Protein AF-0000000068900468 (afdb_homodimer)

Organism: Brassica napus (NCBI:txid3708)

Secondary structure (DSSP, 8-state):
-HHHHHHHHHHHHHHHHHHHHT-S--EEEEESTT--SPPEEE-HHHHHHH-HHHHHHHHTTSS--SEEEE-S--HHHHHHHHHHHHHGGGGGG-HHHHHTHHHHHHHHHHTT-HHHHHHHHHHHHHT--TTTHHHHHHHHTT-GGGHHHHHHHHHHHHHTHHHHTTSHHHHHHHHH-HHHHHHHHHHHHHHHTTTS---/-HHHHHHHHHHHHHHHHHHHHT-S--EEEEESTT--SPPEEE-HHHHHHH-HHHHHHHHTTSS--SEEEE-S--HHHHHHHHHHHHHGGGGGG-HHHHHTHHHHHHHHHHTT-HHHHHHHHHHHHHT--TTTHHHHHHHTTT-GGGHHHHHHHHHHHHHTHHHHTTSHHHHHHHHH-HHHHHHHHHHHHHHHTTTS---

pLDDT: mean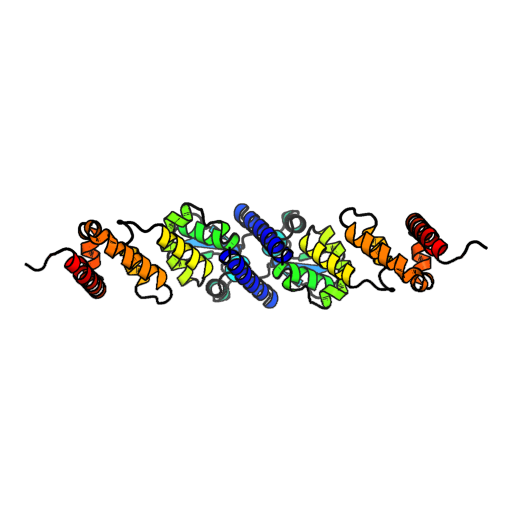 89.4, std 11.77, range [34.97, 98.25]

Solvent-accessible surface area (backbone atoms only — not comparable to full-atom values): 21582 Å² total; per-residue (Å²): 111,70,63,58,55,50,48,52,49,51,38,37,52,23,30,40,48,35,58,76,63,57,54,80,52,63,29,29,40,31,30,34,92,82,49,82,66,81,62,44,72,38,44,59,63,52,46,32,20,56,11,66,53,48,36,49,65,56,54,67,72,81,48,88,57,54,63,47,72,42,64,68,34,52,60,71,44,40,51,50,52,55,48,33,60,47,46,42,72,76,51,75,79,38,66,65,46,63,75,30,20,68,43,46,27,53,33,20,60,74,37,55,24,65,62,55,24,50,53,23,48,50,51,52,62,74,60,62,43,79,87,45,24,65,58,48,29,60,70,23,66,83,38,79,91,26,47,66,57,20,51,52,24,47,51,50,45,63,74,40,37,85,62,39,68,71,38,81,62,37,60,57,45,42,73,75,32,53,71,61,45,51,52,53,49,53,55,47,53,62,59,51,53,74,73,54,75,83,128,111,71,62,56,56,51,46,52,50,52,37,38,51,24,30,42,49,36,59,76,63,59,56,79,53,64,28,28,40,30,28,35,92,81,48,83,65,80,59,45,72,38,43,59,62,52,46,32,20,54,10,67,54,49,36,48,66,56,56,67,72,77,50,88,57,55,64,48,72,42,65,69,35,52,59,70,45,40,53,51,51,54,49,34,58,48,45,44,71,75,50,75,79,37,67,66,47,63,76,30,19,68,44,46,28,54,34,18,59,74,38,54,24,65,62,57,24,51,52,22,47,50,50,51,60,74,60,60,44,82,89,46,24,65,59,49,29,61,73,22,65,84,38,80,91,27,47,66,56,20,50,52,25,46,51,48,45,63,75,40,35,85,61,39,69,72,37,80,62,37,60,56,44,43,73,75,33,52,70,60,44,50,53,53,48,52,53,48,53,61,58,50,52,74,72,54,76,81,128

InterPro domains:
  IPR000210 BTB/POZ domain [PF00651] (22-126)
  IPR000210 BTB/POZ domain [PS50097] (25-89)
  IPR000210 BTB/POZ domain [SM00225] (25-128)
  IPR011333 SKP1/BTB/POZ domain superfamily [G3DSA:3.30.710.10] (3-160)
  IPR011333 SKP1/BTB/POZ domain superfamily [SSF54695] (10-127)
  IPR044784 BTB/POZ domain containing protein At1g01640-like [PTHR47274] (1-191)

Nearest PDB structures (foldseek):
  4j8z-assembly1_A  TM=8.254E-01  e=7.362E-10  Homo sapiens
  9etx-assembly1_A  TM=7.222E-01  e=2.666E-06  Homo sapiens
  7x4x-assembly3_F-2  TM=7.806E-01  e=4.900E-05  Homo sapiens
  7x4w-assembly1_D  TM=7.563E-01  e=8.866E-05  Homo sapiens
  2vpk-assembly1_A-2  TM=8.055E-01  e=1.630E-03  Homo sapiens

Foldseek 3Di:
DVVVVVVVVVQLVVLLVCQVVVPDFQAWEAEDPPAPDGTRTAHQVLLCVQFVQSVCVQPPPVDRHRYDYQYLDHPLLVSVVRSCSRNNCVCLPPPSCLVCLPSQLVSCVVRVRVRSNVSSLVSCLVPDDLVCLLVQLVVQPPDPVSVVSNVSSLVVCLVPVVPNVPDPVNVVSCVVCVPSVVVSVVVNVVVCVVVDPDD/DVVVVVVVVVQLVVLLVCQVVVPDFQAWEAEDPPAPDGTRTAHQVLLCVQFVQSVCVQPPPVDRHRYDYQYLDHPLLVSVVRSCSRNNCVCLPPPSCLVCLPSQLVSCVVRVRVRSNVSSLVSCLVPDDLVCLLVQLVVQPPDPVSVVSNVSSLVVCLVPVVPNVPDPVNVVSCVVCVPSVVVSVVVNVVVCVVVDPDD

Structure (mmCIF, N/CA/C/O backbone):
data_AF-0000000068900468-model_v1
#
loop_
_entity.id
_entity.type
_entity.pdbx_description
1 polymer '(rape) hypothetical protein'
#
loop_
_atom_site.group_PDB
_atom_site.id
_atom_site.type_symbol
_atom_site.label_atom_id
_atom_site.label_alt_id
_atom_site.label_comp_id
_atom_site.label_asym_id
_atom_site.label_entity_id
_atom_site.label_seq_id
_atom_site.pdbx_PDB_ins_code
_atom_site.Cartn_x
_atom_site.Cartn_y
_atom_site.Cartn_z
_atom_site.occupancy
_atom_site.B_iso_or_equiv
_atom_site.auth_seq_id
_atom_site.auth_comp_id
_atom_site.auth_asym_id
_atom_site.auth_atom_id
_atom_site.pdbx_PDB_model_num
ATOM 1 N N . MET A 1 1 ? -1.605 -1.394 -16.984 1 50.19 1 MET A N 1
ATOM 2 C CA . MET A 1 1 ? -1.787 -0.177 -16.188 1 50.19 1 MET A CA 1
ATOM 3 C C . MET A 1 1 ? -2.99 -0.305 -15.266 1 50.19 1 MET A C 1
ATOM 5 O O . MET A 1 1 ? -2.896 0.002 -14.07 1 50.19 1 MET A O 1
ATOM 9 N N . ALA A 1 2 ? -3.996 -0.779 -15.805 1 55.31 2 ALA A N 1
ATOM 10 C CA . ALA A 1 2 ? -5.234 -0.915 -15.047 1 55.31 2 ALA A CA 1
ATOM 11 C C . ALA A 1 2 ? -5.074 -1.933 -13.914 1 55.31 2 ALA A C 1
ATOM 13 O O . ALA A 1 2 ? -5.555 -1.717 -12.805 1 55.31 2 ALA A O 1
ATOM 14 N N . ASP A 1 3 ? -4.152 -2.785 -14.078 1 70.88 3 ASP A N 1
ATOM 15 C CA . ASP A 1 3 ? -3.959 -3.869 -13.117 1 70.88 3 ASP A CA 1
ATOM 16 C C . ASP A 1 3 ? -3.146 -3.398 -11.914 1 70.88 3 ASP A C 1
ATOM 18 O O . ASP A 1 3 ? -3.436 -3.775 -10.781 1 70.88 3 ASP A O 1
ATOM 22 N N . HIS A 1 4 ? -2.312 -2.439 -12.266 1 71.25 4 HIS A N 1
ATOM 23 C CA . HIS A 1 4 ? -1.488 -1.898 -11.195 1 71.25 4 HIS A CA 1
ATOM 24 C C . HIS A 1 4 ? -2.324 -1.073 -10.219 1 71.25 4 HIS A C 1
ATOM 26 O O . HIS A 1 4 ? -2.209 -1.236 -9 1 71.25 4 HIS A O 1
ATOM 32 N N . GLN A 1 5 ? -3.215 -0.303 -10.773 1 75.69 5 GLN A N 1
ATOM 33 C CA . GLN A 1 5 ? -4.07 0.544 -9.945 1 75.69 5 GLN A CA 1
ATOM 34 C C . GLN A 1 5 ? -5.023 -0.294 -9.102 1 75.69 5 GLN A C 1
ATOM 36 O O . GLN A 1 5 ? -5.223 -0.016 -7.918 1 75.69 5 GLN A O 1
ATOM 41 N N . ARG A 1 6 ? -5.512 -1.349 -9.734 1 78.06 6 ARG A N 1
ATOM 42 C CA . ARG A 1 6 ? -6.43 -2.234 -9.031 1 78.06 6 ARG A CA 1
ATOM 43 C C . ARG A 1 6 ? -5.73 -2.932 -7.867 1 78.06 6 ARG A C 1
ATOM 45 O O . ARG A 1 6 ? -6.309 -3.08 -6.785 1 78.06 6 ARG A O 1
ATOM 52 N N . ASN A 1 7 ? -4.52 -3.301 -8.047 1 78.19 7 ASN A N 1
ATOM 53 C CA . ASN A 1 7 ? -3.729 -3.955 -7.012 1 78.19 7 ASN A CA 1
ATOM 54 C C . ASN A 1 7 ? -3.512 -3.039 -5.812 1 78.19 7 ASN A C 1
ATOM 56 O O . ASN A 1 7 ? -3.689 -3.457 -4.664 1 78.19 7 ASN A O 1
ATOM 60 N N . MET A 1 8 ? -3.264 -1.839 -6.125 1 80.06 8 MET A N 1
ATOM 61 C CA . MET A 1 8 ? -2.992 -0.873 -5.066 1 80.06 8 MET A CA 1
ATOM 62 C C . MET A 1 8 ? -4.262 -0.554 -4.281 1 80.06 8 MET A C 1
ATOM 64 O O . MET A 1 8 ? -4.219 -0.381 -3.064 1 80.06 8 MET A O 1
ATOM 68 N N . ASP A 1 9 ? -5.34 -0.568 -5.031 1 85.12 9 ASP A N 1
ATOM 69 C CA . ASP A 1 9 ? -6.617 -0.285 -4.383 1 85.12 9 ASP A CA 1
ATOM 70 C C . ASP A 1 9 ? -7.004 -1.405 -3.418 1 85.12 9 ASP A C 1
ATOM 72 O O . ASP A 1 9 ? -7.461 -1.143 -2.305 1 85.12 9 ASP A O 1
ATOM 76 N N . LEU A 1 10 ? -6.801 -2.607 -3.881 1 86.19 10 LEU A N 1
ATOM 77 C CA . LEU A 1 10 ? -7.133 -3.752 -3.041 1 86.19 10 LEU A CA 1
ATOM 78 C C . LEU A 1 10 ? -6.254 -3.787 -1.795 1 86.19 10 LEU A C 1
ATOM 80 O O . LEU A 1 10 ? -6.738 -4.066 -0.696 1 86.19 10 LEU A O 1
ATOM 84 N N . PHE A 1 11 ? -5.031 -3.502 -2.014 1 90.12 11 PHE A N 1
ATOM 85 C CA . PHE A 1 11 ? -4.109 -3.457 -0.885 1 90.12 11 PHE A CA 1
ATOM 86 C C . PHE A 1 11 ? -4.504 -2.361 0.096 1 90.12 11 PHE A C 1
ATOM 88 O O . PHE A 1 11 ? -4.477 -2.566 1.311 1 90.12 11 PHE A O 1
ATOM 95 N N . HIS A 1 12 ? -4.852 -1.267 -0.419 1 89.88 12 HIS A N 1
ATOM 96 C CA . HIS A 1 12 ? -5.281 -0.141 0.402 1 89.88 12 HIS A CA 1
ATOM 97 C C . HIS A 1 12 ? -6.52 -0.498 1.221 1 89.88 12 HIS A C 1
ATOM 99 O O . HIS A 1 12 ? -6.621 -0.128 2.393 1 89.88 12 HIS A O 1
ATOM 105 N N . ASP A 1 13 ? -7.391 -1.211 0.611 1 92.69 13 ASP A N 1
ATOM 106 C CA . ASP A 1 13 ? -8.578 -1.672 1.326 1 92.69 13 ASP A CA 1
ATOM 107 C C . ASP A 1 13 ? -8.195 -2.592 2.482 1 92.69 13 ASP A C 1
ATOM 109 O O . ASP A 1 13 ? -8.812 -2.543 3.551 1 92.69 13 ASP A O 1
ATOM 113 N N . GLY A 1 14 ? -7.266 -3.4 2.242 1 94.19 14 GLY A N 1
ATOM 114 C CA . GLY A 1 14 ? -6.766 -4.27 3.297 1 94.19 14 GLY A CA 1
ATOM 115 C C . GLY A 1 14 ? -6.16 -3.508 4.461 1 94.19 14 GLY A C 1
ATOM 116 O O . GLY A 1 14 ? -6.391 -3.855 5.621 1 94.19 14 GLY A O 1
ATOM 117 N N . LEU A 1 15 ? -5.449 -2.48 4.141 1 94.81 15 LEU A N 1
ATOM 118 C CA . LEU A 1 15 ? -4.832 -1.66 5.176 1 94.81 15 LEU A CA 1
ATOM 119 C C . LEU A 1 15 ? -5.887 -0.931 5.996 1 94.81 15 LEU A C 1
ATOM 121 O O . LEU A 1 15 ? -5.738 -0.77 7.211 1 94.81 15 LEU A O 1
ATOM 125 N N . ALA A 1 16 ? -6.898 -0.466 5.297 1 95.38 16 ALA A N 1
ATOM 126 C CA . ALA A 1 16 ? -8 0.186 5.996 1 95.38 16 ALA A CA 1
ATOM 127 C C . ALA A 1 16 ? -8.633 -0.753 7.02 1 95.38 16 ALA A C 1
ATOM 129 O O . ALA A 1 16 ? -8.961 -0.337 8.133 1 95.38 16 ALA A O 1
ATOM 130 N N . LYS A 1 17 ? -8.758 -1.971 6.625 1 95.19 17 LYS A N 1
ATOM 131 C CA . LYS A 1 17 ? -9.312 -2.977 7.527 1 95.19 17 LYS A CA 1
ATOM 132 C C . LYS A 1 17 ? -8.391 -3.203 8.727 1 95.19 17 LYS A C 1
ATOM 134 O O . LYS A 1 17 ? -8.852 -3.318 9.859 1 95.19 17 LYS A O 1
ATOM 139 N N . ILE A 1 18 ? -7.121 -3.254 8.43 1 95.88 18 ILE A N 1
ATOM 140 C CA . ILE A 1 18 ? -6.129 -3.453 9.484 1 95.88 18 ILE A CA 1
ATOM 141 C C . ILE A 1 18 ? -6.219 -2.316 10.5 1 95.88 18 ILE A C 1
ATOM 143 O O . ILE A 1 18 ? -6.176 -2.555 11.711 1 95.88 18 ILE A O 1
ATOM 147 N N . PHE A 1 19 ? -6.355 -1.112 10.023 1 96.06 19 PHE A N 1
ATOM 148 C CA . PHE A 1 19 ? -6.43 0.06 10.883 1 96.06 19 PHE A CA 1
ATOM 149 C C . PHE A 1 19 ? -7.699 0.033 11.727 1 96.06 19 PHE A C 1
ATOM 151 O O . PHE A 1 19 ? -7.645 0.199 12.945 1 96.06 19 PHE A O 1
ATOM 158 N N . THR A 1 20 ? -8.789 -0.224 11.078 1 95.56 20 THR A N 1
ATOM 159 C CA . THR A 1 20 ? -10.094 -0.182 11.734 1 95.56 20 THR A CA 1
ATOM 160 C C . THR A 1 20 ? -10.188 -1.263 12.812 1 95.56 20 THR A C 1
ATOM 162 O O . THR A 1 20 ? -10.734 -1.027 13.891 1 95.56 20 THR A O 1
ATOM 165 N N . GLU A 1 21 ? -9.578 -2.375 12.516 1 94.31 21 GLU A N 1
ATOM 166 C CA . GLU A 1 21 ? -9.672 -3.508 13.43 1 94.31 21 GLU A CA 1
ATOM 167 C C . GLU A 1 21 ? -8.492 -3.529 14.398 1 94.31 21 GLU A C 1
ATOM 169 O O . GLU A 1 21 ? -8.445 -4.363 15.305 1 94.31 21 GLU A O 1
ATOM 174 N N . GLN A 1 22 ? -7.605 -2.537 14.289 1 94.31 22 GLN A N 1
ATOM 175 C CA . GLN A 1 22 ? -6.379 -2.537 15.086 1 94.31 22 GLN A CA 1
ATOM 176 C C . GLN A 1 22 ? -5.742 -3.924 15.117 1 94.31 22 GLN A C 1
ATOM 178 O O . GLN A 1 22 ? -5.473 -4.465 16.188 1 94.31 22 GLN A O 1
ATOM 183 N N . TRP A 1 23 ? -5.52 -4.461 13.844 1 93.31 23 TRP A N 1
ATOM 184 C CA . TRP A 1 23 ? -5.07 -5.84 13.664 1 93.31 23 TRP A CA 1
ATOM 185 C C . TRP A 1 23 ? -3.578 -5.969 13.945 1 93.31 23 TRP A C 1
ATOM 187 O O . TRP A 1 23 ? -2.758 -5.352 13.258 1 93.31 23 TRP A O 1
ATOM 1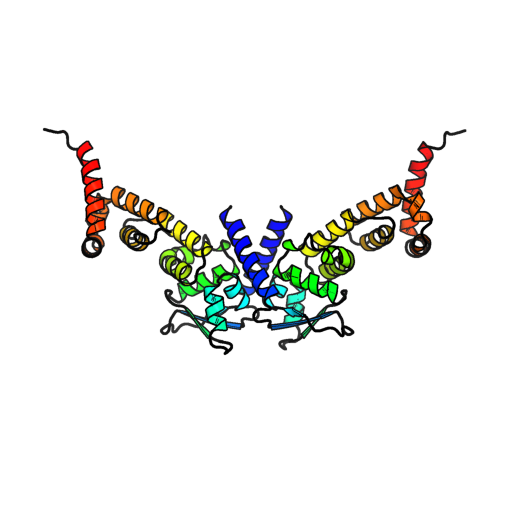97 N N . HIS A 1 24 ? -3.129 -6.641 14.992 1 91 24 HIS A N 1
ATOM 198 C CA . HIS A 1 24 ? -1.779 -6.992 15.414 1 91 24 HIS A CA 1
ATOM 199 C C . HIS A 1 24 ? -0.89 -5.758 15.508 1 91 24 HIS A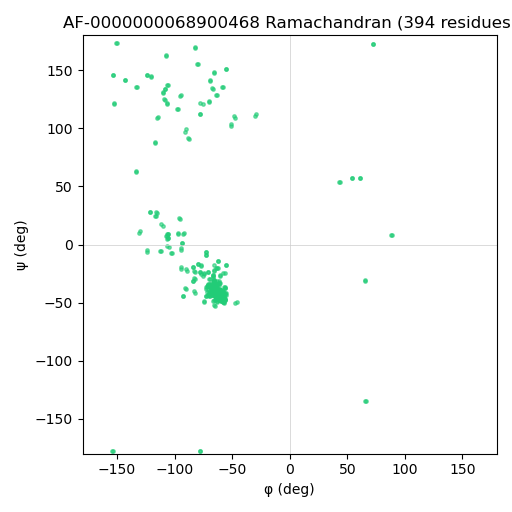 C 1
ATOM 201 O O . HIS A 1 24 ? 0.186 -5.715 14.906 1 91 24 HIS A O 1
ATOM 207 N N . PRO A 1 25 ? -1.299 -4.797 16.297 1 94 25 PRO A N 1
ATOM 208 C CA . PRO A 1 25 ? -0.423 -3.643 16.516 1 94 25 PRO A CA 1
ATOM 209 C C . PRO A 1 25 ? 0.86 -4.004 17.25 1 94 25 PRO A C 1
ATOM 211 O O . PRO A 1 25 ? 0.872 -4.953 18.047 1 94 25 PRO A O 1
ATOM 214 N N . ASP A 1 26 ? 1.933 -3.281 16.938 1 92.62 26 ASP A N 1
ATOM 215 C CA . ASP A 1 26 ? 3.195 -3.572 17.594 1 92.62 26 ASP A CA 1
ATOM 216 C C . ASP A 1 26 ? 3.84 -2.297 18.141 1 92.62 26 ASP A C 1
ATOM 218 O O . ASP A 1 26 ? 4.996 -2.312 18.562 1 92.62 26 ASP A O 1
ATOM 222 N N . VAL A 1 27 ? 3.092 -1.165 18.141 1 94.69 27 VAL A N 1
ATOM 223 C CA . VAL A 1 27 ? 3.58 0.085 18.719 1 94.69 27 VAL A CA 1
ATOM 224 C C . VAL A 1 27 ? 2.4 0.934 19.172 1 94.69 27 VAL A C 1
ATOM 226 O O . VAL A 1 27 ? 1.31 0.861 18.609 1 94.69 27 VAL A O 1
ATOM 229 N N . LEU A 1 28 ? 2.621 1.644 20.25 1 96 28 LEU A N 1
ATOM 230 C CA . LEU A 1 28 ? 1.649 2.598 20.766 1 96 28 LEU A CA 1
ATOM 231 C C . LEU A 1 28 ? 2.135 4.031 20.578 1 96 28 LEU A C 1
ATOM 233 O O . LEU A 1 28 ? 3.279 4.352 20.906 1 96 28 LEU A O 1
ATOM 237 N N . CYS A 1 29 ? 1.26 4.883 20.031 1 96.81 29 CYS A N 1
ATOM 238 C CA . CYS A 1 29 ? 1.628 6.258 19.719 1 96.81 29 CYS A CA 1
ATOM 239 C C . CYS A 1 29 ? 0.958 7.238 20.672 1 96.81 29 CYS A C 1
ATOM 241 O O . CYS A 1 29 ? -0.249 7.156 20.906 1 96.81 29 CYS A O 1
ATOM 243 N N . LEU A 1 30 ? 1.755 8.133 21.141 1 96.81 30 LEU A N 1
ATOM 244 C CA . LEU A 1 30 ? 1.264 9.172 22.047 1 96.81 30 LEU A CA 1
ATOM 245 C C . LEU A 1 30 ? 1.502 10.555 21.453 1 96.81 30 LEU A C 1
ATOM 247 O O . LEU A 1 30 ? 2.523 10.789 20.797 1 96.81 30 LEU A O 1
ATOM 251 N N . ALA A 1 31 ? 0.514 11.406 21.734 1 97.12 31 ALA A N 1
ATOM 252 C CA . ALA A 1 31 ? 0.646 12.789 21.297 1 97.12 31 ALA A CA 1
ATOM 253 C C . ALA A 1 31 ? 1.377 13.633 22.328 1 97.12 31 ALA A C 1
ATOM 255 O O . ALA A 1 31 ? 0.747 14.242 23.203 1 97.12 31 ALA A O 1
ATOM 256 N N . GLY A 1 32 ? 2.645 13.75 22.25 1 94.75 32 GLY A N 1
ATOM 257 C CA . GLY A 1 32 ? 3.404 14.523 23.219 1 94.75 32 GLY A CA 1
ATOM 258 C C . GLY A 1 32 ? 3.508 13.852 24.578 1 94.75 32 GLY A C 1
ATOM 259 O O . GLY A 1 32 ? 2.83 12.852 24.828 1 94.75 32 GLY A O 1
ATOM 260 N N . GLU A 1 33 ? 4.297 14.414 25.469 1 90.44 33 GLU A N 1
ATOM 261 C CA . GLU A 1 33 ? 4.551 13.852 26.781 1 90.44 33 GLU A CA 1
ATOM 262 C C . GLU A 1 33 ? 3.355 14.047 27.703 1 90.44 33 GLU A C 1
ATOM 264 O O . GLU A 1 33 ? 3.127 13.25 28.625 1 90.44 33 GLU A O 1
ATOM 269 N N . ASP A 1 34 ? 2.625 15.078 27.344 1 89.62 34 ASP A N 1
ATOM 270 C CA . ASP A 1 34 ? 1.546 15.453 28.25 1 89.62 34 ASP A CA 1
ATOM 271 C C . ASP A 1 34 ? 0.216 14.859 27.797 1 89.62 34 ASP A C 1
ATOM 273 O O . ASP A 1 34 ? -0.841 15.203 28.328 1 89.62 34 ASP A O 1
ATOM 277 N N . ASP A 1 35 ? 0.247 13.992 26.844 1 90 35 ASP A N 1
ATOM 278 C CA . ASP A 1 35 ? -0.977 13.359 26.359 1 90 35 ASP A CA 1
ATOM 279 C C . ASP A 1 35 ? -1.541 12.398 27.406 1 90 35 ASP A C 1
ATOM 281 O O . ASP A 1 35 ? -0.854 11.469 27.844 1 90 35 ASP A O 1
ATOM 285 N N . HIS A 1 36 ? -2.791 12.578 27.828 1 89.56 36 HIS A N 1
ATOM 286 C CA . HIS A 1 36 ? -3.406 11.758 28.875 1 89.56 36 HIS A CA 1
ATOM 287 C C . HIS A 1 36 ? -4.426 10.789 28.266 1 89.56 36 HIS A C 1
ATOM 289 O O . HIS A 1 36 ? -5.004 9.969 28.984 1 89.56 36 HIS A O 1
ATOM 295 N N . GLU A 1 37 ? -4.578 10.883 27.016 1 93.62 37 GLU A N 1
ATOM 296 C CA . GLU A 1 37 ? -5.523 9.984 26.359 1 93.62 37 GLU A CA 1
ATOM 297 C C . GLU A 1 37 ? -4.891 8.625 26.094 1 93.62 37 GLU A C 1
ATOM 299 O O . GLU A 1 37 ? -3.691 8.438 26.297 1 93.62 37 GLU A O 1
ATOM 304 N N . ASP A 1 38 ? -5.715 7.688 25.719 1 94.25 38 ASP A N 1
ATOM 305 C CA . ASP A 1 38 ? -5.246 6.34 25.406 1 94.25 38 ASP A CA 1
ATOM 306 C C . ASP A 1 38 ? -4.309 6.348 24.203 1 94.25 38 ASP A C 1
ATOM 308 O O . ASP A 1 38 ? -4.602 6.98 23.188 1 94.25 38 ASP A O 1
ATOM 312 N N . PRO A 1 39 ? -3.221 5.754 24.391 1 95.88 39 PRO A N 1
ATOM 313 C CA . PRO A 1 39 ? -2.305 5.664 23.25 1 95.88 39 PRO A CA 1
ATOM 314 C C . PRO A 1 39 ? -2.951 5.02 22.016 1 95.88 39 PRO A C 1
ATOM 316 O O . PRO A 1 39 ? -3.848 4.18 22.156 1 95.88 39 PRO A O 1
ATOM 319 N N . ILE A 1 40 ? -2.518 5.375 20.828 1 97.12 40 ILE A N 1
ATOM 320 C CA . ILE A 1 40 ? -3.072 4.875 19.562 1 97.12 40 ILE A CA 1
ATOM 321 C C . ILE A 1 40 ? -2.219 3.719 19.047 1 97.12 40 ILE A C 1
ATOM 323 O O . ILE A 1 40 ? -1.036 3.9 18.75 1 97.12 40 ILE A O 1
ATOM 327 N N . PRO A 1 41 ? -2.836 2.566 18.984 1 97.06 41 PRO A N 1
ATOM 328 C CA . PRO A 1 41 ? -2.082 1.432 18.453 1 97.06 41 PRO A CA 1
ATOM 329 C C . PRO A 1 41 ? -1.806 1.561 16.953 1 97.06 41 PRO A C 1
ATOM 331 O O . PRO A 1 41 ? -2.652 2.057 16.203 1 97.06 41 PRO A O 1
ATOM 334 N N . ALA A 1 42 ? -0.641 1.158 16.5 1 97.06 42 ALA A N 1
ATOM 335 C CA . ALA A 1 42 ? -0.254 1.193 15.094 1 97.06 42 ALA A CA 1
ATOM 336 C C . ALA A 1 42 ? 0.749 0.088 14.773 1 97.06 42 ALA A C 1
ATOM 338 O O . ALA A 1 42 ? 1.071 -0.735 15.633 1 97.06 42 ALA A O 1
ATOM 339 N N . ASN A 1 43 ? 1.093 -0.096 13.547 1 96.44 43 ASN A N 1
ATOM 340 C CA . ASN A 1 43 ? 2.092 -1.055 13.086 1 96.44 43 ASN A CA 1
ATOM 341 C C . ASN A 1 43 ? 3.357 -0.355 12.602 1 96.44 43 ASN A C 1
ATOM 343 O O . ASN A 1 43 ? 3.307 0.46 11.68 1 96.44 43 ASN A O 1
ATOM 347 N N . LYS A 1 44 ? 4.484 -0.72 13.156 1 95.12 44 LYS A N 1
ATOM 348 C CA . LYS A 1 44 ? 5.762 -0.081 12.852 1 95.12 44 LYS A CA 1
ATOM 349 C C . LYS A 1 44 ? 6.051 -0.119 11.359 1 95.12 44 LYS A C 1
ATOM 351 O O . LYS A 1 44 ? 6.512 0.87 10.781 1 95.12 44 LYS A O 1
ATOM 356 N N . VAL A 1 45 ? 5.766 -1.228 10.773 1 95.31 45 VAL A N 1
ATOM 357 C CA . VAL A 1 45 ? 6.152 -1.441 9.383 1 95.31 45 VAL A CA 1
ATOM 358 C C . VAL A 1 45 ? 5.367 -0.495 8.477 1 95.31 45 VAL A C 1
ATOM 360 O O . VAL A 1 45 ? 5.887 -0.021 7.465 1 95.31 45 VAL A O 1
ATOM 363 N N . ILE A 1 46 ? 4.105 -0.227 8.828 1 96.56 46 ILE A N 1
ATOM 364 C CA . ILE A 1 46 ? 3.277 0.678 8.031 1 96.56 46 ILE A CA 1
ATOM 365 C C . ILE A 1 46 ? 3.793 2.107 8.18 1 96.56 46 ILE A C 1
ATOM 367 O O . ILE A 1 46 ? 3.957 2.818 7.184 1 96.56 46 ILE A O 1
ATOM 371 N N . LEU A 1 47 ? 4.094 2.479 9.406 1 96.38 47 LEU A N 1
ATOM 372 C CA . LEU A 1 47 ? 4.609 3.818 9.672 1 96.38 47 LEU A CA 1
ATOM 373 C C . LEU A 1 47 ? 5.98 4.008 9.031 1 96.38 47 LEU A C 1
ATOM 375 O O . LEU A 1 47 ? 6.25 5.043 8.422 1 96.38 47 LEU A O 1
ATOM 379 N N . GLY A 1 48 ? 6.805 3.006 9.133 1 94.88 48 GLY A N 1
ATOM 380 C CA . GLY A 1 48 ? 8.156 3.068 8.594 1 94.88 48 GLY A CA 1
ATOM 381 C C . GLY A 1 48 ? 8.195 3.07 7.078 1 94.88 48 GLY A C 1
ATOM 382 O O . GLY A 1 48 ? 9.117 3.627 6.48 1 94.88 48 GLY A O 1
ATOM 383 N N . ALA A 1 49 ? 7.195 2.436 6.523 1 95.38 49 ALA A N 1
ATOM 384 C CA . ALA A 1 49 ? 7.145 2.387 5.062 1 95.38 49 ALA A CA 1
ATOM 385 C C . ALA A 1 49 ? 6.793 3.754 4.48 1 95.38 49 ALA A C 1
ATOM 387 O O . ALA A 1 49 ? 7.156 4.062 3.342 1 95.38 49 ALA A O 1
ATOM 388 N N . ARG A 1 50 ? 6.145 4.59 5.246 1 94.44 50 ARG A N 1
ATOM 389 C CA . ARG A 1 50 ? 5.672 5.871 4.734 1 94.44 50 ARG A CA 1
ATOM 390 C C . ARG A 1 50 ? 6.57 7.012 5.195 1 94.44 50 ARG A C 1
ATOM 392 O O . ARG A 1 50 ? 6.426 8.148 4.738 1 94.44 50 ARG A O 1
ATOM 399 N N . SER A 1 51 ? 7.504 6.73 6.074 1 95.56 51 SER A N 1
ATOM 400 C CA . SER A 1 51 ? 8.32 7.812 6.613 1 95.56 51 SER A CA 1
ATOM 401 C C . SER A 1 51 ? 9.695 7.305 7.043 1 95.56 51 SER A C 1
ATOM 403 O O . SER A 1 51 ? 9.805 6.516 7.984 1 95.56 51 SER A O 1
ATOM 405 N N . ASP A 1 52 ? 10.727 7.871 6.441 1 92.31 52 ASP A N 1
ATOM 406 C CA . ASP A 1 52 ? 12.086 7.523 6.832 1 92.31 52 ASP A CA 1
ATOM 407 C C . ASP A 1 52 ? 12.398 8.031 8.242 1 92.31 52 ASP A C 1
ATOM 409 O O . ASP A 1 52 ? 13.125 7.379 8.992 1 92.31 52 ASP A O 1
ATOM 413 N N . GLU A 1 53 ? 11.859 9.156 8.547 1 93.88 53 GLU A N 1
ATOM 414 C CA . GLU A 1 53 ? 12.055 9.727 9.875 1 93.88 53 GLU A CA 1
ATOM 415 C C . GLU A 1 53 ? 11.469 8.82 10.953 1 93.88 53 GLU A C 1
ATOM 417 O O . GLU A 1 53 ? 12.086 8.609 12 1 93.88 53 GLU A O 1
ATOM 422 N N . LEU A 1 54 ? 10.352 8.297 10.688 1 93.94 54 LEU A N 1
ATOM 423 C CA . LEU A 1 54 ? 9.742 7.398 11.656 1 93.94 54 LEU A CA 1
ATOM 424 C C . LEU A 1 54 ? 10.516 6.09 11.758 1 93.94 54 LEU A C 1
ATOM 426 O O . LEU A 1 54 ? 10.641 5.516 12.836 1 93.94 54 LEU A O 1
ATOM 430 N N . ARG A 1 55 ? 11.055 5.641 10.656 1 90.81 55 ARG A N 1
ATOM 431 C CA . ARG A 1 55 ? 11.898 4.449 10.688 1 90.81 55 ARG A CA 1
ATOM 432 C C . ARG A 1 55 ? 13.078 4.641 11.633 1 90.81 55 ARG A C 1
ATOM 434 O O . ARG A 1 55 ? 13.414 3.734 12.398 1 90.81 55 ARG A O 1
ATOM 441 N N . GLU A 1 56 ? 13.633 5.766 11.516 1 89.5 56 GLU A N 1
ATOM 442 C CA . GLU A 1 56 ? 14.789 6.078 12.359 1 89.5 56 GLU A CA 1
ATOM 443 C C . GLU A 1 56 ? 14.391 6.156 13.828 1 89.5 56 GLU A C 1
ATOM 445 O O . GLU A 1 56 ? 15.172 5.789 14.711 1 89.5 56 GLU A O 1
ATOM 450 N N . LEU A 1 57 ? 13.188 6.613 14.039 1 87.62 57 LEU A N 1
ATOM 451 C CA . LEU A 1 57 ? 12.695 6.711 15.406 1 87.62 57 LEU A CA 1
ATOM 452 C C . LEU A 1 57 ? 12.562 5.332 16.031 1 87.62 57 LEU A C 1
ATOM 454 O O . LEU A 1 57 ? 12.82 5.164 17.234 1 87.62 57 LEU A O 1
ATOM 458 N N . PHE A 1 58 ? 12.25 4.309 15.242 1 87.94 58 PHE A N 1
ATOM 459 C CA . PHE A 1 58 ? 12.055 2.955 15.75 1 87.94 58 PHE A CA 1
ATOM 460 C C . PHE A 1 58 ? 13.391 2.232 15.891 1 87.94 58 PHE A C 1
ATOM 462 O O . PHE A 1 58 ? 13.531 1.348 16.734 1 87.94 58 PHE A O 1
ATOM 469 N N . ASP A 1 59 ? 14.375 2.498 15.094 1 82 59 ASP A N 1
ATOM 470 C CA . ASP A 1 59 ? 15.672 1.822 15.086 1 82 59 ASP A CA 1
ATOM 471 C C . ASP A 1 59 ? 16.594 2.393 16.156 1 82 59 ASP A C 1
ATOM 473 O O . ASP A 1 59 ? 17.531 1.723 16.594 1 82 59 ASP A O 1
ATOM 477 N N . GLY A 1 60 ? 16.656 3.596 16.359 1 67.81 60 GLY A N 1
ATOM 478 C CA . GLY A 1 60 ? 17.641 4.336 17.125 1 67.81 60 GLY A CA 1
ATOM 479 C C . GLY A 1 60 ? 17.969 3.703 18.469 1 67.81 60 GLY A C 1
ATOM 480 O O . GLY A 1 60 ? 19.094 3.766 18.938 1 67.81 60 GLY A O 1
ATOM 481 N N . ASP A 1 61 ? 16.969 3.344 19.281 1 60.25 61 ASP A N 1
ATOM 482 C CA . ASP A 1 61 ? 17.453 3.076 20.625 1 60.25 61 ASP A CA 1
ATOM 483 C C . ASP A 1 61 ? 17.719 1.586 20.828 1 60.25 61 ASP A C 1
ATOM 485 O O . ASP A 1 61 ? 18.031 1.153 21.938 1 60.25 61 ASP A O 1
ATOM 489 N N . GLY A 1 62 ? 17.938 0.81 19.766 1 59.78 62 GLY A N 1
ATOM 490 C CA . GLY A 1 62 ? 18.281 -0.6 19.859 1 59.78 62 GLY A CA 1
ATOM 491 C C . GLY A 1 62 ? 17.172 -1.446 20.453 1 59.78 62 GLY A C 1
ATOM 492 O O . GLY A 1 62 ? 17.188 -2.674 20.344 1 59.78 62 GLY A O 1
ATOM 493 N N . LYS A 1 63 ? 16.391 -0.701 21.406 1 58.78 63 LYS A N 1
ATOM 494 C CA . LYS A 1 63 ? 15.359 -1.48 22.094 1 58.78 63 LYS A CA 1
ATOM 495 C C . LYS A 1 63 ? 14.008 -1.34 21.391 1 58.78 63 LYS A C 1
ATOM 497 O O . LYS A 1 63 ? 13.695 -0.279 20.844 1 58.78 63 LYS A O 1
ATOM 502 N N . GLU A 1 64 ? 13.43 -2.475 21.109 1 64.44 64 GLU A N 1
ATOM 503 C CA . GLU A 1 64 ? 12.086 -2.447 20.531 1 64.44 64 GLU A CA 1
ATOM 504 C C . GLU A 1 64 ? 11.156 -1.562 21.359 1 64.44 64 GLU A C 1
ATOM 506 O O . GLU A 1 64 ? 10.922 -1.83 22.547 1 64.44 64 GLU A O 1
ATOM 511 N N . LYS A 1 65 ? 10.891 -0.34 20.906 1 65.69 65 LYS A N 1
ATOM 512 C CA . LYS A 1 65 ? 10 0.584 21.594 1 65.69 65 LYS A CA 1
ATOM 513 C C . LYS A 1 65 ? 8.539 0.187 21.391 1 65.69 65 LYS A C 1
ATOM 515 O O . LYS A 1 65 ? 8.086 0.011 20.25 1 65.69 65 LYS A O 1
ATOM 520 N N . GLU A 1 66 ? 7.996 -0.022 22.484 1 81.31 66 GLU A N 1
ATOM 521 C CA . GLU A 1 66 ? 6.578 -0.354 22.453 1 81.31 66 GLU A CA 1
ATOM 522 C C . GLU A 1 66 ? 5.719 0.905 22.359 1 81.31 66 GLU A C 1
ATOM 524 O O . GLU A 1 66 ? 4.566 0.846 21.938 1 81.31 66 GLU A O 1
ATOM 529 N N . THR A 1 67 ? 6.355 1.994 22.828 1 90 67 THR A N 1
ATOM 530 C CA . THR A 1 67 ? 5.605 3.246 22.797 1 90 67 THR A CA 1
ATOM 531 C C . THR A 1 67 ? 6.457 4.375 22.219 1 90 67 THR A C 1
ATOM 533 O O . THR A 1 67 ? 7.641 4.492 22.547 1 90 67 THR A O 1
ATOM 536 N N . ILE A 1 68 ? 5.879 5.195 21.312 1 92.56 68 ILE A N 1
ATOM 537 C CA . ILE A 1 68 ? 6.582 6.344 20.75 1 92.56 68 ILE A CA 1
ATOM 538 C C . ILE A 1 68 ? 5.773 7.617 21 1 92.56 68 ILE A C 1
ATOM 540 O O . ILE A 1 68 ? 4.539 7.578 21.031 1 92.56 68 ILE A O 1
ATOM 544 N N . ILE A 1 69 ? 6.527 8.656 21.203 1 94.88 69 ILE A N 1
ATOM 545 C CA . ILE A 1 69 ? 5.898 9.961 21.391 1 94.88 69 ILE A CA 1
ATOM 546 C C . ILE A 1 69 ? 6.102 10.812 20.156 1 94.88 69 ILE A C 1
ATOM 548 O O . ILE A 1 69 ? 7.23 11.008 19.703 1 94.88 69 ILE A O 1
ATOM 552 N N . LEU A 1 70 ? 5.031 11.211 19.594 1 96.38 70 LEU A N 1
ATOM 553 C CA . LEU A 1 70 ? 5.062 12.086 18.438 1 96.38 70 LEU A CA 1
ATOM 554 C C . LEU A 1 70 ? 4.656 13.508 18.812 1 96.38 70 LEU A C 1
ATOM 556 O O . LEU A 1 70 ? 3.666 13.703 19.531 1 96.38 70 LEU A O 1
ATOM 560 N N . TYR A 1 71 ? 5.391 14.43 18.266 1 95.25 71 TYR A N 1
ATOM 561 C CA . TYR A 1 71 ? 5.211 15.812 18.703 1 95.25 71 TYR A CA 1
ATOM 562 C C . TYR A 1 71 ? 4.508 16.641 17.641 1 95.25 71 TYR A C 1
ATOM 564 O O . TYR A 1 71 ? 4.414 16.219 16.484 1 95.25 71 TYR A O 1
ATOM 572 N N . GLY A 1 72 ? 4.004 17.766 18.109 1 93.81 72 GLY A N 1
ATOM 573 C CA . GLY A 1 72 ? 3.436 18.734 17.188 1 93.81 72 GLY A CA 1
ATOM 574 C C . GLY A 1 72 ? 1.963 18.484 16.906 1 93.81 72 GLY A C 1
ATOM 575 O O . GLY A 1 72 ? 1.365 19.172 16.062 1 93.81 72 GLY A O 1
ATOM 576 N N . MET A 1 73 ? 1.4 17.562 17.656 1 96.44 73 MET A N 1
ATOM 577 C CA . MET A 1 73 ? 0.003 17.203 17.438 1 96.44 73 MET A CA 1
ATOM 578 C C . MET A 1 73 ? -0.697 16.906 18.75 1 96.44 73 MET A C 1
ATOM 580 O O . MET A 1 73 ? -0.085 16.375 19.672 1 96.44 73 MET A O 1
ATOM 584 N N . ASN A 1 74 ? -1.957 17.344 18.828 1 96.31 74 ASN A N 1
ATOM 585 C CA . ASN A 1 74 ? -2.766 16.812 19.922 1 96.31 74 ASN A CA 1
ATOM 586 C C . ASN A 1 74 ? -3.264 15.398 19.609 1 96.31 74 ASN A C 1
ATOM 588 O O . ASN A 1 74 ? -2.947 14.844 18.547 1 96.31 74 ASN A O 1
ATOM 592 N N . HIS A 1 75 ? -4.016 14.867 20.469 1 97.38 75 HIS A N 1
ATOM 593 C CA . HIS A 1 75 ? -4.43 13.477 20.344 1 97.38 75 HIS A CA 1
ATOM 594 C C . HIS A 1 75 ? -5.285 13.258 19.109 1 97.38 75 HIS A C 1
ATOM 596 O O . HIS A 1 75 ? -5.074 12.305 18.359 1 97.38 75 HIS A O 1
ATOM 602 N N . GLU A 1 76 ? -6.242 14.117 18.891 1 96.88 76 GLU A N 1
ATOM 603 C CA . GLU A 1 76 ? -7.125 13.992 17.75 1 96.88 76 GLU A CA 1
ATOM 604 C C . GLU A 1 76 ? -6.348 14.102 16.438 1 96.88 76 GLU A C 1
ATOM 606 O O . GLU A 1 76 ? -6.598 13.344 15.492 1 96.88 76 GLU A O 1
ATOM 611 N N . ALA A 1 77 ? -5.445 15.031 16.344 1 97.38 77 ALA A N 1
ATOM 612 C CA . ALA A 1 77 ? -4.605 15.195 15.164 1 97.38 77 ALA A CA 1
ATOM 613 C C . ALA A 1 77 ? -3.734 13.969 14.93 1 97.38 77 ALA A C 1
ATOM 615 O O . ALA A 1 77 ? -3.512 13.562 13.789 1 97.38 77 ALA A O 1
ATOM 616 N N . LEU A 1 78 ? -3.277 13.43 16.031 1 98.25 78 LEU A N 1
ATOM 617 C CA . LEU A 1 78 ? -2.463 12.227 15.93 1 98.25 78 LEU A CA 1
ATOM 618 C C . LEU A 1 78 ? -3.275 11.07 15.359 1 98.25 78 LEU A C 1
ATOM 620 O O . LEU A 1 78 ? -2.76 10.273 14.57 1 98.25 78 LEU A O 1
ATOM 624 N N . GLU A 1 79 ? -4.496 10.961 15.766 1 97.25 79 GLU A N 1
ATOM 625 C CA . GLU A 1 79 ? -5.371 9.93 15.219 1 97.25 79 GLU A CA 1
ATOM 626 C C . GLU A 1 79 ? -5.473 10.047 13.695 1 97.25 79 GLU A C 1
ATOM 628 O O . GLU A 1 79 ? -5.398 9.047 12.984 1 97.25 79 GLU A O 1
ATOM 633 N N . VAL A 1 80 ? -5.676 11.266 13.219 1 97.62 80 VAL A N 1
ATOM 634 C CA . VAL A 1 80 ? -5.785 11.523 11.789 1 97.62 80 VAL A CA 1
ATOM 635 C C . VAL A 1 80 ? -4.457 11.203 11.109 1 97.62 80 VAL A C 1
ATOM 637 O O . VAL A 1 80 ? -4.434 10.633 10.016 1 97.62 80 VAL A O 1
ATOM 640 N N . PHE A 1 81 ? -3.422 11.609 11.797 1 98.19 81 PHE A N 1
ATOM 641 C CA . PHE A 1 81 ? -2.074 11.344 11.305 1 98.19 81 PHE A CA 1
ATOM 642 C C . PHE A 1 81 ? -1.856 9.852 11.094 1 98.19 81 PHE A C 1
ATOM 644 O O . PHE A 1 81 ? -1.442 9.43 10.008 1 98.19 81 PHE A O 1
ATOM 651 N N . ILE A 1 82 ? -2.172 9.039 12.055 1 98 82 ILE A N 1
ATOM 652 C CA . ILE A 1 82 ? -1.99 7.59 11.992 1 98 82 ILE A CA 1
ATOM 653 C C . ILE A 1 82 ? -2.928 6.996 10.945 1 98 82 ILE A C 1
ATOM 655 O O . ILE A 1 82 ? -2.539 6.102 10.188 1 98 82 ILE A O 1
ATOM 659 N N . GLU A 1 83 ? -4.133 7.457 10.938 1 97.06 83 GLU A N 1
ATOM 660 C CA . GLU A 1 83 ? -5.078 6.984 9.93 1 97.06 83 GLU A CA 1
ATOM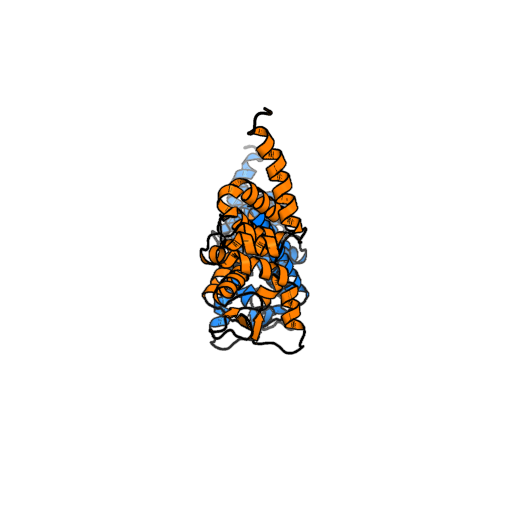 661 C C . GLU A 1 83 ? -4.531 7.191 8.516 1 97.06 83 GLU A C 1
ATOM 663 O O . GLU A 1 83 ? -4.617 6.297 7.676 1 97.06 83 GLU A O 1
ATOM 668 N N . PHE A 1 84 ? -3.949 8.32 8.266 1 96.75 84 PHE A N 1
ATOM 669 C CA . PHE A 1 84 ? -3.369 8.617 6.965 1 96.75 84 PHE A CA 1
ATOM 670 C C . PHE A 1 84 ? -2.275 7.617 6.617 1 96.75 84 PHE A C 1
ATOM 672 O O . PHE A 1 84 ? -2.133 7.219 5.457 1 96.75 84 PHE A O 1
ATOM 679 N N . MET A 1 85 ? -1.532 7.27 7.566 1 96.81 85 MET A N 1
ATOM 680 C CA . MET A 1 85 ? -0.436 6.336 7.32 1 96.81 85 MET A CA 1
ATOM 681 C C . MET A 1 85 ? -0.961 5.008 6.789 1 96.81 85 MET A C 1
ATOM 683 O O . MET A 1 85 ? -0.257 4.301 6.062 1 96.81 85 MET A O 1
ATOM 687 N N . TYR A 1 86 ? -2.191 4.66 7.121 1 95.44 86 TYR A N 1
ATOM 688 C CA . TYR A 1 86 ? -2.773 3.4 6.676 1 95.44 86 TYR A CA 1
ATOM 689 C C . TYR A 1 86 ? -3.543 3.584 5.371 1 95.44 86 TYR A C 1
ATOM 691 O O . TYR A 1 86 ? -3.355 2.824 4.422 1 95.44 86 TYR A O 1
ATOM 699 N N . VAL A 1 87 ? -4.332 4.664 5.328 1 92.5 87 VAL A N 1
ATOM 700 C CA . VAL A 1 87 ? -5.324 4.695 4.262 1 92.5 87 VAL A CA 1
ATOM 701 C C . VAL A 1 87 ? -4.973 5.797 3.264 1 92.5 87 VAL A C 1
ATOM 703 O O . VAL A 1 87 ? -5.641 5.953 2.24 1 92.5 87 VAL A O 1
ATOM 706 N N . GLY A 1 88 ? -4.035 6.555 3.482 1 91.69 88 GLY A N 1
ATOM 707 C CA . GLY A 1 88 ? -3.557 7.555 2.543 1 91.69 88 GLY A CA 1
ATOM 708 C C . GLY A 1 88 ? -4.562 8.656 2.277 1 91.69 88 GLY A C 1
ATOM 709 O O . GLY A 1 88 ? -5.18 9.18 3.209 1 91.69 88 GLY A O 1
ATOM 710 N N . ASN A 1 89 ? -4.715 8.977 0.985 1 89.62 89 ASN A N 1
ATOM 711 C CA . ASN A 1 89 ? -5.484 10.141 0.563 1 89.62 89 ASN A CA 1
ATOM 712 C C . ASN A 1 89 ? -6.98 9.93 0.753 1 89.62 89 ASN A C 1
ATOM 714 O O . ASN A 1 89 ? -7.77 10.867 0.632 1 89.62 89 ASN A O 1
ATOM 718 N N . SER A 1 90 ? -7.344 8.758 1.117 1 88.5 90 SER A N 1
ATOM 719 C CA . SER A 1 90 ? -8.766 8.477 1.289 1 88.5 90 SER A CA 1
ATOM 720 C C . SER A 1 90 ? -9.367 9.336 2.391 1 88.5 90 SER A C 1
ATOM 722 O O . SER A 1 90 ? -10.586 9.508 2.455 1 88.5 90 SER A O 1
ATOM 724 N N . ILE A 1 91 ? -8.578 9.938 3.178 1 89.75 91 ILE A N 1
ATOM 725 C CA . ILE A 1 91 ? -9.07 10.727 4.301 1 89.75 91 ILE A CA 1
ATOM 726 C C . ILE A 1 91 ? -9.242 12.18 3.875 1 89.75 91 ILE A C 1
ATOM 728 O O . ILE A 1 91 ? -9.516 13.055 4.707 1 89.75 91 ILE A O 1
ATOM 732 N N . GLN A 1 92 ? -9.141 12.508 2.641 1 89.31 92 GLN A N 1
ATOM 733 C CA . GLN A 1 92 ? -9.078 13.883 2.148 1 89.31 92 GLN A CA 1
ATOM 734 C C . GLN A 1 92 ? -10.367 14.641 2.475 1 89.31 92 GLN A C 1
ATOM 736 O O . GLN A 1 92 ? -10.359 15.867 2.572 1 89.31 92 GLN A O 1
ATOM 741 N N . TYR A 1 93 ? -11.414 13.914 2.734 1 88.69 93 TYR A N 1
ATOM 742 C CA . TYR A 1 93 ? -12.688 14.586 2.979 1 88.69 93 TYR A CA 1
ATOM 743 C C . TYR A 1 93 ? -13.055 14.547 4.457 1 88.69 93 TYR A C 1
ATOM 745 O O . TYR A 1 93 ? -14.125 15.008 4.852 1 88.69 93 TYR A O 1
ATOM 753 N N . SER A 1 94 ? -12.188 14.055 5.203 1 92.06 94 SER A N 1
ATOM 754 C CA . SER A 1 94 ? -12.438 13.945 6.637 1 92.06 94 SER A CA 1
ATOM 755 C C . SER A 1 94 ? -12.523 15.312 7.293 1 92.06 94 SER A C 1
ATOM 757 O O . SER A 1 94 ? -11.656 16.172 7.082 1 92.06 94 SER A O 1
ATOM 759 N N . GLU A 1 95 ? -13.547 15.516 8.141 1 93.88 95 GLU A N 1
ATOM 760 C CA . GLU A 1 95 ? -13.688 16.75 8.891 1 93.88 95 GLU A CA 1
ATOM 761 C C . GLU A 1 95 ? -12.555 16.938 9.891 1 93.88 95 GLU A C 1
ATOM 763 O O . GLU A 1 95 ? -12.117 18.062 10.148 1 93.88 95 GLU A O 1
ATOM 768 N N . LYS A 1 96 ? -12.102 15.852 10.398 1 95.19 96 LYS A N 1
ATOM 769 C CA . LYS A 1 96 ? -10.992 15.906 11.352 1 95.19 96 LYS A CA 1
ATOM 770 C C . LYS A 1 96 ? -9.711 16.391 10.672 1 95.19 96 LYS A C 1
ATOM 772 O O . LYS A 1 96 ? -8.922 17.125 11.273 1 95.19 96 LYS A O 1
ATOM 777 N N . LEU A 1 97 ? -9.539 15.938 9.469 1 95.31 97 LEU A N 1
ATOM 778 C CA . LEU A 1 97 ? -8.383 16.406 8.711 1 95.31 97 LEU A CA 1
ATOM 779 C C . LEU A 1 97 ? -8.445 17.922 8.516 1 95.31 97 LEU A C 1
ATOM 781 O O . LEU A 1 97 ? -7.441 18.609 8.703 1 95.31 97 LEU A O 1
ATOM 785 N N . LYS A 1 98 ? -9.625 18.375 8.188 1 92.75 98 LYS A N 1
ATOM 786 C CA . LYS A 1 98 ? -9.82 19.797 7.988 1 92.75 98 LYS A CA 1
ATOM 787 C C . LYS A 1 98 ? -9.547 20.578 9.273 1 92.75 98 LYS A C 1
ATOM 789 O O . LYS A 1 98 ? -8.867 21.609 9.25 1 92.75 98 LYS A O 1
ATOM 794 N N . LYS A 1 99 ? -10.078 20.078 10.312 1 93.94 99 LYS A N 1
ATOM 795 C CA . LYS A 1 99 ? -9.977 20.703 11.617 1 93.94 99 LYS A CA 1
ATOM 796 C C . LYS A 1 99 ? -8.523 20.812 12.062 1 93.94 99 LYS A C 1
ATOM 798 O O . LYS A 1 99 ? -8.133 21.812 12.688 1 93.94 99 LYS A O 1
ATOM 803 N N . HIS A 1 100 ? -7.719 19.844 11.68 1 95.94 100 HIS A N 1
ATOM 804 C CA . HIS A 1 100 ? -6.359 19.781 12.211 1 95.94 100 HIS A CA 1
ATOM 805 C C . HIS A 1 100 ? -5.332 19.953 11.102 1 95.94 100 HIS A C 1
ATOM 807 O O . HIS A 1 100 ? -4.184 19.531 11.234 1 95.94 100 HIS A O 1
ATOM 813 N N . ALA A 1 101 ? -5.727 20.594 10.031 1 94.88 101 ALA A N 1
ATOM 814 C CA . ALA A 1 101 ? -4.887 20.703 8.844 1 94.88 101 ALA A CA 1
ATOM 815 C C . ALA A 1 101 ? -3.561 21.391 9.18 1 94.88 101 ALA A C 1
ATOM 817 O O . ALA A 1 101 ? -2.502 20.969 8.703 1 94.88 101 ALA A O 1
ATOM 818 N N . ARG A 1 102 ? -3.631 22.406 10 1 91.44 102 ARG A N 1
ATOM 819 C CA . ARG A 1 102 ? -2.426 23.156 10.328 1 91.44 102 ARG A CA 1
ATOM 820 C C . ARG A 1 102 ? -1.431 22.297 11.102 1 91.44 102 ARG A C 1
ATOM 822 O O . ARG A 1 102 ? -0.257 22.219 10.734 1 91.44 102 ARG A O 1
ATOM 829 N N . SER A 1 103 ? -1.899 21.688 12.148 1 94.88 103 SER A N 1
ATOM 830 C CA . SER A 1 103 ? -1.034 20.828 12.953 1 94.88 103 SER A CA 1
ATOM 831 C C . SER A 1 103 ? -0.491 19.672 12.141 1 94.88 103 SER A C 1
ATOM 833 O O . SER A 1 103 ? 0.679 19.297 12.273 1 94.88 103 SER A O 1
ATOM 835 N N . LEU A 1 104 ? -1.269 19.109 11.312 1 96.69 104 LEU A N 1
ATOM 836 C CA . LEU A 1 104 ? -0.874 17.969 10.477 1 96.69 104 LEU A CA 1
ATOM 837 C C . LEU A 1 104 ? 0.144 18.406 9.43 1 96.69 104 LEU A C 1
ATOM 839 O O . LEU A 1 104 ? 1.036 17.641 9.07 1 96.69 104 LEU A O 1
ATOM 843 N N . TYR A 1 105 ? 0.001 19.594 8.977 1 93.81 105 TYR A N 1
ATOM 844 C CA . TYR A 1 105 ? 0.96 20.156 8.023 1 93.81 105 TYR A CA 1
ATOM 845 C C . TYR A 1 105 ? 2.361 20.188 8.625 1 93.81 105 TYR A C 1
ATOM 847 O O . TYR A 1 105 ? 3.322 19.734 8 1 93.81 105 TYR A O 1
ATOM 855 N N . PHE A 1 106 ? 2.436 20.672 9.789 1 93 106 PHE A N 1
ATOM 856 C CA . PHE A 1 106 ? 3.725 20.766 10.461 1 93 106 PHE A CA 1
ATOM 857 C C . PHE A 1 106 ? 4.266 19.391 10.797 1 93 106 PHE A C 1
ATOM 859 O O . PHE A 1 106 ? 5.461 19.125 10.641 1 93 106 PHE A O 1
ATOM 866 N N . ALA A 1 107 ? 3.416 18.5 11.242 1 96.31 107 ALA A N 1
ATOM 867 C CA . ALA A 1 107 ? 3.822 17.141 11.555 1 96.31 107 ALA A CA 1
ATOM 868 C C . ALA A 1 107 ? 4.336 16.422 10.312 1 96.31 107 ALA A C 1
ATOM 870 O O . ALA A 1 107 ? 5.336 15.703 10.367 1 96.31 107 ALA A O 1
ATOM 871 N N . ALA A 1 108 ? 3.594 16.594 9.219 1 95.12 108 ALA A N 1
ATOM 872 C CA . ALA A 1 108 ? 3.992 16 7.953 1 95.12 108 ALA A CA 1
ATOM 873 C C . ALA A 1 108 ? 5.398 16.438 7.551 1 95.12 108 ALA A C 1
ATOM 875 O O . ALA A 1 108 ? 6.172 15.648 7.008 1 95.12 108 ALA A O 1
ATOM 876 N N . ASN A 1 109 ? 5.723 17.672 7.828 1 90.81 109 ASN A N 1
ATOM 877 C CA . ASN A 1 109 ? 7.059 18.188 7.559 1 90.81 109 ASN A CA 1
ATOM 878 C C . ASN A 1 109 ? 8.086 17.625 8.539 1 90.81 109 ASN A C 1
ATOM 880 O O . ASN A 1 109 ? 9.18 17.219 8.133 1 90.81 109 ASN A O 1
ATOM 884 N N . LEU A 1 110 ? 7.703 17.609 9.758 1 93.69 110 LEU A N 1
ATOM 885 C CA . LEU A 1 110 ? 8.594 17.125 10.812 1 93.69 110 LEU A CA 1
ATOM 886 C C . LEU A 1 110 ? 8.977 15.672 10.578 1 93.69 110 LEU A C 1
ATOM 888 O O . LEU A 1 110 ? 10.133 15.289 10.781 1 93.69 110 LEU A O 1
ATOM 892 N N . TYR A 1 111 ? 8.031 14.891 10.117 1 95.75 111 TYR A N 1
ATOM 893 C CA . TYR A 1 111 ? 8.258 13.461 9.992 1 95.75 111 TYR A CA 1
ATOM 894 C C . TYR A 1 111 ? 8.445 13.062 8.531 1 95.75 111 TYR A C 1
ATOM 896 O O . TYR A 1 111 ? 8.398 11.875 8.195 1 95.75 111 TYR A O 1
ATOM 904 N N . SER A 1 112 ? 8.555 13.992 7.652 1 93.25 112 SER A N 1
ATOM 905 C CA . SER A 1 112 ? 8.922 13.82 6.25 1 93.25 112 SER A CA 1
ATOM 906 C C . SER A 1 112 ? 7.91 12.945 5.523 1 93.25 112 SER A C 1
ATOM 908 O O . SER A 1 112 ? 8.281 11.938 4.914 1 93.25 112 SER A O 1
ATOM 910 N N . ILE A 1 113 ? 6.707 13.336 5.539 1 94.88 113 ILE A N 1
ATOM 911 C CA . ILE A 1 113 ? 5.621 12.688 4.816 1 94.88 113 ILE A CA 1
ATOM 912 C C . ILE A 1 113 ? 5.039 13.648 3.781 1 94.88 113 ILE A C 1
ATOM 914 O O . ILE A 1 113 ? 3.984 14.242 4.004 1 94.88 113 ILE A O 1
ATOM 918 N N . PRO A 1 114 ? 5.594 13.656 2.648 1 90.75 114 PRO A N 1
ATOM 919 C CA . PRO A 1 114 ? 5.273 14.695 1.667 1 90.75 114 PRO A CA 1
ATOM 920 C C . PRO A 1 114 ? 3.812 14.648 1.22 1 90.75 114 PRO A C 1
ATOM 922 O O . PRO A 1 114 ? 3.207 15.695 0.974 1 90.75 114 PRO A O 1
ATOM 925 N N . LEU A 1 115 ? 3.295 13.539 1.136 1 90.56 115 LEU A N 1
ATOM 926 C CA . LEU A 1 115 ? 1.936 13.445 0.614 1 90.56 115 LEU A CA 1
ATOM 927 C C . LEU A 1 115 ? 0.931 14 1.621 1 90.56 115 LEU A C 1
ATOM 929 O O . LEU A 1 115 ? -0.063 14.617 1.237 1 90.56 115 LEU A O 1
ATOM 933 N N . LEU A 1 116 ? 1.134 13.656 2.814 1 94.81 116 LEU A N 1
ATOM 934 C CA . LEU A 1 116 ? 0.286 14.258 3.838 1 94.81 116 LEU A CA 1
ATOM 935 C C . LEU A 1 116 ? 0.456 15.766 3.865 1 94.81 116 LEU A C 1
ATOM 937 O O . LEU A 1 116 ? -0.52 16.5 4.035 1 94.81 116 LEU A O 1
ATOM 941 N N . ARG A 1 117 ? 1.691 16.219 3.725 1 92.88 117 ARG A N 1
ATOM 942 C CA . ARG A 1 117 ? 1.966 17.641 3.67 1 92.88 117 ARG A CA 1
ATOM 943 C C . ARG A 1 117 ? 1.173 18.312 2.553 1 92.88 117 ARG A C 1
ATOM 945 O O . ARG A 1 117 ? 0.536 19.344 2.768 1 92.88 117 ARG A O 1
ATOM 952 N N . ASP A 1 118 ? 1.226 17.719 1.424 1 91.81 118 ASP A N 1
ATOM 953 C CA . ASP A 1 118 ? 0.521 18.281 0.273 1 91.81 118 ASP A CA 1
ATOM 954 C C . ASP A 1 118 ? -0.987 18.312 0.511 1 91.81 118 ASP A C 1
ATOM 956 O O . ASP A 1 118 ? -1.664 19.266 0.133 1 91.81 118 ASP A O 1
ATOM 960 N N . LEU A 1 119 ? -1.438 17.25 1.066 1 93.06 119 LEU A N 1
ATOM 961 C CA . LEU A 1 119 ? -2.861 17.172 1.368 1 93.06 119 LEU A CA 1
ATOM 962 C C . LEU A 1 119 ? -3.281 18.297 2.318 1 93.06 119 LEU A C 1
ATOM 964 O O . LEU A 1 119 ? -4.289 18.969 2.088 1 93.06 119 LEU A O 1
ATOM 968 N N . CYS A 1 120 ? -2.543 18.484 3.324 1 94.5 120 CYS A N 1
ATOM 969 C CA . CYS A 1 120 ? -2.84 19.531 4.297 1 94.5 120 CYS A CA 1
ATOM 970 C C . CYS A 1 120 ? -2.684 20.906 3.676 1 94.5 120 CYS A C 1
ATOM 972 O O . CYS A 1 120 ? -3.471 21.812 3.961 1 94.5 120 CYS A O 1
ATOM 974 N N . ARG A 1 121 ? -1.664 21.047 2.844 1 92.19 121 ARG A N 1
ATOM 975 C CA . ARG A 1 121 ? -1.476 22.297 2.125 1 92.19 121 ARG A CA 1
ATOM 976 C C . ARG A 1 121 ? -2.717 22.656 1.315 1 92.19 121 ARG A C 1
ATOM 978 O O . ARG A 1 121 ? -3.189 23.797 1.366 1 92.19 121 ARG A O 1
ATOM 985 N N . TYR A 1 122 ? -3.199 21.75 0.652 1 91.94 122 TYR A N 1
ATOM 986 C CA . TYR A 1 122 ? -4.398 21.969 -0.149 1 91.94 122 TYR A CA 1
ATOM 987 C C . TYR A 1 122 ? -5.582 22.344 0.733 1 91.94 122 TYR A C 1
ATOM 989 O O . TYR A 1 122 ? -6.367 23.234 0.38 1 91.94 122 TYR A O 1
ATOM 997 N N . GLN A 1 123 ? -5.727 21.625 1.759 1 93.81 123 GLN A N 1
ATOM 998 C CA . GLN A 1 123 ? -6.82 21.938 2.676 1 93.81 123 GLN A CA 1
ATOM 999 C C . GLN A 1 123 ? -6.703 23.359 3.221 1 93.81 123 GLN A C 1
ATOM 1001 O O . GLN A 1 123 ? -7.703 24.062 3.326 1 93.81 123 GLN A O 1
ATOM 1006 N N . LEU A 1 124 ? -5.531 23.734 3.559 1 93.94 124 LEU A N 1
ATOM 1007 C CA . LEU A 1 124 ? -5.297 25.078 4.082 1 93.94 124 LEU A CA 1
ATOM 1008 C C . LEU A 1 124 ? -5.602 26.141 3.025 1 93.94 124 LEU A C 1
ATOM 1010 O O . LEU A 1 124 ? -6.219 27.156 3.324 1 93.94 124 LEU A O 1
ATOM 1014 N N . MET A 1 125 ? -5.23 25.844 1.832 1 93.06 125 MET A N 1
ATOM 1015 C CA . MET A 1 125 ? -5.465 26.766 0.729 1 93.06 125 MET A CA 1
ATOM 1016 C C . MET A 1 125 ? -6.957 26.922 0.45 1 93.06 125 MET A C 1
ATOM 1018 O O . MET A 1 125 ? -7.441 28.031 0.202 1 93.06 125 MET A O 1
ATOM 1022 N N . SER A 1 126 ? -7.609 25.891 0.542 1 92.94 126 SER A N 1
ATOM 1023 C CA . SER A 1 126 ? -9.023 25.875 0.183 1 92.94 126 SER A CA 1
ATOM 1024 C C . SER A 1 126 ? -9.883 26.453 1.308 1 92.94 126 SER A C 1
ATOM 1026 O O . SER A 1 126 ? -11.023 26.859 1.078 1 92.94 126 SER A O 1
ATOM 1028 N N . SER A 1 127 ? -9.305 26.531 2.475 1 92.38 127 SER A N 1
ATOM 1029 C CA . SER A 1 127 ? -10.109 26.938 3.617 1 92.38 127 SER A CA 1
ATOM 1030 C C . SER A 1 127 ? -9.688 28.312 4.125 1 92.38 127 SER A C 1
ATOM 1032 O O . SER A 1 127 ? -10 28.688 5.258 1 92.38 127 SER A O 1
ATOM 1034 N N . LEU A 1 128 ? -9 29.031 3.344 1 94.94 128 LEU A N 1
ATOM 1035 C CA . LEU A 1 128 ? -8.555 30.359 3.744 1 94.94 128 LEU A CA 1
ATOM 1036 C C . LEU A 1 128 ? -9.75 31.25 4.082 1 94.94 128 LEU A C 1
ATOM 1038 O O . LEU A 1 128 ? -10.75 31.25 3.365 1 94.94 128 LEU A O 1
ATOM 1042 N N . ASN A 1 129 ? -9.664 31.969 5.141 1 94.25 129 ASN A N 1
ATOM 1043 C CA . ASN A 1 129 ? -10.688 32.906 5.57 1 94.25 129 ASN A CA 1
ATOM 1044 C C . ASN A 1 129 ? -10.086 34.031 6.418 1 94.25 129 ASN A C 1
ATOM 1046 O O . ASN A 1 129 ? -8.883 34.031 6.672 1 94.25 129 ASN A O 1
ATOM 1050 N N . ILE A 1 130 ? -10.898 34.906 6.895 1 94.75 130 ILE A N 1
ATOM 1051 C CA . ILE A 1 130 ? -10.445 36.094 7.605 1 94.75 130 ILE A CA 1
ATOM 1052 C C . ILE A 1 130 ? -9.773 35.688 8.914 1 94.75 130 ILE A C 1
ATOM 1054 O O . ILE A 1 130 ? -8.789 36.312 9.328 1 94.75 130 ILE A O 1
ATOM 1058 N N . GLY A 1 131 ? -10.195 34.625 9.461 1 92.25 131 GLY A N 1
ATOM 1059 C CA . GLY A 1 131 ? -9.727 34.188 10.773 1 92.25 131 GLY A CA 1
ATOM 1060 C C . GLY A 1 131 ? -8.414 33.406 10.711 1 92.25 131 GLY A C 1
ATOM 1061 O O . GLY A 1 131 ? -7.688 33.344 11.703 1 92.25 131 GLY A O 1
ATOM 1062 N N . ASN A 1 132 ? -8.078 32.875 9.523 1 92.44 132 ASN A N 1
ATOM 1063 C CA . ASN A 1 132 ? -6.902 32 9.508 1 92.44 132 ASN A CA 1
ATOM 1064 C C . ASN A 1 132 ? -5.863 32.5 8.492 1 92.44 132 ASN A C 1
ATOM 1066 O O . ASN A 1 132 ? -4.727 32.031 8.5 1 92.44 132 ASN A O 1
ATOM 1070 N N . ALA A 1 133 ? -6.117 33.469 7.711 1 95.88 133 ALA A N 1
ATOM 1071 C CA . ALA A 1 133 ? -5.277 33.906 6.594 1 95.88 133 ALA A CA 1
ATOM 1072 C C . ALA A 1 133 ? -3.938 34.438 7.086 1 95.88 133 ALA A C 1
ATOM 1074 O O . ALA A 1 133 ? -2.887 34.125 6.516 1 95.88 133 ALA A O 1
ATOM 1075 N N . LEU A 1 134 ? -4.02 35.25 8.141 1 95.19 134 LEU A N 1
ATOM 1076 C CA . LEU A 1 134 ? -2.791 35.844 8.664 1 95.19 134 LEU A CA 1
ATOM 1077 C C . LEU A 1 134 ? -1.87 34.75 9.219 1 95.19 134 LEU A C 1
ATOM 1079 O O . LEU A 1 134 ? -0.658 34.781 8.992 1 95.19 134 LEU A O 1
ATOM 1083 N N . ASP A 1 135 ? -2.459 33.844 9.875 1 92.69 135 ASP A N 1
ATOM 1084 C CA . ASP A 1 135 ? -1.689 32.75 10.438 1 92.69 135 ASP A CA 1
ATOM 1085 C C . ASP A 1 135 ? -1.031 31.906 9.336 1 92.69 135 ASP A C 1
ATOM 1087 O O . ASP A 1 135 ? 0.139 31.531 9.445 1 92.69 135 ASP A O 1
ATOM 1091 N N . ILE A 1 136 ? -1.756 31.578 8.352 1 94.19 136 ILE A N 1
ATOM 1092 C CA . ILE A 1 136 ? -1.262 30.781 7.238 1 94.19 136 ILE A CA 1
ATOM 1093 C C . ILE A 1 136 ? -0.148 31.531 6.512 1 94.19 136 ILE A C 1
ATOM 1095 O O . ILE A 1 136 ? 0.851 30.938 6.105 1 94.19 136 ILE A O 1
ATOM 1099 N N . LEU A 1 137 ? -0.356 32.812 6.367 1 95.06 137 LEU A N 1
ATOM 1100 C CA . LEU A 1 137 ? 0.671 33.656 5.758 1 95.06 137 LEU A CA 1
ATOM 1101 C C . LEU A 1 137 ? 1.965 33.625 6.566 1 95.06 137 LEU A C 1
ATOM 1103 O O . LEU A 1 137 ? 3.053 33.5 5.996 1 95.06 137 LEU A O 1
ATOM 1107 N N . GLU A 1 138 ? 1.801 33.625 7.816 1 92.5 138 GLU A N 1
ATOM 1108 C CA . GLU A 1 138 ? 2.955 33.625 8.711 1 92.5 138 GLU A CA 1
ATOM 1109 C C . GLU A 1 138 ? 3.684 32.281 8.672 1 92.5 138 GLU A C 1
ATOM 1111 O O . GLU A 1 138 ? 4.914 32.25 8.625 1 92.5 138 GLU A O 1
ATOM 1116 N N . ILE A 1 139 ? 2.975 31.188 8.633 1 88.38 139 ILE A N 1
ATOM 1117 C CA . ILE A 1 139 ? 3.607 29.875 8.742 1 88.38 139 ILE A CA 1
ATOM 1118 C C . ILE A 1 139 ? 4.25 29.5 7.41 1 88.38 139 ILE A C 1
ATOM 1120 O O . ILE A 1 139 ? 5.172 28.688 7.367 1 88.38 139 ILE A O 1
ATOM 1124 N N . SER A 1 140 ? 3.848 30.016 6.34 1 91.62 140 SER A N 1
ATOM 1125 C CA . SER A 1 140 ? 4.312 29.641 5.012 1 91.62 140 SER A CA 1
ATOM 1126 C C . SER A 1 140 ? 5.449 30.531 4.539 1 91.62 140 SER A C 1
ATOM 1128 O O . SER A 1 140 ? 6.023 30.312 3.469 1 91.62 140 SER A O 1
ATOM 1130 N N . LYS A 1 141 ? 5.84 31.578 5.266 1 88.44 141 LYS A N 1
ATOM 1131 C CA . LYS A 1 141 ? 6.703 32.656 4.785 1 88.44 141 LYS A CA 1
ATOM 1132 C C . LYS A 1 141 ? 8.141 32.156 4.598 1 88.44 141 LYS A C 1
ATOM 1134 O O . LYS A 1 141 ? 8.82 32.594 3.664 1 88.44 141 LYS A O 1
ATOM 1139 N N . ASP A 1 142 ? 8.617 31.297 5.398 1 83.44 142 ASP A N 1
ATOM 1140 C CA . ASP A 1 142 ? 10.047 31 5.375 1 83.44 142 ASP A CA 1
ATOM 1141 C C . ASP A 1 142 ? 10.32 29.641 4.734 1 83.44 142 ASP A C 1
ATOM 1143 O O . ASP A 1 142 ? 11.461 29.172 4.719 1 83.44 142 ASP A O 1
ATOM 1147 N N . ASP A 1 143 ? 9.445 29.016 4.18 1 82.5 143 ASP A N 1
ATOM 1148 C CA . ASP A 1 143 ? 9.656 27.703 3.576 1 82.5 143 ASP A CA 1
ATOM 1149 C C . ASP A 1 143 ? 9.453 27.75 2.064 1 82.5 143 ASP A C 1
ATOM 1151 O O . ASP A 1 143 ? 8.328 27.922 1.588 1 82.5 143 ASP A O 1
ATOM 1155 N N . PRO A 1 144 ? 10.508 27.641 1.375 1 84 144 PRO A N 1
ATOM 1156 C CA . PRO A 1 144 ? 10.391 27.688 -0.084 1 84 144 PRO A CA 1
ATOM 1157 C C . PRO A 1 144 ? 9.438 26.641 -0.638 1 84 144 PRO A C 1
ATOM 1159 O O . PRO A 1 144 ? 8.836 26.844 -1.697 1 84 144 PRO A O 1
ATOM 1162 N N . ARG A 1 145 ? 9.258 25.578 0.095 1 80.19 145 ARG A N 1
ATOM 1163 C CA . ARG A 1 145 ? 8.367 24.516 -0.344 1 80.19 145 ARG A CA 1
ATOM 1164 C C . ARG A 1 145 ? 6.906 24.938 -0.236 1 80.19 145 ARG A C 1
ATOM 1166 O O . ARG A 1 145 ? 6.02 24.297 -0.803 1 80.19 145 ARG A O 1
ATOM 1173 N N . GLU A 1 146 ? 6.777 26.031 0.375 1 87.94 146 GLU A N 1
ATOM 1174 C CA . GLU A 1 146 ? 5.41 26.469 0.622 1 87.94 146 GLU A CA 1
ATOM 1175 C C . GLU A 1 146 ? 5.113 27.781 -0.123 1 87.94 146 GLU A C 1
ATOM 1177 O O . GLU A 1 146 ? 4.289 28.578 0.321 1 87.94 146 GLU A O 1
ATOM 1182 N N . LYS A 1 147 ? 5.785 27.969 -1.184 1 91.06 147 LYS A N 1
ATOM 1183 C CA . LYS A 1 147 ? 5.602 29.188 -1.963 1 91.06 147 LYS A CA 1
ATOM 1184 C C . LYS A 1 147 ? 4.152 29.344 -2.414 1 91.06 147 LYS A C 1
ATOM 1186 O O . LYS A 1 147 ? 3.582 30.422 -2.328 1 91.06 147 LYS A O 1
ATOM 1191 N N . THR A 1 148 ? 3.633 28.281 -2.84 1 90.44 148 THR A N 1
ATOM 1192 C CA . THR A 1 148 ? 2.264 28.328 -3.34 1 90.44 148 THR A CA 1
ATOM 1193 C C . THR A 1 148 ? 1.291 28.688 -2.221 1 90.44 148 THR A C 1
ATOM 1195 O O . THR A 1 148 ? 0.41 29.531 -2.41 1 90.44 148 THR A O 1
ATOM 1198 N N . LEU A 1 149 ? 1.418 28.062 -1.137 1 93.88 149 LEU A N 1
ATOM 1199 C CA . LEU A 1 149 ? 0.566 28.359 0.008 1 93.88 149 LEU A CA 1
ATOM 1200 C C . LEU A 1 149 ? 0.753 29.797 0.461 1 93.88 149 LEU A C 1
ATOM 1202 O O . LEU A 1 149 ? -0.221 30.484 0.765 1 93.88 149 LEU A O 1
ATOM 1206 N N . HIS A 1 150 ? 1.975 30.219 0.465 1 94.88 150 HIS A N 1
ATOM 1207 C CA . HIS A 1 150 ? 2.299 31.578 0.855 1 94.88 150 HIS A CA 1
ATOM 1208 C C . HIS A 1 150 ? 1.646 32.594 -0.083 1 94.88 150 HIS A C 1
ATOM 1210 O O . HIS A 1 150 ? 1.035 33.562 0.371 1 94.88 150 HIS A O 1
ATOM 1216 N N . ASP A 1 151 ? 1.791 32.344 -1.341 1 94.5 151 ASP A N 1
ATOM 1217 C CA . ASP A 1 151 ? 1.235 33.25 -2.342 1 94.5 151 ASP A CA 1
ATOM 1218 C C . ASP A 1 151 ? -0.286 33.312 -2.232 1 94.5 151 ASP A C 1
ATOM 1220 O O . ASP A 1 151 ? -0.871 34.406 -2.348 1 94.5 151 ASP A O 1
ATOM 1224 N N . GLU A 1 152 ? -0.831 32.219 -2.059 1 95.19 152 GLU A N 1
ATOM 1225 C CA . GLU A 1 152 ? -2.285 32.188 -1.937 1 95.19 152 GLU A CA 1
ATOM 1226 C C . GLU A 1 152 ? -2.754 32.938 -0.694 1 95.19 152 GLU A C 1
ATOM 1228 O O . GLU A 1 152 ? -3.734 33.688 -0.747 1 95.19 152 GLU A O 1
ATOM 1233 N N . ALA A 1 153 ? -2.125 32.75 0.363 1 96.31 153 ALA A N 1
ATOM 1234 C CA . ALA A 1 153 ? -2.465 33.438 1.602 1 96.31 153 ALA A CA 1
ATOM 1235 C C . ALA A 1 153 ? -2.227 34.938 1.47 1 96.31 153 ALA A C 1
ATOM 1237 O O . ALA A 1 153 ? -3.051 35.75 1.908 1 96.31 153 ALA A O 1
ATOM 1238 N N . ARG A 1 154 ? -1.131 35.25 0.881 1 95.25 154 ARG A N 1
ATOM 1239 C CA . ARG A 1 154 ? -0.795 36.625 0.641 1 95.25 154 ARG A CA 1
ATOM 1240 C C . ARG A 1 154 ? -1.874 37.312 -0.19 1 95.25 154 ARG A C 1
ATOM 1242 O O . ARG A 1 154 ? -2.342 38.406 0.165 1 95.25 154 ARG A O 1
ATOM 1249 N N . CYS A 1 155 ? -2.262 36.719 -1.244 1 95.19 155 CYS A N 1
ATOM 1250 C CA . CYS A 1 155 ? -3.295 37.25 -2.115 1 95.19 155 CYS A CA 1
ATOM 1251 C C . CYS A 1 155 ? -4.613 37.406 -1.368 1 95.19 155 CYS A C 1
ATOM 1253 O O . CYS A 1 155 ? -5.305 38.406 -1.518 1 95.19 155 CYS A O 1
ATOM 1255 N N . TYR A 1 156 ? -4.902 36.469 -0.642 1 96.5 156 TYR A N 1
ATOM 1256 C CA . TYR A 1 156 ? -6.137 36.531 0.13 1 96.5 156 TYR A CA 1
ATOM 1257 C C . TYR A 1 156 ? -6.117 37.688 1.104 1 96.5 156 TYR A C 1
ATOM 1259 O O . TYR A 1 156 ? -7.105 38.406 1.228 1 96.5 156 TYR A O 1
ATOM 1267 N N . VAL A 1 157 ? -5.023 37.844 1.802 1 96.12 157 VAL A N 1
ATOM 1268 C CA . VAL A 1 157 ? -4.883 38.906 2.785 1 96.12 157 VAL A CA 1
ATOM 1269 C C . VAL A 1 157 ? -5.016 40.281 2.096 1 96.12 157 VAL A C 1
ATOM 1271 O O . VAL A 1 157 ? -5.719 41.156 2.586 1 96.12 157 VAL A O 1
ATOM 1274 N N . ILE A 1 158 ? -4.422 40.344 0.961 1 94.56 158 ILE A N 1
ATOM 1275 C CA . ILE A 1 158 ? -4.477 41.594 0.214 1 94.56 158 ILE A CA 1
ATOM 1276 C C . ILE A 1 158 ? -5.91 41.875 -0.228 1 94.56 158 ILE A C 1
ATOM 1278 O O . ILE A 1 158 ? -6.414 42.969 -0.062 1 94.56 158 ILE A O 1
ATOM 1282 N N . ARG A 1 159 ? -6.504 40.875 -0.683 1 94.12 159 ARG A N 1
ATOM 1283 C CA . ARG A 1 159 ? -7.855 41 -1.221 1 94.12 159 ARG A CA 1
ATOM 1284 C C . ARG A 1 159 ? -8.852 41.344 -0.121 1 94.12 159 ARG A C 1
ATOM 1286 O O . ARG A 1 159 ? -9.828 42.062 -0.364 1 94.12 159 ARG A O 1
ATOM 1293 N N . HIS A 1 160 ? -8.578 41 1.054 1 95.38 160 HIS A N 1
ATOM 1294 C CA . HIS A 1 160 ? -9.547 41.188 2.133 1 95.38 160 HIS A CA 1
ATOM 1295 C C . HIS A 1 160 ? -8.969 42.062 3.234 1 95.38 160 HIS A C 1
ATOM 1297 O O . HIS A 1 160 ? -9.344 41.938 4.402 1 95.38 160 HIS A O 1
ATOM 1303 N N . MET A 1 161 ? -8.117 42.875 2.879 1 94.19 161 MET A N 1
ATOM 1304 C CA . MET A 1 161 ? -7.391 43.719 3.844 1 94.19 161 MET A CA 1
ATOM 1305 C C . MET A 1 161 ? -8.344 44.625 4.609 1 94.19 161 MET A C 1
ATOM 1307 O O . MET A 1 161 ? -8.156 44.875 5.805 1 94.19 161 MET A O 1
ATOM 1311 N N . LYS A 1 162 ? -9.391 45 3.936 1 92.44 162 LYS A N 1
ATOM 1312 C CA . LYS A 1 162 ? -10.352 45.906 4.57 1 92.44 162 LYS A CA 1
ATOM 1313 C C . LYS A 1 162 ? -10.953 45.25 5.82 1 92.44 162 LYS A C 1
ATOM 1315 O O . LYS A 1 162 ? -11.227 45.938 6.809 1 92.44 162 LYS A O 1
ATOM 1320 N N . GLU A 1 163 ? -11.125 44.031 5.785 1 95.69 163 GLU A N 1
ATOM 1321 C CA . GLU A 1 163 ? -11.703 43.312 6.914 1 95.69 163 GLU A CA 1
ATOM 1322 C C . GLU A 1 163 ? -10.609 42.844 7.867 1 95.69 163 GLU A C 1
ATOM 1324 O O . GLU A 1 163 ? -10.758 42.938 9.086 1 95.69 163 GLU A O 1
ATOM 1329 N N . ILE A 1 164 ? -9.477 42.406 7.379 1 95.81 164 ILE A N 1
ATOM 1330 C CA . ILE A 1 164 ? -8.406 41.781 8.141 1 95.81 164 ILE A CA 1
ATOM 1331 C C . ILE A 1 164 ? -7.723 42.812 9.023 1 95.81 164 ILE A C 1
ATOM 1333 O O . ILE A 1 164 ? -7.344 42.531 10.156 1 95.81 164 ILE A O 1
ATOM 1337 N N . ALA A 1 165 ? -7.633 44.031 8.555 1 92.88 165 ALA A N 1
ATOM 1338 C CA . ALA A 1 165 ? -6.945 45.125 9.266 1 92.88 165 ALA A CA 1
ATOM 1339 C C . ALA A 1 165 ? -7.664 45.438 10.57 1 92.88 165 ALA A C 1
ATOM 1341 O O . ALA A 1 165 ? -7.062 46 11.484 1 92.88 165 ALA A O 1
ATOM 1342 N N . PHE A 1 166 ? -8.898 45.062 10.688 1 93.31 166 PHE A N 1
ATOM 1343 C CA . PHE A 1 166 ? -9.68 45.438 11.859 1 93.31 166 PHE A CA 1
ATOM 1344 C C . PHE A 1 166 ? -9.867 44.25 12.789 1 93.31 166 PHE A C 1
ATOM 1346 O O . PHE A 1 166 ? -10.57 44.344 13.789 1 93.31 166 PHE A O 1
ATOM 1353 N N . THR A 1 167 ? -9.25 43.188 12.492 1 93.38 167 THR A N 1
ATOM 1354 C CA . THR A 1 167 ? -9.258 42.031 13.375 1 93.38 167 THR A CA 1
ATOM 1355 C C . THR A 1 167 ? -8.266 42.219 14.516 1 93.38 167 THR A C 1
ATOM 1357 O O . THR A 1 167 ? -7.316 43 14.406 1 93.38 167 THR A O 1
ATOM 1360 N N . ARG A 1 168 ? -8.523 41.531 15.594 1 92.56 168 ARG A N 1
ATOM 1361 C CA . ARG A 1 168 ? -7.637 41.594 16.75 1 92.56 168 ARG A CA 1
ATOM 1362 C C . ARG A 1 168 ? -6.281 40.969 16.438 1 92.56 168 ARG A C 1
ATOM 1364 O O . ARG A 1 168 ? -5.254 41.406 16.938 1 92.56 168 ARG A O 1
ATOM 1371 N N . GLU A 1 169 ? -6.203 40.062 15.547 1 92.81 169 GLU A N 1
ATOM 1372 C CA . GLU A 1 169 ? -4.996 39.312 15.219 1 92.81 169 GLU A CA 1
ATOM 1373 C C . GLU A 1 169 ? -4.035 40.125 14.375 1 92.81 169 GLU A C 1
ATOM 1375 O O . GLU A 1 169 ? -2.832 39.875 14.359 1 92.81 169 GLU A O 1
ATOM 1380 N N . PHE A 1 170 ? -4.598 41.156 13.805 1 94.69 170 PHE A N 1
ATOM 1381 C CA . PHE A 1 170 ? -3.795 41.906 12.859 1 94.69 170 PHE A CA 1
ATOM 1382 C C . PHE A 1 170 ? -2.688 42.688 13.586 1 94.69 170 PHE A C 1
ATOM 1384 O O . PHE A 1 170 ? -1.549 42.719 13.117 1 94.69 170 PHE A O 1
ATOM 1391 N N . ASN A 1 171 ? -3.041 43.188 14.703 1 93.62 171 ASN A N 1
ATOM 1392 C CA . ASN A 1 171 ? -2.045 43.938 15.469 1 93.62 171 ASN A CA 1
ATOM 1393 C C . ASN A 1 171 ? -0.875 43.062 15.883 1 93.62 171 ASN A C 1
ATOM 1395 O O . ASN A 1 171 ? 0.285 43.469 15.766 1 93.62 171 ASN A O 1
ATOM 1399 N N . SER A 1 172 ? -1.241 41.938 16.344 1 94.88 172 SER A N 1
ATOM 1400 C CA . SER A 1 172 ? -0.204 41 16.75 1 94.88 172 SER A CA 1
ATOM 1401 C C . SER A 1 172 ? 0.615 40.531 15.547 1 94.88 172 SER A C 1
ATOM 1403 O O . SER A 1 172 ? 1.832 40.375 15.648 1 94.88 172 SER A O 1
ATOM 1405 N N . PHE A 1 173 ? -0.007 40.344 14.539 1 95.56 173 PHE A N 1
ATOM 1406 C CA . PHE A 1 173 ? 0.651 39.938 13.305 1 95.56 173 PHE A CA 1
ATOM 1407 C C . PHE A 1 173 ? 1.675 40.969 12.852 1 95.56 173 PHE A C 1
ATOM 1409 O O . PHE A 1 173 ? 2.797 40.625 12.484 1 95.56 173 PHE A O 1
ATOM 1416 N N . VAL A 1 174 ? 1.313 42.188 12.883 1 94.69 174 VAL A N 1
ATOM 1417 C CA . VAL A 1 174 ? 2.168 43.281 12.445 1 94.69 174 VAL A CA 1
ATOM 1418 C C . VAL A 1 174 ? 3.418 43.344 13.32 1 94.69 174 VAL A C 1
ATOM 1420 O O . VAL A 1 174 ? 4.531 43.531 12.812 1 94.69 174 VAL A O 1
ATOM 1423 N N . LYS A 1 175 ? 3.223 43.125 14.578 1 95.25 175 LYS A N 1
ATOM 1424 C CA . LYS A 1 175 ? 4.336 43.188 15.523 1 95.25 175 LYS A CA 1
ATOM 1425 C C . LYS A 1 175 ? 5.336 42.062 15.258 1 95.25 175 LYS A C 1
ATOM 1427 O O . LYS A 1 175 ? 6.547 42.25 15.391 1 95.25 175 LYS A O 1
ATOM 1432 N N . ARG A 1 176 ? 4.867 40.969 14.797 1 94.06 176 ARG A N 1
ATOM 1433 C CA . ARG A 1 176 ? 5.711 39.812 14.633 1 94.06 176 ARG A CA 1
ATOM 1434 C C . ARG A 1 176 ? 6.27 39.719 13.219 1 94.06 176 ARG A C 1
ATOM 1436 O O . ARG A 1 176 ? 7.258 39.031 12.977 1 94.06 176 ARG A O 1
ATOM 1443 N N . ASN A 1 177 ? 5.621 40.406 12.312 1 95 177 ASN A N 1
ATOM 1444 C CA . ASN A 1 177 ? 5.977 40.281 10.898 1 95 177 ASN A CA 1
ATOM 1445 C C . ASN A 1 177 ? 6.094 41.656 10.227 1 95 177 ASN A C 1
ATOM 1447 O O . ASN A 1 177 ? 5.422 41.906 9.227 1 95 177 ASN A O 1
ATOM 1451 N N . THR A 1 178 ? 7.027 42.406 10.734 1 94 178 THR A N 1
ATOM 1452 C CA . THR A 1 178 ? 7.172 43.781 10.289 1 94 178 THR A CA 1
ATOM 1453 C C . THR A 1 178 ? 7.523 43.812 8.805 1 94 178 THR A C 1
ATOM 1455 O O . THR A 1 178 ? 6.934 44.594 8.047 1 94 178 THR A O 1
ATOM 1458 N N . SER A 1 179 ? 8.453 43.062 8.383 1 93.19 179 SER A N 1
ATOM 1459 C CA . SER A 1 179 ? 8.891 43.062 6.988 1 93.19 179 SER A CA 1
ATOM 1460 C C . SER A 1 179 ? 7.762 42.625 6.055 1 93.19 179 SER A C 1
ATOM 1462 O O . SER A 1 179 ? 7.539 43.25 5.012 1 93.19 179 SER A O 1
ATOM 1464 N N . LEU A 1 180 ? 7.07 41.656 6.461 1 93.06 180 LEU A N 1
ATOM 1465 C CA . LEU A 1 180 ? 5.969 41.156 5.652 1 93.06 180 LEU A CA 1
ATOM 1466 C C . LEU A 1 180 ? 4.832 42.156 5.578 1 93.06 180 LEU A C 1
ATOM 1468 O O . LEU A 1 180 ? 4.195 42.312 4.531 1 93.06 180 LEU A O 1
ATOM 1472 N N . THR A 1 181 ? 4.617 42.844 6.641 1 93 181 THR A N 1
ATOM 1473 C CA . THR A 1 181 ? 3.574 43.875 6.695 1 93 181 THR A CA 1
ATOM 1474 C C . THR A 1 181 ? 3.9 45.031 5.758 1 93 181 THR A C 1
ATOM 1476 O O . THR A 1 181 ? 3.02 45.531 5.062 1 93 181 THR A O 1
ATOM 1479 N N . VAL A 1 182 ? 5.145 45.375 5.73 1 91.81 182 VAL A N 1
ATOM 1480 C CA . VAL A 1 182 ? 5.582 46.438 4.848 1 91.81 182 VAL A CA 1
ATOM 1481 C C . VAL A 1 182 ? 5.324 46.062 3.393 1 91.81 182 VAL A C 1
ATOM 1483 O O . VAL A 1 182 ? 4.809 46.875 2.611 1 91.81 182 VAL A O 1
ATOM 1486 N N . GLU A 1 183 ? 5.629 44.906 3.086 1 91.12 183 GLU A N 1
ATOM 1487 C CA . GLU A 1 183 ? 5.41 44.438 1.727 1 91.12 183 GLU A CA 1
ATOM 1488 C C . GLU A 1 183 ? 3.928 44.469 1.364 1 91.12 183 GLU A C 1
ATOM 1490 O O . GLU A 1 183 ? 3.561 44.844 0.252 1 91.12 183 GLU A O 1
ATOM 1495 N N . LEU A 1 184 ? 3.104 44.031 2.26 1 92 184 LEU A N 1
ATOM 1496 C CA . LEU A 1 184 ? 1.663 44.031 2.029 1 92 184 LEU A CA 1
ATOM 1497 C C . LEU A 1 184 ? 1.149 45.438 1.797 1 92 184 LEU A C 1
ATOM 1499 O O . LEU A 1 184 ? 0.354 45.688 0.885 1 92 184 LEU A O 1
ATOM 1503 N N . ILE A 1 185 ? 1.657 46.375 2.576 1 87.94 185 ILE A N 1
ATOM 1504 C CA . ILE A 1 185 ? 1.233 47.75 2.484 1 87.94 185 ILE A CA 1
ATOM 1505 C C . ILE A 1 185 ? 1.69 48.344 1.153 1 87.94 185 ILE A C 1
ATOM 1507 O O . ILE A 1 185 ? 0.952 49.094 0.516 1 87.94 185 ILE A O 1
ATOM 1511 N N . ARG A 1 186 ? 2.83 47.969 0.734 1 89.19 186 ARG A N 1
ATOM 1512 C CA . ARG A 1 186 ? 3.346 48.469 -0.542 1 89.19 186 ARG A CA 1
ATOM 1513 C C . ARG A 1 186 ? 2.469 48 -1.699 1 89.19 186 ARG A C 1
ATOM 1515 O O . ARG A 1 186 ? 2.166 48.781 -2.605 1 89.19 186 ARG A O 1
ATOM 1522 N N . VAL A 1 187 ? 2.066 46.875 -1.668 1 89.94 187 VAL A N 1
ATOM 1523 C CA . VAL A 1 187 ? 1.219 46.312 -2.723 1 89.94 187 VAL A CA 1
ATOM 1524 C C . VAL A 1 187 ? -0.15 47 -2.689 1 89.94 187 VAL A C 1
ATOM 1526 O O . VAL A 1 187 ? -0.71 47.312 -3.736 1 89.94 187 VAL A O 1
ATOM 1529 N N . LEU A 1 188 ? -0.656 47.25 -1.527 1 89.19 188 LEU A N 1
ATOM 1530 C CA . LEU A 1 188 ? -1.957 47.906 -1.38 1 89.19 188 LEU A CA 1
ATOM 1531 C C . LEU A 1 188 ? -1.907 49.344 -1.857 1 89.19 188 LEU A C 1
ATOM 1533 O O . LEU A 1 188 ? -2.863 49.844 -2.461 1 89.19 188 LEU A O 1
ATOM 1537 N N . ALA A 1 189 ? -0.796 49.906 -1.551 1 87.44 189 ALA A N 1
ATOM 1538 C CA . ALA A 1 189 ? -0.612 51.312 -1.95 1 87.44 189 ALA A CA 1
ATOM 1539 C C . ALA A 1 189 ? -0.581 51.438 -3.471 1 87.44 189 ALA A C 1
ATOM 1541 O O . ALA A 1 189 ? -1.09 52.438 -4.023 1 87.44 189 ALA A O 1
ATOM 1542 N N . ILE A 1 190 ? -0.029 50.531 -4.09 1 84.62 190 ILE A N 1
ATOM 1543 C CA . ILE A 1 190 ? 0.064 50.562 -5.547 1 84.62 190 ILE A CA 1
ATOM 1544 C C . ILE A 1 190 ? -1.308 50.281 -6.156 1 84.62 190 ILE A C 1
ATOM 1546 O O . ILE A 1 190 ? -1.714 50.938 -7.117 1 84.62 190 ILE A O 1
ATOM 1550 N N . ARG A 1 191 ? -2.08 49.406 -5.598 1 77.06 191 ARG A N 1
ATOM 1551 C CA . ARG A 1 191 ? -3.404 49.062 -6.098 1 77.06 191 ARG A CA 1
ATOM 1552 C C . ARG A 1 191 ? -4.414 50.156 -5.805 1 77.06 191 ARG A C 1
ATOM 1554 O O . ARG A 1 191 ? -5.348 50.375 -6.586 1 77.06 191 ARG A O 1
ATOM 1561 N N 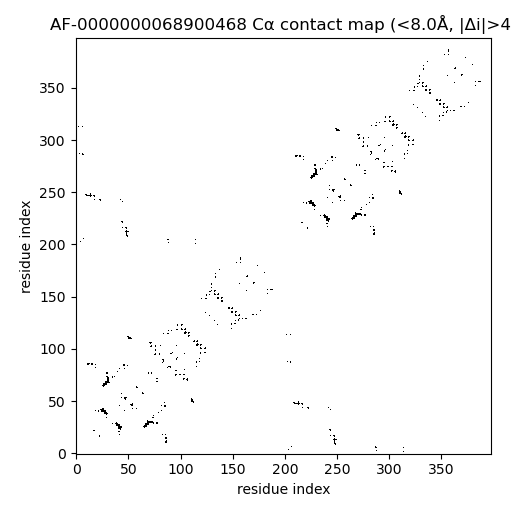. GLY A 1 192 ? -4.555 50.719 -4.598 1 66.5 192 GLY A N 1
ATOM 1562 C CA . GLY A 1 192 ? -5.43 51.812 -4.215 1 66.5 192 GLY A CA 1
ATOM 1563 C C . GLY A 1 192 ? -5.219 53.062 -5.043 1 66.5 192 GLY A C 1
ATOM 1564 O O . GLY A 1 192 ? -6.152 53.844 -5.25 1 66.5 192 GLY A O 1
ATOM 1565 N N . ASP A 1 193 ? -4.008 53.406 -5.418 1 57.94 193 ASP A N 1
ATOM 1566 C CA . ASP A 1 193 ? -3.779 54.562 -6.258 1 57.94 193 ASP A CA 1
ATOM 1567 C C . ASP A 1 193 ? -4.59 54.469 -7.551 1 57.94 193 ASP A C 1
ATOM 1569 O O . ASP A 1 193 ? -4.98 55.5 -8.109 1 57.94 193 ASP A O 1
ATOM 1573 N N . ARG A 1 194 ? -5.086 53.375 -7.957 1 50 194 ARG A N 1
ATOM 1574 C CA . ARG A 1 194 ? -5.922 53.375 -9.156 1 50 194 ARG A CA 1
ATOM 1575 C C . ARG A 1 194 ? -7.305 53.938 -8.852 1 50 194 ARG A C 1
ATOM 1577 O O . ARG A 1 194 ? -8.062 54.281 -9.773 1 50 194 ARG A O 1
ATOM 1584 N N . THR A 1 195 ? -7.805 53.844 -7.633 1 43.97 195 THR A N 1
ATOM 1585 C CA . THR A 1 195 ? -9.141 54.344 -7.34 1 43.97 195 THR A CA 1
ATOM 1586 C C . THR A 1 195 ? -9.094 55.812 -6.922 1 43.97 195 THR A C 1
ATOM 1588 O O . THR A 1 195 ? -10.133 56.469 -6.762 1 43.97 195 THR A O 1
ATOM 1591 N N . TYR A 1 196 ? -8.008 56.469 -6.398 1 40.81 196 TYR A N 1
ATOM 1592 C CA . TYR A 1 196 ? -8.039 57.875 -6.059 1 40.81 196 TYR A CA 1
ATOM 1593 C C . TYR A 1 196 ? -7.605 58.719 -7.238 1 40.81 196 TYR A C 1
ATOM 1595 O O . TYR A 1 196 ? -6.523 58.531 -7.793 1 40.81 196 TYR A O 1
ATOM 1603 N N . PRO A 1 197 ? -8.539 59.344 -8.055 1 40.97 197 PRO A N 1
ATOM 1604 C CA . PRO A 1 197 ? -8.234 60.312 -9.117 1 40.97 197 PRO A CA 1
ATOM 1605 C C . PRO A 1 197 ? -7.281 61.406 -8.656 1 40.97 197 PRO A C 1
ATOM 1607 O O . PRO A 1 197 ? -7.266 61.75 -7.477 1 40.97 197 PRO A O 1
ATOM 1610 N N . LYS A 1 198 ? -5.977 61.469 -9.141 1 44.66 198 LYS A N 1
ATOM 1611 C CA . LYS A 1 198 ? -5.223 62.719 -9 1 44.66 198 LYS A CA 1
ATOM 1612 C C . LYS A 1 198 ? -6.148 63.938 -9.031 1 44.66 198 LYS A C 1
ATOM 1614 O O . LYS A 1 198 ? -6.969 64.062 -9.945 1 44.66 198 LYS A O 1
ATOM 1619 N N . ARG A 1 199 ? -6.301 64.625 -7.855 1 34.97 199 ARG A N 1
ATOM 1620 C CA . ARG A 1 199 ? -6.855 66 -7.996 1 34.97 199 ARG A CA 1
ATOM 1621 C C . ARG A 1 199 ? -5.996 66.812 -8.914 1 34.97 199 ARG A C 1
ATOM 1623 O O . ARG A 1 199 ? -4.77 66.688 -8.906 1 34.97 199 ARG A O 1
ATOM 1630 N N . MET B 1 1 ? -6.199 13.164 -8.797 1 50.22 1 MET B N 1
ATOM 1631 C CA . MET B 1 1 ? -5.926 11.836 -9.328 1 50.22 1 MET B CA 1
ATOM 1632 C C . MET B 1 1 ? -4.426 11.547 -9.336 1 50.22 1 MET B C 1
ATOM 1634 O O . MET B 1 1 ? -3.99 10.492 -8.875 1 50.22 1 MET B O 1
ATOM 1638 N N . ALA B 1 2 ? -3.727 12.484 -9.789 1 55.06 2 ALA B N 1
ATOM 1639 C CA . ALA B 1 2 ? -2.279 12.32 -9.898 1 55.06 2 ALA B CA 1
ATOM 1640 C C . ALA B 1 2 ? -1.636 12.188 -8.523 1 55.06 2 ALA B C 1
ATOM 1642 O O . ALA B 1 2 ? -0.728 11.375 -8.328 1 55.06 2 ALA B O 1
ATOM 1643 N N . ASP B 1 3 ? -2.297 12.656 -7.555 1 70.56 3 ASP B N 1
ATOM 1644 C CA . ASP B 1 3 ? -1.748 12.68 -6.203 1 70.56 3 ASP B CA 1
ATOM 1645 C C . ASP B 1 3 ? -1.949 11.336 -5.508 1 70.56 3 ASP B C 1
ATOM 1647 O O . ASP B 1 3 ? -1.064 10.859 -4.793 1 70.56 3 ASP B O 1
ATOM 1651 N N . HIS B 1 4 ? -3.029 10.734 -5.969 1 71.38 4 HIS B N 1
ATOM 1652 C CA . HIS B 1 4 ? -3.318 9.43 -5.383 1 71.38 4 HIS B CA 1
ATOM 1653 C C . HIS B 1 4 ? -2.322 8.375 -5.863 1 71.38 4 HIS B C 1
ATOM 1655 O O . HIS B 1 4 ? -1.79 7.605 -5.059 1 71.38 4 HIS B O 1
ATOM 1661 N N . GLN B 1 5 ? -2.004 8.445 -7.121 1 75.69 5 GLN B N 1
ATOM 1662 C CA . GLN B 1 5 ? -1.07 7.488 -7.699 1 75.69 5 GLN B CA 1
ATOM 1663 C C . GLN B 1 5 ? 0.336 7.684 -7.141 1 75.69 5 GLN B C 1
ATOM 1665 O O . GLN B 1 5 ? 1.019 6.711 -6.812 1 75.69 5 GLN B O 1
ATOM 1670 N N . ARG B 1 6 ? 0.684 8.953 -6.973 1 78.12 6 ARG B N 1
ATOM 1671 C CA . ARG B 1 6 ? 2.004 9.258 -6.434 1 78.12 6 ARG B CA 1
ATOM 1672 C C . ARG B 1 6 ? 2.139 8.766 -4.996 1 78.12 6 ARG B C 1
ATOM 1674 O O . ARG B 1 6 ? 3.186 8.242 -4.613 1 78.12 6 ARG B O 1
ATOM 1681 N N . ASN B 1 7 ? 1.103 8.867 -4.254 1 78.38 7 ASN B N 1
ATOM 1682 C CA . ASN B 1 7 ? 1.089 8.406 -2.869 1 78.38 7 ASN B CA 1
ATOM 1683 C C . ASN B 1 7 ? 1.286 6.898 -2.777 1 78.38 7 ASN B C 1
ATOM 1685 O O . ASN B 1 7 ? 2.09 6.422 -1.977 1 78.38 7 ASN B O 1
ATOM 1689 N N . MET B 1 8 ? 0.661 6.254 -3.648 1 80.06 8 MET B N 1
ATOM 1690 C CA . MET B 1 8 ? 0.734 4.797 -3.637 1 80.06 8 MET B CA 1
ATOM 1691 C C . MET B 1 8 ? 2.115 4.316 -4.074 1 80.06 8 MET B C 1
ATOM 1693 O O . MET B 1 8 ? 2.635 3.336 -3.537 1 80.06 8 MET B O 1
ATOM 1697 N N . ASP B 1 9 ? 2.648 5.09 -4.984 1 85.12 9 ASP B N 1
ATOM 1698 C CA . ASP B 1 9 ? 3.979 4.727 -5.469 1 85.12 9 ASP B CA 1
ATOM 1699 C C . ASP B 1 9 ? 5.027 4.898 -4.371 1 85.12 9 ASP B C 1
ATOM 1701 O O . ASP B 1 9 ? 5.898 4.043 -4.199 1 85.12 9 ASP B O 1
ATOM 1705 N N . LEU B 1 10 ? 4.906 5.992 -3.672 1 86.31 10 LEU B N 1
ATOM 1706 C CA . LEU B 1 10 ? 5.855 6.25 -2.594 1 86.31 10 LEU B CA 1
ATOM 1707 C C . LEU B 1 10 ? 5.723 5.203 -1.492 1 86.31 10 LEU B C 1
ATOM 1709 O O . LEU B 1 10 ? 6.73 4.734 -0.955 1 86.31 10 LEU B O 1
ATOM 1713 N N . PHE B 1 11 ? 4.52 4.891 -1.211 1 90 11 PHE B N 1
ATOM 1714 C CA . PHE B 1 11 ? 4.281 3.861 -0.204 1 90 11 PHE B CA 1
ATOM 1715 C C . PHE B 1 11 ? 4.848 2.521 -0.654 1 90 11 PHE B C 1
ATOM 1717 O O . PHE B 1 11 ? 5.461 1.803 0.139 1 90 11 PHE B O 1
ATOM 1724 N N . HIS B 1 12 ? 4.637 2.215 -1.861 1 90.06 12 HIS B N 1
ATOM 1725 C CA . HIS B 1 12 ? 5.152 0.974 -2.43 1 90.06 12 HIS B CA 1
ATOM 1726 C C . HIS B 1 12 ? 6.672 0.924 -2.359 1 90.06 12 HIS B C 1
ATOM 1728 O O . HIS B 1 12 ? 7.25 -0.123 -2.057 1 90.06 12 HIS B O 1
ATOM 1734 N N . ASP B 1 13 ? 7.281 2.031 -2.594 1 92.69 13 ASP B N 1
ATOM 1735 C CA . ASP B 1 13 ? 8.734 2.111 -2.475 1 92.69 13 ASP B CA 1
ATOM 1736 C C . ASP B 1 13 ? 9.18 1.84 -1.042 1 92.69 13 ASP B C 1
ATOM 1738 O O . ASP B 1 13 ? 10.211 1.19 -0.821 1 92.69 13 ASP B O 1
ATOM 1742 N N . GLY B 1 14 ? 8.461 2.348 -0.151 1 94.19 14 GLY B N 1
ATOM 1743 C CA . GLY B 1 14 ? 8.75 2.088 1.25 1 94.19 14 GLY B CA 1
ATOM 1744 C C . GLY B 1 14 ? 8.633 0.621 1.62 1 94.19 14 GLY B C 1
ATOM 1745 O O . GLY B 1 14 ? 9.469 0.095 2.357 1 94.19 14 GLY B O 1
ATOM 1746 N N . LEU B 1 15 ? 7.648 -0.009 1.084 1 94.81 15 LEU B N 1
ATOM 1747 C CA . LEU B 1 15 ? 7.445 -1.429 1.353 1 94.81 15 LEU B CA 1
ATOM 1748 C C . LEU B 1 15 ? 8.578 -2.262 0.756 1 94.81 15 LEU B C 1
ATOM 1750 O O . LEU B 1 15 ? 9.008 -3.252 1.352 1 94.81 15 LEU B O 1
ATOM 1754 N N . ALA B 1 16 ? 8.977 -1.865 -0.429 1 95.31 16 ALA B N 1
ATOM 1755 C CA . ALA B 1 16 ? 10.102 -2.551 -1.058 1 95.31 16 ALA B CA 1
ATOM 1756 C C . ALA B 1 16 ? 11.344 -2.49 -0.174 1 95.31 16 ALA B C 1
ATOM 1758 O O . ALA B 1 16 ? 12.07 -3.479 -0.039 1 95.31 16 ALA B O 1
ATOM 1759 N N . LYS B 1 17 ? 11.539 -1.349 0.404 1 95.12 17 LYS B N 1
ATOM 1760 C CA . LYS B 1 17 ? 12.672 -1.177 1.311 1 95.12 17 LYS B CA 1
ATOM 1761 C C . LYS B 1 17 ? 12.531 -2.064 2.545 1 95.12 17 LYS B C 1
ATOM 1763 O O . LYS B 1 17 ? 13.5 -2.676 2.992 1 95.12 17 LYS B O 1
ATOM 1768 N N . ILE B 1 18 ? 11.328 -2.115 3.043 1 95.81 18 ILE B N 1
ATOM 1769 C CA . ILE B 1 18 ? 11.047 -2.936 4.215 1 95.81 18 ILE B CA 1
ATOM 1770 C C . ILE B 1 18 ? 11.359 -4.398 3.91 1 95.81 18 ILE B C 1
ATOM 1772 O O . ILE B 1 18 ? 11.969 -5.094 4.727 1 95.81 18 ILE B O 1
ATOM 1776 N N . PHE B 1 19 ? 10.977 -4.852 2.756 1 96.06 19 PHE B N 1
ATOM 1777 C CA . PHE B 1 19 ? 11.195 -6.238 2.354 1 96.06 19 PHE B CA 1
ATOM 1778 C C . PHE B 1 19 ? 12.68 -6.523 2.191 1 96.06 19 PHE B C 1
ATOM 1780 O O . PHE B 1 19 ? 13.195 -7.504 2.74 1 96.06 19 PHE B O 1
ATOM 1787 N N . THR B 1 20 ? 13.344 -5.656 1.489 1 95.5 20 THR B N 1
ATOM 1788 C CA . THR B 1 20 ? 14.758 -5.855 1.171 1 95.5 20 THR B CA 1
ATOM 1789 C C . THR B 1 20 ? 15.602 -5.848 2.441 1 95.5 20 THR B C 1
ATOM 1791 O O . THR B 1 20 ? 16.531 -6.645 2.576 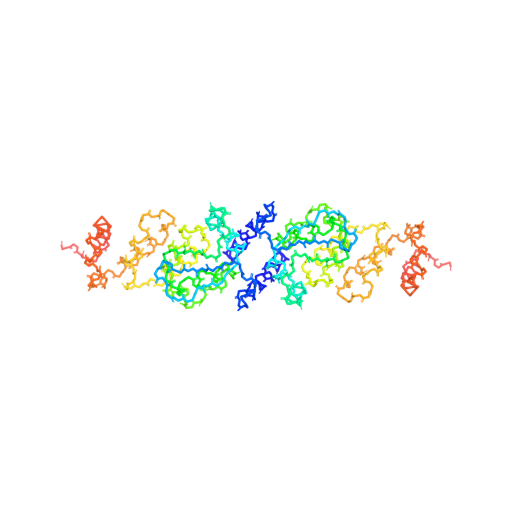1 95.5 20 THR B O 1
ATOM 1794 N N . GLU B 1 21 ? 15.195 -5.016 3.355 1 94.25 21 GLU B N 1
ATOM 1795 C CA . GLU B 1 21 ? 15.977 -4.871 4.582 1 94.25 21 GLU B CA 1
ATOM 1796 C C . GLU B 1 21 ? 15.461 -5.797 5.68 1 94.25 21 GLU B C 1
ATOM 1798 O O . GLU B 1 21 ? 16.047 -5.879 6.758 1 94.25 21 GLU B O 1
ATOM 1803 N N . GLN B 1 22 ? 14.43 -6.59 5.363 1 94.31 22 GLN B N 1
ATOM 1804 C CA . GLN B 1 22 ? 13.789 -7.422 6.375 1 94.31 22 GLN B CA 1
ATOM 1805 C C . GLN B 1 22 ? 13.578 -6.645 7.676 1 94.31 22 GLN B C 1
ATOM 1807 O O . GLN B 1 22 ? 14 -7.09 8.742 1 94.31 22 GLN B O 1
ATOM 1812 N N . TRP B 1 23 ? 12.883 -5.441 7.492 1 93.25 23 TRP B N 1
ATOM 1813 C CA . TRP B 1 23 ? 12.727 -4.484 8.586 1 93.25 23 TRP B CA 1
ATOM 1814 C C . TRP B 1 23 ? 11.633 -4.926 9.547 1 93.25 23 TRP B C 1
ATOM 1816 O O . TRP B 1 23 ? 10.469 -5.047 9.156 1 93.25 23 TRP B O 1
ATOM 1826 N N . HIS B 1 24 ? 11.906 -5.305 10.781 1 90.94 24 HIS B N 1
ATOM 1827 C CA . HIS B 1 24 ? 11.062 -5.668 11.906 1 90.94 24 HIS B CA 1
ATOM 1828 C C . HIS B 1 24 ? 10.078 -6.77 11.523 1 90.94 24 HIS B C 1
ATOM 1830 O O . HIS B 1 24 ? 8.867 -6.621 11.711 1 90.94 24 HIS B O 1
ATOM 1836 N N . PRO B 1 25 ? 10.586 -7.883 11.062 1 94 25 PRO B N 1
ATOM 1837 C CA . PRO B 1 25 ? 9.695 -9.008 10.797 1 94 25 PRO B CA 1
ATOM 1838 C C . PRO B 1 25 ? 9.055 -9.578 12.062 1 94 25 PRO B C 1
ATOM 1840 O O . PRO B 1 25 ? 9.648 -9.492 13.148 1 94 25 PRO B O 1
ATOM 1843 N N . ASP B 1 26 ? 7.828 -10.07 11.914 1 92.56 26 ASP B N 1
ATOM 1844 C CA . ASP B 1 26 ? 7.156 -10.625 13.086 1 92.56 26 ASP B CA 1
ATOM 1845 C C . ASP B 1 26 ? 6.59 -12.008 12.789 1 92.56 26 ASP B C 1
ATOM 1847 O O . ASP B 1 26 ? 5.824 -12.562 13.586 1 92.56 26 ASP B O 1
ATOM 1851 N N . VAL B 1 27 ? 6.973 -12.617 11.633 1 94.69 27 VAL B N 1
ATOM 1852 C CA . VAL B 1 27 ? 6.559 -13.977 11.297 1 94.69 27 VAL B CA 1
ATOM 1853 C C . VAL B 1 27 ? 7.594 -14.609 10.367 1 94.69 27 VAL B C 1
ATOM 1855 O O . VAL B 1 27 ? 8.25 -13.922 9.586 1 94.69 27 VAL B O 1
ATOM 1858 N N . LEU B 1 28 ? 7.766 -15.891 10.531 1 95.94 28 LEU B N 1
ATOM 1859 C CA . LEU B 1 28 ? 8.625 -16.688 9.664 1 95.94 28 LEU B CA 1
ATOM 1860 C C . LEU B 1 28 ? 7.801 -17.625 8.797 1 95.94 28 LEU B C 1
ATOM 1862 O O . LEU B 1 28 ? 6.922 -18.328 9.297 1 95.94 28 LEU B O 1
ATOM 1866 N N . CYS B 1 29 ? 8.078 -17.625 7.492 1 96.81 29 CYS B N 1
ATOM 1867 C CA . CYS B 1 29 ? 7.301 -18.422 6.543 1 96.81 29 CYS B CA 1
ATOM 1868 C C . CYS B 1 29 ? 8.117 -19.609 6.027 1 96.81 29 CYS B C 1
ATOM 1870 O O . CYS B 1 29 ? 9.266 -19.438 5.613 1 96.81 29 CYS B O 1
ATOM 1872 N N . LEU B 1 30 ? 7.477 -20.719 6.031 1 96.81 30 LEU B N 1
ATOM 1873 C CA . LEU B 1 30 ? 8.102 -21.938 5.535 1 96.81 30 LEU B CA 1
ATOM 1874 C C . LEU B 1 30 ? 7.301 -22.516 4.375 1 96.81 30 LEU B C 1
ATOM 1876 O O . LEU B 1 30 ? 6.07 -22.453 4.367 1 96.81 30 LEU B O 1
ATOM 1880 N N . ALA B 1 31 ? 8.07 -23.078 3.449 1 97.06 31 ALA B N 1
ATOM 1881 C CA . ALA B 1 31 ? 7.43 -23.734 2.312 1 97.06 31 ALA B CA 1
ATOM 1882 C C . ALA B 1 31 ? 7.137 -25.203 2.625 1 97.06 31 ALA B C 1
ATOM 1884 O O . ALA B 1 31 ? 7.957 -26.078 2.348 1 97.06 31 ALA B O 1
ATOM 1885 N N . GLY B 1 32 ? 6.004 -25.5 3.115 1 94.69 32 GLY B N 1
ATOM 1886 C CA . GLY B 1 32 ? 5.66 -26.875 3.451 1 94.69 32 GLY B CA 1
ATOM 1887 C C . GLY B 1 32 ? 6.379 -27.391 4.684 1 94.69 32 GLY B C 1
ATOM 1888 O O . GLY B 1 32 ? 7.301 -26.734 5.184 1 94.69 32 GLY B O 1
ATOM 1889 N N . GLU B 1 33 ? 6.02 -28.562 5.141 1 90.38 33 GLU B N 1
ATOM 1890 C CA . GLU B 1 33 ? 6.57 -29.156 6.352 1 90.38 33 GLU B CA 1
ATOM 1891 C C . GLU B 1 33 ? 7.984 -29.672 6.113 1 90.38 33 GLU B C 1
ATOM 1893 O O . GLU B 1 33 ? 8.805 -29.719 7.035 1 90.38 33 GLU B O 1
ATOM 1898 N N . ASP B 1 34 ? 8.188 -29.953 4.848 1 89.56 34 ASP B N 1
ATOM 1899 C CA . ASP B 1 34 ? 9.453 -30.609 4.531 1 89.56 34 ASP B CA 1
ATOM 1900 C C . ASP B 1 34 ? 10.492 -29.594 4.062 1 89.56 34 ASP B C 1
ATOM 1902 O O . ASP B 1 34 ? 11.555 -29.953 3.57 1 89.56 34 ASP B O 1
ATOM 1906 N N . ASP B 1 35 ? 10.195 -28.359 4.188 1 89.94 35 ASP B N 1
ATOM 1907 C CA . ASP B 1 35 ? 11.141 -27.312 3.783 1 89.94 35 ASP B CA 1
ATOM 1908 C C . ASP B 1 35 ? 12.344 -27.266 4.723 1 89.94 35 ASP B C 1
ATOM 1910 O O . ASP B 1 35 ? 12.195 -27.094 5.934 1 89.94 35 ASP B O 1
ATOM 1914 N N . HIS B 1 36 ? 13.562 -27.422 4.191 1 89.5 36 HIS B N 1
ATOM 1915 C CA . HIS B 1 36 ? 14.781 -27.453 5 1 89.5 36 HIS B CA 1
ATOM 1916 C C . HIS B 1 36 ? 15.562 -26.141 4.867 1 89.5 36 HIS B C 1
ATOM 1918 O O . HIS B 1 36 ? 16.594 -25.969 5.523 1 89.5 36 HIS B O 1
ATOM 1924 N N . GLU B 1 37 ? 15.062 -25.297 4.074 1 93.62 37 GLU B N 1
ATOM 1925 C CA . GLU B 1 37 ? 15.742 -24.016 3.9 1 93.62 37 GLU B CA 1
ATOM 1926 C C . GLU B 1 37 ? 15.383 -23.047 5.02 1 93.62 37 GLU B C 1
ATOM 1928 O O . GLU B 1 37 ? 14.516 -23.328 5.844 1 93.62 37 GLU B O 1
ATOM 1933 N N . ASP B 1 38 ? 16.094 -21.953 5.078 1 94.12 38 ASP B N 1
ATOM 1934 C CA . ASP B 1 38 ? 15.859 -20.922 6.09 1 94.12 38 ASP B CA 1
ATOM 1935 C C . ASP B 1 38 ? 14.477 -20.297 5.914 1 94.12 38 ASP B C 1
ATOM 1937 O O . ASP B 1 38 ? 14.086 -19.938 4.801 1 94.12 38 ASP B O 1
ATOM 1941 N N . PRO B 1 39 ? 13.781 -20.281 6.957 1 95.81 39 PRO B N 1
ATOM 1942 C CA . PRO B 1 39 ? 12.477 -19.625 6.875 1 95.81 39 PRO B CA 1
ATOM 1943 C C . PRO B 1 39 ? 12.57 -18.188 6.375 1 95.81 39 PRO B C 1
ATOM 1945 O O . PRO B 1 39 ? 13.586 -17.516 6.598 1 95.81 39 PRO B O 1
ATOM 1948 N N . ILE B 1 40 ? 11.547 -17.672 5.719 1 97.12 40 ILE B N 1
ATOM 1949 C CA . ILE B 1 40 ? 11.516 -16.344 5.148 1 97.12 40 ILE B CA 1
ATOM 1950 C C . ILE B 1 40 ? 10.805 -15.383 6.102 1 97.12 40 ILE B C 1
ATOM 1952 O O . ILE B 1 40 ? 9.617 -15.555 6.395 1 97.12 40 ILE B O 1
ATOM 1956 N N . PRO B 1 41 ? 11.547 -14.414 6.574 1 97 41 PRO B N 1
ATOM 1957 C CA . PRO B 1 41 ? 10.906 -13.438 7.457 1 97 41 PRO B CA 1
ATOM 1958 C C . PRO B 1 41 ? 9.914 -12.539 6.723 1 97 41 PRO B C 1
ATOM 1960 O O . PRO B 1 41 ? 10.156 -12.164 5.57 1 97 41 PRO B O 1
ATOM 1963 N N . ALA B 1 42 ? 8.789 -12.219 7.328 1 97.06 42 ALA B N 1
ATOM 1964 C CA . ALA B 1 42 ? 7.77 -11.336 6.758 1 97.06 42 ALA B CA 1
ATOM 1965 C C . ALA B 1 42 ? 7.016 -10.594 7.855 1 97.06 42 ALA B C 1
ATOM 1967 O O . ALA B 1 42 ? 7.348 -10.711 9.039 1 97.06 42 ALA B O 1
ATOM 1968 N N . ASN B 1 43 ? 6.168 -9.68 7.52 1 96.44 43 ASN B N 1
ATOM 1969 C CA . ASN B 1 43 ? 5.316 -8.93 8.438 1 96.44 43 ASN B CA 1
ATOM 1970 C C . ASN B 1 43 ? 3.852 -9.352 8.312 1 96.44 43 ASN B C 1
ATOM 1972 O O . ASN B 1 43 ? 3.264 -9.242 7.234 1 96.44 43 ASN B O 1
ATOM 1976 N N . LYS B 1 44 ? 3.26 -9.742 9.398 1 95.12 44 LYS B N 1
ATOM 1977 C CA . LYS B 1 44 ? 1.89 -10.25 9.414 1 95.12 44 LYS B CA 1
ATOM 1978 C C . LYS B 1 44 ? 0.924 -9.242 8.805 1 95.12 44 LYS B C 1
ATOM 1980 O O . LYS B 1 44 ? 0.035 -9.617 8.031 1 95.12 44 LYS B O 1
ATOM 1985 N N . VA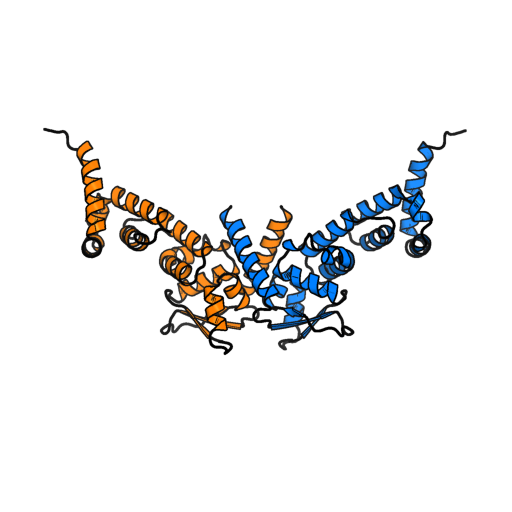L B 1 45 ? 1.128 -8.016 9.133 1 95.31 45 VAL B N 1
ATOM 1986 C CA . VAL B 1 45 ? 0.171 -6.984 8.75 1 95.31 45 VAL B CA 1
ATOM 1987 C C . VAL B 1 45 ? 0.179 -6.812 7.23 1 95.31 45 VAL B C 1
ATOM 1989 O O . VAL B 1 45 ? -0.86 -6.543 6.625 1 95.31 45 VAL B O 1
ATOM 1992 N N . ILE B 1 46 ? 1.356 -6.953 6.609 1 96.56 46 ILE B N 1
ATOM 1993 C CA . ILE B 1 46 ? 1.464 -6.828 5.16 1 96.56 46 ILE B CA 1
ATOM 1994 C C . ILE B 1 46 ? 0.778 -8.016 4.488 1 96.56 46 ILE B C 1
ATOM 1996 O O . ILE B 1 46 ? -0.003 -7.84 3.551 1 96.56 46 ILE B O 1
ATOM 2000 N N . LEU B 1 47 ? 1.037 -9.195 5.016 1 96.38 47 LEU B N 1
ATOM 2001 C CA . LEU B 1 47 ? 0.43 -10.398 4.469 1 96.38 47 LEU B CA 1
ATOM 2002 C C . LEU B 1 47 ? -1.081 -10.391 4.672 1 96.38 47 LEU B C 1
ATOM 2004 O O . LEU B 1 47 ? -1.838 -10.727 3.758 1 96.38 47 LEU B O 1
ATOM 2008 N N . GLY B 1 48 ? -1.5 -9.977 5.824 1 94.88 48 GLY B N 1
ATOM 2009 C CA . GLY B 1 48 ? -2.914 -9.945 6.16 1 94.88 48 GLY B CA 1
ATOM 2010 C C . GLY B 1 48 ? -3.689 -8.898 5.387 1 94.88 48 GLY B C 1
ATOM 2011 O O . GLY B 1 48 ? -4.883 -9.062 5.129 1 94.88 48 GLY B O 1
ATOM 2012 N N . ALA B 1 49 ? -2.979 -7.844 5.051 1 95.44 49 ALA B N 1
ATOM 2013 C CA . ALA B 1 49 ? -3.637 -6.781 4.297 1 95.44 49 ALA B CA 1
ATOM 2014 C C . ALA B 1 49 ? -3.93 -7.223 2.867 1 95.44 49 ALA B C 1
ATOM 2016 O O . ALA B 1 49 ? -4.859 -6.719 2.232 1 95.44 49 ALA B O 1
ATOM 2017 N N . ARG B 1 50 ? -3.193 -8.18 2.365 1 94.5 50 ARG B N 1
ATOM 2018 C CA . ARG B 1 50 ? -3.328 -8.586 0.969 1 94.5 50 ARG B CA 1
ATOM 2019 C C . ARG B 1 50 ? -4.121 -9.883 0.849 1 94.5 50 ARG B C 1
ATOM 2021 O O . ARG B 1 50 ? -4.484 -10.297 -0.254 1 94.5 50 ARG B O 1
ATOM 2028 N N . SER B 1 51 ? -4.418 -10.508 1.95 1 95.62 51 SER B N 1
ATOM 2029 C CA . SER B 1 51 ? -5.09 -11.805 1.872 1 95.62 51 SER B CA 1
ATOM 2030 C C . SER B 1 51 ? -5.926 -12.07 3.121 1 95.62 51 SER B C 1
ATOM 2032 O O . SER B 1 51 ? -5.379 -12.219 4.219 1 95.62 51 SER B O 1
ATOM 2034 N N . ASP B 1 52 ? -7.207 -12.281 2.92 1 92.38 52 ASP B N 1
ATOM 2035 C CA . ASP B 1 52 ? -8.086 -12.625 4.031 1 92.38 52 ASP B CA 1
ATOM 2036 C C . ASP B 1 52 ? -7.773 -14.023 4.562 1 92.38 52 ASP B C 1
ATOM 2038 O O . ASP B 1 52 ? -7.879 -14.273 5.766 1 92.38 52 ASP B O 1
ATOM 2042 N N . GLU B 1 53 ? -7.422 -14.875 3.66 1 93.88 53 GLU B N 1
ATOM 2043 C CA . GLU B 1 53 ? -7.062 -16.234 4.051 1 93.88 53 GLU B CA 1
ATOM 2044 C C . GLU B 1 53 ? -5.836 -16.25 4.961 1 93.88 53 GLU B C 1
ATOM 2046 O O . GLU B 1 53 ? -5.797 -16.969 5.953 1 93.88 53 GLU B O 1
ATOM 2051 N N . LEU B 1 54 ? -4.914 -15.453 4.645 1 93.88 54 LEU B N 1
ATOM 2052 C CA . LEU B 1 54 ? -3.721 -15.383 5.48 1 93.88 54 LEU B CA 1
ATOM 2053 C C . LEU B 1 54 ? -4.035 -14.75 6.828 1 93.88 54 LEU B C 1
ATOM 2055 O O . LEU B 1 54 ? -3.484 -15.148 7.852 1 93.88 54 LEU B O 1
ATOM 2059 N N . ARG B 1 55 ? -4.922 -13.789 6.828 1 90.75 55 ARG B N 1
ATOM 2060 C CA . ARG B 1 55 ? -5.352 -13.195 8.094 1 90.75 55 ARG B CA 1
ATOM 2061 C C . ARG B 1 55 ? -5.922 -14.258 9.031 1 90.75 55 ARG B C 1
ATOM 2063 O O . ARG B 1 55 ? -5.633 -14.258 10.227 1 90.75 55 ARG B O 1
ATOM 2070 N N . GLU B 1 56 ? -6.699 -15.062 8.445 1 89.5 56 GLU B N 1
ATOM 2071 C CA . GLU B 1 56 ? -7.328 -16.125 9.234 1 89.5 56 GLU B CA 1
ATOM 2072 C C . GLU B 1 56 ? -6.293 -17.125 9.75 1 89.5 56 GLU B C 1
ATOM 2074 O O . GLU B 1 56 ? -6.441 -17.672 10.844 1 89.5 56 GLU B O 1
ATOM 2079 N N . LEU B 1 57 ? -5.281 -17.297 8.953 1 87.5 57 LEU B N 1
ATOM 2080 C CA . LEU B 1 57 ? -4.215 -18.219 9.352 1 87.5 57 LEU B CA 1
ATOM 2081 C C . LEU B 1 57 ? -3.49 -17.688 10.586 1 87.5 57 LEU B C 1
ATOM 2083 O O . LEU B 1 57 ? -3.076 -18.469 11.445 1 87.5 57 LEU B O 1
ATOM 2087 N N . PHE B 1 58 ? -3.398 -16.359 10.75 1 87.81 58 PHE B N 1
ATOM 2088 C CA . PHE B 1 58 ? -2.684 -15.758 11.867 1 87.81 58 PHE B CA 1
ATOM 2089 C C . PHE B 1 58 ? -3.58 -15.672 13.102 1 87.81 58 PHE B C 1
ATOM 2091 O O . PHE B 1 58 ? -3.092 -15.695 14.234 1 87.81 58 PHE B O 1
ATOM 2098 N N . ASP B 1 59 ? -4.867 -15.516 12.977 1 81.81 59 ASP B N 1
ATOM 2099 C CA . ASP B 1 59 ? -5.816 -15.336 14.07 1 81.81 59 ASP B CA 1
ATOM 2100 C C . ASP B 1 59 ? -6.219 -16.672 14.672 1 81.81 59 ASP B C 1
ATOM 2102 O O . ASP B 1 59 ? -6.66 -16.734 15.82 1 81.81 59 ASP B O 1
ATOM 2106 N N . GLY B 1 60 ? -6.418 -17.656 13.977 1 67.69 60 GLY B N 1
ATOM 2107 C CA . GLY B 1 60 ? -7.066 -18.906 14.328 1 67.69 60 GLY B CA 1
ATOM 2108 C C . GLY B 1 60 ? -6.566 -19.484 15.633 1 67.69 60 GLY B C 1
ATOM 2109 O O . GLY B 1 60 ? -7.328 -20.109 16.375 1 67.69 60 GLY B O 1
ATOM 2110 N N . ASP B 1 61 ? -5.273 -19.609 15.844 1 60.38 61 ASP B N 1
ATOM 2111 C CA . ASP B 1 61 ? -4.988 -20.484 16.984 1 60.38 61 ASP B CA 1
ATOM 2112 C C . ASP B 1 61 ? -4.766 -19.672 18.25 1 60.38 61 ASP B C 1
ATOM 2114 O O . ASP B 1 61 ? -4.418 -20.219 19.297 1 60.38 61 ASP B O 1
ATOM 2118 N N . GLY B 1 62 ? -5.27 -18.438 18.328 1 60.28 62 GLY B N 1
ATOM 2119 C CA . GLY B 1 62 ? -5.184 -17.625 19.531 1 60.28 62 GLY B CA 1
ATOM 2120 C C . GLY B 1 62 ? -3.762 -17.25 19.891 1 60.28 62 GLY B C 1
ATOM 2121 O O . GLY B 1 62 ? -3.543 -16.344 20.703 1 60.28 62 GLY B O 1
ATOM 2122 N N . LYS B 1 63 ? -2.816 -18.234 19.5 1 59 63 LYS B N 1
ATOM 2123 C CA . LYS B 1 63 ? -1.438 -17.969 19.906 1 59 63 LYS B CA 1
ATOM 2124 C C . LYS B 1 63 ? -0.672 -17.266 18.781 1 59 63 LYS B C 1
ATOM 2126 O O . LYS B 1 63 ? -0.912 -17.531 17.594 1 59 63 LYS B O 1
ATOM 2131 N N . GLU B 1 64 ? -0.058 -16.188 19.156 1 64.75 64 GLU B N 1
ATOM 2132 C CA . GLU B 1 64 ? 0.797 -15.508 18.188 1 64.75 64 GLU B CA 1
ATOM 2133 C C . GLU B 1 64 ? 1.784 -16.484 17.547 1 64.75 64 GLU B C 1
ATOM 2135 O O . GLU B 1 64 ? 2.604 -17.078 18.234 1 64.75 64 GLU B O 1
ATOM 2140 N N . LYS B 1 65 ? 1.517 -16.891 16.312 1 66.31 65 LYS B N 1
ATOM 2141 C CA . LYS B 1 65 ? 2.406 -17.797 15.594 1 66.31 65 LYS B CA 1
ATOM 2142 C C . LYS B 1 65 ? 3.623 -17.062 15.047 1 66.31 65 LYS B C 1
ATOM 2144 O O . LYS B 1 65 ? 3.48 -16.047 14.359 1 66.31 65 LYS B O 1
ATOM 2149 N N . GLU B 1 66 ? 4.676 -17.562 15.5 1 81.38 66 GLU B N 1
ATOM 2150 C CA . GLU B 1 66 ? 5.93 -16.984 15.023 1 81.38 66 GLU B CA 1
ATOM 2151 C C . GLU B 1 66 ? 6.328 -17.578 13.672 1 81.38 66 GLU B C 1
ATOM 2153 O O . GLU B 1 66 ? 7.105 -16.969 12.93 1 81.38 66 GLU B O 1
ATOM 2158 N N . THR B 1 67 ? 5.773 -18.781 13.453 1 90 67 THR B N 1
ATOM 2159 C CA . THR B 1 67 ? 6.113 -19.438 12.195 1 90 67 THR B CA 1
ATOM 2160 C C . THR B 1 67 ? 4.863 -19.984 11.516 1 90 67 THR B C 1
ATOM 2162 O O . THR B 1 67 ? 3.992 -20.562 12.18 1 90 67 THR B O 1
ATOM 2165 N N . ILE B 1 68 ? 4.719 -19.781 10.188 1 92.5 68 ILE B N 1
ATOM 2166 C CA . ILE B 1 68 ? 3.598 -20.328 9.438 1 92.5 68 ILE B CA 1
ATOM 2167 C C . ILE B 1 68 ? 4.117 -21.188 8.281 1 92.5 68 ILE B C 1
ATOM 2169 O O . ILE B 1 68 ? 5.18 -20.906 7.723 1 92.5 68 ILE B O 1
ATOM 2173 N N . ILE B 1 69 ? 3.35 -22.188 8.031 1 94.81 69 ILE B N 1
ATOM 2174 C CA . ILE B 1 69 ? 3.686 -23.062 6.91 1 94.81 69 ILE B CA 1
ATOM 2175 C C . ILE B 1 69 ? 2.715 -22.812 5.758 1 94.81 69 ILE B C 1
ATOM 2177 O O . ILE B 1 69 ? 1.497 -22.891 5.938 1 94.81 69 ILE B O 1
ATOM 2181 N N . LEU B 1 70 ? 3.266 -22.469 4.684 1 96.31 70 LEU B N 1
ATOM 2182 C CA . LEU B 1 70 ? 2.477 -22.25 3.473 1 96.31 70 LEU B CA 1
ATOM 2183 C C . LEU B 1 70 ? 2.688 -23.391 2.479 1 96.31 70 LEU B C 1
ATOM 2185 O O . LEU B 1 70 ? 3.824 -23.797 2.23 1 96.31 70 LEU B O 1
ATOM 2189 N N . TYR B 1 71 ? 1.591 -23.797 1.909 1 95.19 71 TYR B N 1
ATOM 2190 C CA . TYR B 1 71 ? 1.646 -25 1.086 1 95.19 71 TYR B CA 1
ATOM 2191 C C . TYR B 1 71 ? 1.53 -24.656 -0.394 1 95.19 71 TYR B C 1
ATOM 2193 O O . TYR B 1 71 ? 1.129 -23.547 -0.748 1 95.19 71 TYR B O 1
ATOM 2201 N N . GLY B 1 72 ? 1.938 -25.625 -1.192 1 93.62 72 GLY B N 1
ATOM 2202 C CA . GLY B 1 72 ? 1.75 -25.516 -2.629 1 93.62 72 GLY B CA 1
ATOM 2203 C C . GLY B 1 72 ? 2.91 -24.828 -3.328 1 93.62 72 GLY B C 1
ATOM 2204 O O . GLY B 1 72 ? 2.852 -24.562 -4.535 1 93.62 72 GLY B O 1
ATOM 2205 N N . MET B 1 73 ? 3.953 -24.594 -2.57 1 96.38 73 MET B N 1
ATOM 2206 C CA . MET B 1 73 ? 5.109 -23.891 -3.113 1 96.38 73 MET B CA 1
ATOM 2207 C C . MET B 1 73 ? 6.41 -24.453 -2.557 1 96.38 73 MET B C 1
ATOM 2209 O O . MET B 1 73 ? 6.461 -24.875 -1.398 1 96.38 73 MET B O 1
ATOM 2213 N N . ASN B 1 74 ? 7.414 -24.531 -3.432 1 96.19 74 ASN B N 1
ATOM 2214 C CA . ASN B 1 74 ? 8.75 -24.75 -2.881 1 96.19 74 ASN B CA 1
ATOM 2215 C C . ASN B 1 74 ? 9.328 -23.453 -2.303 1 96.19 74 ASN B C 1
ATOM 2217 O O . ASN B 1 74 ? 8.68 -22.422 -2.314 1 96.19 74 ASN B O 1
ATOM 2221 N N . HIS B 1 75 ? 10.5 -23.531 -1.849 1 97.38 75 HIS B N 1
ATOM 2222 C CA . HIS B 1 75 ? 11.102 -22.406 -1.135 1 97.38 75 HIS B CA 1
ATOM 2223 C C . HIS B 1 75 ? 11.273 -21.203 -2.049 1 97.38 75 HIS B C 1
ATOM 2225 O O . HIS B 1 75 ? 10.945 -20.078 -1.666 1 97.38 75 HIS B O 1
ATOM 2231 N N . GLU B 1 76 ? 11.789 -21.422 -3.221 1 96.75 76 GLU B N 1
ATOM 2232 C CA . GLU B 1 76 ? 12 -20.328 -4.168 1 96.75 76 GLU B CA 1
ATOM 2233 C C . GLU B 1 76 ? 10.68 -19.672 -4.547 1 96.75 76 GLU B C 1
ATOM 2235 O O . GLU B 1 76 ? 10.602 -18.438 -4.629 1 96.75 76 GLU B O 1
ATOM 2240 N N . ALA B 1 77 ? 9.664 -20.438 -4.809 1 97.38 77 ALA B N 1
ATOM 2241 C CA . ALA B 1 77 ? 8.344 -19.906 -5.137 1 97.38 77 ALA B CA 1
ATOM 2242 C C . ALA B 1 77 ? 7.773 -19.094 -3.971 1 97.38 77 ALA B C 1
ATOM 2244 O O . ALA B 1 77 ? 7.117 -18.078 -4.18 1 97.38 77 ALA B O 1
ATOM 2245 N N . LEU B 1 78 ? 8.047 -19.609 -2.791 1 98.25 78 LEU B N 1
ATOM 2246 C CA . LEU B 1 78 ? 7.574 -18.906 -1.604 1 98.25 78 LEU B CA 1
ATOM 2247 C C . LEU B 1 78 ? 8.242 -17.547 -1.488 1 98.25 78 LEU B C 1
ATOM 2249 O O . LEU B 1 78 ? 7.605 -16.562 -1.089 1 98.25 78 LEU B O 1
ATOM 2253 N N . GLU B 1 79 ? 9.508 -17.469 -1.798 1 97.25 79 GLU B N 1
ATOM 2254 C CA . GLU B 1 79 ? 10.203 -16.188 -1.79 1 97.25 79 GLU B CA 1
ATOM 2255 C C . GLU B 1 79 ? 9.523 -15.188 -2.715 1 97.25 79 GLU B C 1
ATOM 2257 O O . GLU B 1 79 ? 9.344 -14.023 -2.35 1 97.25 79 GLU B O 1
ATOM 2262 N N . VAL B 1 80 ? 9.188 -15.633 -3.918 1 97.62 80 VAL B N 1
ATOM 2263 C CA . VAL B 1 80 ? 8.516 -14.781 -4.895 1 97.62 80 VAL B CA 1
ATOM 2264 C C . VAL B 1 80 ? 7.137 -14.391 -4.379 1 97.62 80 VAL B C 1
ATOM 2266 O O . VAL B 1 80 ? 6.711 -13.242 -4.543 1 97.62 80 VAL B O 1
ATOM 2269 N N . PHE B 1 81 ? 6.512 -15.367 -3.793 1 98.19 81 PHE B N 1
ATOM 2270 C CA . PHE B 1 81 ? 5.195 -15.156 -3.209 1 98.19 81 PHE B CA 1
ATOM 2271 C C . PHE B 1 81 ? 5.238 -14.039 -2.168 1 98.19 81 PHE B C 1
ATOM 2273 O O . PHE B 1 81 ? 4.457 -13.094 -2.232 1 98.19 81 PHE B O 1
ATOM 2280 N N . ILE B 1 82 ? 6.156 -14.102 -1.249 1 98 82 ILE B N 1
ATOM 2281 C CA . ILE B 1 82 ? 6.293 -13.117 -0.18 1 98 82 ILE B CA 1
ATOM 2282 C C . ILE B 1 82 ? 6.707 -11.766 -0.769 1 98 82 ILE B C 1
ATOM 2284 O O . ILE B 1 82 ? 6.211 -10.719 -0.344 1 98 82 ILE B O 1
ATOM 2288 N N . GLU B 1 83 ? 7.617 -11.812 -1.685 1 97 83 GLU B N 1
ATOM 2289 C CA . GLU B 1 83 ? 8.031 -10.57 -2.34 1 97 83 GLU B CA 1
ATOM 2290 C C . GLU B 1 83 ? 6.836 -9.852 -2.955 1 97 83 GLU B C 1
ATOM 2292 O O . GLU B 1 83 ? 6.695 -8.633 -2.809 1 97 83 GLU B O 1
ATOM 2297 N N . PHE B 1 84 ? 5.969 -10.57 -3.592 1 96.75 84 PHE B N 1
ATOM 2298 C CA . PHE B 1 84 ? 4.773 -9.984 -4.195 1 96.75 84 PHE B CA 1
ATOM 2299 C C . PHE B 1 84 ? 3.908 -9.312 -3.143 1 96.75 84 PHE B C 1
ATOM 2301 O O . PHE B 1 84 ? 3.312 -8.258 -3.4 1 96.75 84 PHE B O 1
ATOM 2308 N N . MET B 1 85 ? 3.826 -9.906 -2.041 1 96.88 85 MET B N 1
ATOM 2309 C CA . MET B 1 85 ? 2.99 -9.344 -0.982 1 96.88 85 MET B CA 1
ATOM 2310 C C . MET B 1 85 ? 3.473 -7.953 -0.585 1 96.88 85 MET B C 1
ATOM 2312 O O . MET B 1 85 ? 2.684 -7.125 -0.123 1 96.88 85 MET B O 1
ATOM 2316 N N . TYR B 1 86 ? 4.742 -7.668 -0.776 1 95.44 86 TYR B N 1
ATOM 2317 C CA . TYR B 1 86 ? 5.301 -6.371 -0.41 1 95.44 86 TYR B CA 1
ATOM 2318 C C . TYR B 1 86 ? 5.273 -5.414 -1.594 1 95.44 86 TYR B C 1
ATOM 2320 O O . TYR B 1 86 ? 4.828 -4.27 -1.465 1 95.44 86 TYR B O 1
ATOM 2328 N N . VAL B 1 87 ? 5.668 -5.93 -2.754 1 92.56 87 VAL B N 1
ATOM 2329 C CA . VAL B 1 87 ? 5.977 -4.98 -3.818 1 92.56 87 VAL B CA 1
ATOM 2330 C C . VAL B 1 87 ? 4.945 -5.105 -4.938 1 92.56 87 VAL B C 1
ATOM 2332 O O . VAL B 1 87 ? 4.973 -4.344 -5.906 1 92.56 87 VAL B O 1
ATOM 2335 N N . GLY B 1 88 ? 4.09 -5.988 -4.895 1 91.69 88 GLY B N 1
ATOM 2336 C CA . GLY B 1 88 ? 3 -6.113 -5.848 1 91.69 88 GLY B CA 1
ATOM 2337 C C . GLY B 1 88 ? 3.475 -6.449 -7.25 1 91.69 88 GLY B C 1
ATOM 2338 O O . GLY B 1 88 ? 4.328 -7.316 -7.43 1 91.69 88 GLY B O 1
ATOM 2339 N N . ASN B 1 89 ? 2.912 -5.727 -8.227 1 89.56 89 ASN B N 1
ATOM 2340 C CA . ASN B 1 89 ? 3.094 -6.047 -9.633 1 89.56 89 ASN B CA 1
ATOM 2341 C C . ASN B 1 89 ? 4.5 -5.695 -10.117 1 89.56 89 ASN B C 1
ATOM 2343 O O . ASN B 1 89 ? 4.891 -6.059 -11.227 1 89.56 89 ASN B O 1
ATOM 2347 N N . SER B 1 90 ? 5.234 -5.074 -9.273 1 88.44 90 SER B N 1
ATOM 2348 C CA . SER B 1 90 ? 6.582 -4.684 -9.672 1 88.44 90 SER B CA 1
ATOM 2349 C C . SER B 1 90 ? 7.438 -5.898 -10 1 88.44 90 SER B C 1
ATOM 2351 O O . SER B 1 90 ? 8.461 -5.781 -10.68 1 88.44 90 SER B O 1
ATOM 2353 N N . ILE B 1 91 ? 7.023 -7.043 -9.641 1 89.75 91 ILE B N 1
ATOM 2354 C CA . ILE B 1 91 ? 7.812 -8.25 -9.852 1 89.75 91 ILE B CA 1
ATOM 2355 C C . ILE B 1 91 ? 7.422 -8.898 -11.18 1 89.75 91 ILE B C 1
ATOM 2357 O O . ILE B 1 91 ? 7.859 -10.008 -11.492 1 89.75 91 ILE B O 1
ATOM 2361 N N . GLN B 1 92 ? 6.652 -8.289 -11.992 1 89.31 92 GLN B N 1
ATOM 2362 C CA . GLN B 1 92 ? 6.051 -8.891 -13.172 1 89.31 92 GLN B CA 1
ATOM 2363 C C . GLN B 1 92 ? 7.121 -9.344 -14.164 1 89.31 92 GLN B C 1
ATOM 2365 O O . GLN B 1 92 ? 6.887 -10.258 -14.961 1 89.31 92 GLN B O 1
ATOM 2370 N N . TYR B 1 93 ? 8.305 -8.789 -14.039 1 88.44 93 TYR B N 1
ATOM 2371 C CA . TYR B 1 93 ? 9.344 -9.125 -15.008 1 88.44 93 TYR B CA 1
ATOM 2372 C C . TYR B 1 93 ? 10.383 -10.047 -14.383 1 88.44 93 TYR B C 1
ATOM 2374 O O . TYR B 1 93 ? 11.383 -10.398 -15.023 1 88.44 93 TYR B O 1
ATOM 2382 N N . SER B 1 94 ? 10.125 -10.438 -13.234 1 91.88 94 SER B N 1
ATOM 2383 C CA . SER B 1 94 ? 11.07 -11.297 -12.523 1 91.88 94 SER B CA 1
ATOM 2384 C C . SER B 1 94 ? 11.156 -12.672 -13.188 1 91.88 94 SER B C 1
ATOM 2386 O O . SER B 1 94 ? 10.125 -13.297 -13.469 1 91.88 94 SER B O 1
ATOM 2388 N N . GLU B 1 95 ? 12.391 -13.164 -13.375 1 93.69 95 GLU B N 1
ATOM 2389 C CA . GLU B 1 95 ? 12.602 -14.5 -13.93 1 93.69 95 GLU B CA 1
ATOM 2390 C C . GLU B 1 95 ? 12.094 -15.578 -12.977 1 93.69 95 GLU B C 1
ATOM 2392 O O . GLU B 1 95 ? 11.594 -16.625 -13.414 1 93.69 95 GLU B O 1
ATOM 2397 N N . LYS B 1 96 ? 12.211 -15.305 -11.727 1 95.06 96 LYS B N 1
ATOM 2398 C CA . LYS B 1 96 ? 11.727 -16.266 -10.734 1 95.06 96 LYS B CA 1
ATOM 2399 C C . LYS B 1 96 ? 10.211 -16.406 -10.805 1 95.06 96 LYS B C 1
ATOM 2401 O O . LYS B 1 96 ? 9.68 -17.5 -10.617 1 95.06 96 LYS B O 1
ATOM 2406 N N . LEU B 1 97 ? 9.562 -15.297 -11.023 1 95.25 97 LEU B N 1
ATOM 2407 C CA . LEU B 1 97 ? 8.117 -15.352 -11.188 1 95.25 97 LEU B CA 1
ATOM 2408 C C . LEU B 1 97 ? 7.734 -16.234 -12.375 1 95.25 97 LEU B C 1
ATOM 2410 O O . LEU B 1 97 ? 6.824 -17.062 -12.273 1 95.25 97 LEU B O 1
ATOM 2414 N N . LYS B 1 98 ? 8.469 -16.031 -13.438 1 92.62 98 LYS B N 1
ATOM 2415 C CA . LYS B 1 98 ? 8.211 -16.812 -14.641 1 92.62 98 LYS B CA 1
ATOM 2416 C C . LYS B 1 98 ? 8.438 -18.312 -14.383 1 92.62 98 LYS B C 1
ATOM 2418 O O . LYS B 1 98 ? 7.625 -19.141 -14.789 1 92.62 98 LYS B O 1
ATOM 2423 N N . LYS B 1 99 ? 9.508 -18.562 -13.742 1 93.88 99 LYS B N 1
ATOM 2424 C CA . LYS B 1 99 ? 9.914 -19.938 -13.453 1 93.88 99 LYS B CA 1
ATOM 2425 C C . LYS B 1 99 ? 8.883 -20.656 -12.586 1 93.88 99 LYS B C 1
ATOM 2427 O O . LYS B 1 99 ? 8.641 -21.859 -12.758 1 93.88 99 LYS B O 1
ATOM 2432 N N . HIS B 1 100 ? 8.242 -19.906 -11.711 1 95.94 100 HIS B N 1
ATOM 2433 C CA . HIS B 1 100 ? 7.363 -20.547 -10.734 1 95.94 100 HIS B CA 1
ATOM 2434 C C . HIS B 1 100 ? 5.914 -20.125 -10.938 1 95.94 100 HIS B C 1
ATOM 2436 O O . HIS B 1 100 ? 5.105 -20.188 -10.008 1 95.94 100 HIS B O 1
ATOM 2442 N N . ALA B 1 101 ? 5.586 -19.719 -12.133 1 94.88 101 ALA B N 1
ATOM 2443 C CA . ALA B 1 101 ? 4.27 -19.156 -12.43 1 94.88 101 ALA B CA 1
ATOM 2444 C C . ALA B 1 101 ? 3.164 -20.156 -12.086 1 94.88 101 ALA B C 1
ATOM 2446 O O . ALA B 1 101 ? 2.135 -19.766 -11.523 1 94.88 101 ALA B O 1
ATOM 2447 N N . ARG B 1 102 ? 3.389 -21.391 -12.391 1 91.31 102 ARG B N 1
ATOM 2448 C CA . ARG B 1 102 ? 2.365 -22.406 -12.156 1 91.31 102 ARG B CA 1
ATOM 2449 C C . ARG B 1 102 ? 2.092 -22.578 -10.672 1 91.31 102 ARG B C 1
ATOM 2451 O O . ARG B 1 102 ? 0.939 -22.531 -10.234 1 91.31 102 ARG B O 1
ATOM 2458 N N . SER B 1 103 ? 3.143 -22.797 -9.922 1 94.88 103 SER B N 1
ATOM 2459 C CA . SER B 1 103 ? 2.996 -22.984 -8.484 1 94.88 103 SER B CA 1
ATOM 2460 C C . SER B 1 103 ? 2.4 -21.734 -7.828 1 94.88 103 SER B C 1
ATOM 2462 O O . SER B 1 103 ? 1.556 -21.844 -6.938 1 94.88 103 SER B O 1
ATOM 2464 N N . LEU B 1 104 ? 2.789 -20.609 -8.242 1 96.69 104 LEU B N 1
ATOM 2465 C CA . LEU B 1 104 ? 2.303 -19.344 -7.695 1 96.69 104 LEU B CA 1
ATOM 2466 C C . LEU B 1 104 ? 0.834 -19.125 -8.047 1 96.69 104 LEU B C 1
ATOM 2468 O O . LEU B 1 104 ? 0.079 -18.547 -7.266 1 96.69 104 LEU B O 1
ATOM 2472 N N . TYR B 1 105 ? 0.47 -19.578 -9.195 1 93.88 105 TYR B N 1
ATOM 2473 C CA . TYR B 1 105 ? -0.926 -19.516 -9.609 1 93.88 105 TYR B CA 1
ATOM 2474 C C . TYR B 1 105 ? -1.823 -20.281 -8.641 1 93.88 105 TYR B C 1
ATOM 2476 O O . TYR B 1 105 ? -2.838 -19.75 -8.18 1 93.88 105 TYR B O 1
ATOM 2484 N N . PHE B 1 106 ? -1.432 -21.438 -8.344 1 93 106 PHE B N 1
ATOM 2485 C CA . PHE B 1 106 ? -2.211 -22.266 -7.426 1 93 106 PHE B CA 1
ATOM 2486 C C . PHE B 1 106 ? -2.193 -21.672 -6.02 1 93 106 PHE B C 1
ATOM 2488 O O . PHE B 1 106 ? -3.219 -21.656 -5.336 1 93 106 PHE B O 1
ATOM 2495 N N . ALA B 1 107 ? -1.065 -21.203 -5.59 1 96.31 107 ALA B N 1
ATOM 2496 C CA . ALA B 1 107 ? -0.946 -20.578 -4.27 1 96.31 107 ALA B CA 1
ATOM 2497 C C . ALA B 1 107 ? -1.827 -19.344 -4.164 1 96.31 107 ALA B C 1
ATOM 2499 O O . ALA B 1 107 ? -2.482 -19.125 -3.143 1 96.31 107 ALA B O 1
ATOM 2500 N N . ALA B 1 108 ? -1.776 -18.531 -5.223 1 95.19 108 ALA B N 1
ATOM 2501 C CA . ALA B 1 108 ? -2.598 -17.328 -5.266 1 95.19 108 ALA B CA 1
ATOM 2502 C C . ALA B 1 108 ? -4.078 -17.656 -5.102 1 95.19 108 ALA B C 1
ATOM 2504 O O . ALA B 1 108 ? -4.82 -16.922 -4.453 1 95.19 108 ALA B O 1
ATOM 2505 N N . ASN B 1 109 ? -4.488 -18.766 -5.656 1 90.94 109 ASN B N 1
ATOM 2506 C CA . ASN B 1 109 ? -5.863 -19.234 -5.512 1 90.94 109 ASN B CA 1
ATOM 2507 C C . ASN B 1 109 ? -6.129 -19.766 -4.109 1 90.94 109 ASN B C 1
ATOM 2509 O O . ASN B 1 109 ? -7.156 -19.438 -3.502 1 90.94 109 ASN B O 1
ATOM 2513 N N . LEU B 1 110 ? -5.215 -20.516 -3.646 1 93.75 110 LEU B N 1
ATOM 2514 C CA . LEU B 1 110 ? -5.344 -21.125 -2.328 1 93.75 110 LEU B CA 1
ATOM 2515 C C . LEU B 1 110 ? -5.457 -20.062 -1.242 1 93.75 110 LEU B C 1
ATOM 2517 O O . LEU B 1 110 ? -6.25 -20.203 -0.308 1 93.75 110 LEU B O 1
ATOM 2521 N N . TYR B 1 111 ? -4.703 -19 -1.402 1 95.81 111 TYR B N 1
ATOM 2522 C CA . TYR B 1 111 ? -4.637 -17.984 -0.354 1 95.81 111 TYR B CA 1
ATOM 2523 C C . TYR B 1 111 ? -5.422 -16.734 -0.75 1 95.81 111 TYR B C 1
ATOM 2525 O O . TYR B 1 111 ? -5.281 -15.688 -0.125 1 95.81 111 TYR B O 1
ATOM 2533 N N . SER B 1 112 ? -6.156 -16.781 -1.803 1 93.31 112 SER B N 1
ATOM 2534 C CA . SER B 1 112 ? -7.109 -15.773 -2.242 1 93.31 112 SER B CA 1
ATOM 2535 C C . SER B 1 112 ? -6.418 -14.438 -2.5 1 93.31 112 SER B C 1
ATOM 2537 O O . SER B 1 112 ? -6.805 -13.414 -1.935 1 93.31 112 SER B O 1
ATOM 2539 N N . ILE B 1 113 ? -5.477 -14.461 -3.346 1 94.88 113 ILE B N 1
ATOM 2540 C CA . ILE B 1 113 ? -4.77 -13.266 -3.795 1 94.88 113 ILE B CA 1
ATOM 2541 C C . ILE B 1 113 ? -4.996 -13.062 -5.293 1 94.88 113 ILE B C 1
ATOM 2543 O O . ILE B 1 113 ? -4.125 -13.383 -6.105 1 94.88 113 ILE B O 1
ATOM 2547 N N . PRO B 1 114 ? -6.016 -12.398 -5.625 1 90.88 114 PRO B N 1
ATOM 2548 C CA . PRO B 1 114 ? -6.453 -12.336 -7.02 1 90.88 114 PRO B CA 1
ATOM 2549 C C . PRO B 1 114 ? -5.43 -11.664 -7.934 1 90.88 114 PRO B C 1
ATOM 2551 O O . PRO B 1 114 ? -5.266 -12.07 -9.086 1 90.88 114 PRO B O 1
ATOM 2554 N N . LEU B 1 115 ? -4.789 -10.727 -7.449 1 90.56 115 LEU B N 1
ATOM 2555 C CA . LEU B 1 115 ? -3.871 -10 -8.32 1 90.56 115 LEU B CA 1
ATOM 2556 C C . LEU B 1 115 ? -2.658 -10.859 -8.672 1 90.56 115 LEU B C 1
ATOM 2558 O O . LEU B 1 115 ? -2.146 -10.789 -9.789 1 90.56 115 LEU B O 1
ATOM 2562 N N . LEU B 1 116 ? -2.174 -11.5 -7.707 1 94.88 116 LEU B N 1
ATOM 2563 C CA . LEU B 1 116 ? -1.092 -12.438 -8.008 1 94.88 116 LEU B CA 1
ATOM 2564 C C . LEU B 1 116 ? -1.56 -13.523 -8.969 1 94.88 116 LEU B C 1
ATOM 2566 O O . LEU B 1 116 ? -0.821 -13.914 -9.875 1 94.88 116 LEU B O 1
ATOM 2570 N N . ARG B 1 117 ? -2.771 -14.008 -8.742 1 92.94 117 ARG B N 1
ATOM 2571 C CA . ARG B 1 117 ? -3.346 -15 -9.633 1 92.94 117 ARG B CA 1
ATOM 2572 C C . ARG B 1 117 ? -3.371 -14.5 -11.078 1 92.94 117 ARG B C 1
ATOM 2574 O O . ARG B 1 117 ? -2.955 -15.203 -11.992 1 92.94 117 ARG B O 1
ATOM 2581 N N . ASP B 1 118 ? -3.834 -13.32 -11.234 1 91.94 118 ASP B N 1
ATOM 2582 C CA . ASP B 1 118 ? -3.93 -12.742 -12.57 1 91.94 118 ASP B CA 1
ATOM 2583 C C . ASP B 1 118 ? -2.547 -12.578 -13.195 1 91.94 118 ASP B C 1
ATOM 2585 O O . ASP B 1 118 ? -2.373 -12.812 -14.398 1 91.94 118 ASP B O 1
ATOM 2589 N N . LEU B 1 119 ? -1.665 -12.141 -12.391 1 93.12 119 LEU B N 1
ATOM 2590 C CA . LEU B 1 119 ? -0.298 -11.977 -12.875 1 93.12 119 LEU B CA 1
ATOM 2591 C C . LEU B 1 119 ? 0.271 -13.305 -13.367 1 93.12 119 LEU B C 1
ATOM 2593 O O . LEU B 1 119 ? 0.862 -13.367 -14.445 1 93.12 119 LEU B O 1
ATOM 2597 N N . CYS B 1 120 ? 0.095 -14.312 -12.609 1 94.62 120 CYS B N 1
ATOM 2598 C CA . CYS B 1 120 ? 0.589 -15.633 -12.977 1 94.62 120 CYS B CA 1
ATOM 2599 C C . CYS B 1 120 ? -0.154 -16.172 -14.195 1 94.62 120 CYS B C 1
ATOM 2601 O O . CYS B 1 120 ? 0.447 -16.812 -15.062 1 94.62 120 CYS B O 1
ATOM 2603 N N . ARG B 1 121 ? -1.446 -15.914 -14.219 1 92.31 121 ARG B N 1
ATOM 2604 C CA . ARG B 1 121 ? -2.236 -16.312 -15.375 1 92.31 121 ARG B CA 1
ATOM 2605 C C . ARG B 1 121 ? -1.665 -15.711 -16.656 1 92.31 121 ARG B C 1
ATOM 2607 O O . ARG B 1 121 ? -1.497 -16.406 -17.656 1 92.31 121 ARG B O 1
ATOM 2614 N N . TYR B 1 122 ? -1.381 -14.516 -16.609 1 92 122 TYR B N 1
ATOM 2615 C CA . TYR B 1 122 ? -0.809 -13.836 -17.766 1 92 122 TYR B CA 1
ATOM 2616 C C . TYR B 1 122 ? 0.535 -14.445 -18.141 1 92 122 TYR B C 1
ATOM 2618 O O . TYR B 1 122 ? 0.831 -14.617 -19.328 1 92 122 TYR B O 1
ATOM 2626 N N . GLN B 1 123 ? 1.314 -14.641 -17.172 1 93.75 123 GLN B N 1
ATOM 2627 C CA . GLN B 1 123 ? 2.617 -15.242 -17.438 1 93.75 123 GLN B CA 1
ATOM 2628 C C . GLN B 1 123 ? 2.469 -16.609 -18.094 1 93.75 123 GLN B C 1
ATOM 2630 O O . GLN B 1 123 ? 3.203 -16.953 -19.016 1 93.75 123 GLN B O 1
ATOM 2635 N N . LEU B 1 124 ? 1.56 -17.359 -17.609 1 94 124 LEU B N 1
ATOM 2636 C CA . LEU B 1 124 ? 1.317 -18.688 -18.156 1 94 124 LEU B CA 1
ATOM 2637 C C . LEU B 1 124 ? 0.821 -18.609 -19.609 1 94 124 LEU B C 1
ATOM 2639 O O . LEU B 1 124 ? 1.261 -19.375 -20.469 1 94 124 LEU B O 1
ATOM 2643 N N . MET B 1 125 ? -0.015 -17.656 -19.844 1 93.06 125 MET B N 1
ATOM 2644 C CA . MET B 1 125 ? -0.561 -17.469 -21.188 1 93.06 125 MET B CA 1
ATOM 2645 C C . MET B 1 125 ? 0.53 -17.031 -22.156 1 93.06 125 MET B C 1
ATOM 2647 O O . MET B 1 125 ? 0.574 -17.516 -23.297 1 93.06 125 MET B O 1
ATOM 2651 N N . SER B 1 126 ? 1.345 -16.25 -21.703 1 92.88 126 SER B N 1
ATOM 2652 C CA . SER B 1 126 ? 2.363 -15.672 -22.578 1 92.88 126 SER B CA 1
ATOM 2653 C C . SER B 1 126 ? 3.51 -16.656 -22.812 1 92.88 126 SER B C 1
ATOM 2655 O O . SER B 1 126 ? 4.266 -16.516 -23.766 1 92.88 126 SER B O 1
ATOM 2657 N N . SER B 1 127 ? 3.582 -17.641 -21.969 1 92.31 127 SER B N 1
ATOM 2658 C CA . SER B 1 127 ? 4.73 -18.547 -22.047 1 92.31 127 SER B CA 1
ATOM 2659 C C . SER B 1 127 ? 4.312 -19.922 -22.547 1 92.31 127 SER B C 1
ATOM 2661 O O . SER B 1 127 ? 5.047 -20.906 -22.375 1 92.31 127 SER B O 1
ATOM 2663 N N . LEU B 1 128 ? 3.182 -20.031 -23.109 1 94.94 128 LEU B N 1
ATOM 2664 C CA . LEU B 1 128 ? 2.709 -21.312 -23.625 1 94.94 128 LEU B CA 1
ATOM 2665 C C . LEU B 1 128 ? 3.68 -21.875 -24.656 1 94.94 128 LEU B C 1
ATOM 2667 O O . LEU B 1 128 ? 4.172 -21.141 -25.516 1 94.94 128 LEU B O 1
ATOM 2671 N N . ASN B 1 129 ? 3.955 -23.125 -24.562 1 94.25 129 ASN B N 1
ATOM 2672 C CA . ASN B 1 129 ? 4.812 -23.844 -25.5 1 94.25 129 ASN B CA 1
ATOM 2673 C C . ASN B 1 129 ? 4.477 -25.328 -25.547 1 94.25 129 ASN B C 1
ATOM 2675 O O . ASN B 1 129 ? 3.584 -25.781 -24.828 1 94.25 129 ASN B O 1
ATOM 2679 N N . ILE B 1 130 ? 5.191 -26.078 -26.297 1 94.56 130 ILE B N 1
ATOM 2680 C CA . ILE B 1 130 ? 4.895 -27.484 -26.547 1 94.56 130 ILE B CA 1
ATOM 2681 C C . ILE B 1 130 ? 5.059 -28.281 -25.25 1 94.56 130 ILE B C 1
ATOM 2683 O O . ILE B 1 130 ? 4.297 -29.203 -24.984 1 94.56 130 ILE B O 1
ATOM 2687 N N . GLY B 1 131 ? 5.941 -27.828 -24.406 1 92.12 131 GLY B N 1
ATOM 2688 C CA . GLY B 1 131 ? 6.277 -28.562 -23.203 1 92.12 131 GLY B CA 1
ATOM 2689 C C . GLY B 1 131 ? 5.32 -28.297 -22.047 1 92.12 131 GLY B C 1
ATOM 2690 O O . GLY B 1 131 ? 5.203 -29.109 -21.125 1 92.12 131 GLY B O 1
ATOM 2691 N N . ASN B 1 132 ? 4.57 -27.172 -22.125 1 92.31 132 ASN B N 1
ATOM 2692 C CA . ASN B 1 132 ? 3.77 -26.844 -20.953 1 92.31 132 ASN B CA 1
ATOM 2693 C C . ASN B 1 132 ? 2.293 -26.688 -21.297 1 92.31 132 ASN B C 1
ATOM 2695 O O . ASN B 1 132 ? 1.44 -26.641 -20.422 1 92.31 132 ASN B O 1
ATOM 2699 N N . ALA B 1 133 ? 1.891 -26.75 -22.547 1 95.81 133 ALA B N 1
ATOM 2700 C CA . ALA B 1 133 ? 0.541 -26.438 -23 1 95.81 133 ALA B CA 1
ATOM 2701 C C . ALA B 1 133 ? -0.47 -27.453 -22.469 1 95.81 133 ALA B C 1
ATOM 2703 O O . ALA B 1 133 ? -1.562 -27.078 -22.031 1 95.81 133 ALA B O 1
ATOM 2704 N N . LEU B 1 134 ? -0.057 -28.719 -22.531 1 95.19 134 LEU B N 1
ATOM 2705 C CA . LEU B 1 134 ? -0.967 -29.766 -22.062 1 95.19 134 LEU B CA 1
ATOM 2706 C C . LEU B 1 134 ? -1.229 -29.625 -20.562 1 95.19 134 LEU B C 1
ATOM 2708 O O . LEU B 1 134 ? -2.369 -29.75 -20.109 1 95.19 134 LEU B O 1
ATOM 2712 N N . ASP B 1 135 ? -0.206 -29.344 -19.875 1 92.69 135 ASP B N 1
ATOM 2713 C CA . ASP B 1 135 ? -0.333 -29.156 -18.438 1 92.69 135 ASP B CA 1
ATOM 2714 C C . ASP B 1 135 ? -1.239 -27.984 -18.109 1 92.69 135 ASP B C 1
ATOM 2716 O O . ASP B 1 135 ? -2.088 -28.062 -17.219 1 92.69 135 ASP B O 1
ATOM 2720 N N . ILE B 1 136 ? -1.049 -26.891 -18.75 1 94.12 136 ILE B N 1
ATOM 2721 C CA . ILE B 1 136 ? -1.827 -25.688 -18.531 1 94.12 136 ILE B CA 1
ATOM 2722 C C . ILE B 1 136 ? -3.291 -25.938 -18.891 1 94.12 136 ILE B C 1
ATOM 2724 O O . ILE B 1 136 ? -4.195 -25.469 -18.188 1 94.12 136 ILE B O 1
ATOM 2728 N N . LEU B 1 137 ? -3.469 -26.672 -19.953 1 95.12 137 LEU B N 1
ATOM 2729 C CA . LEU B 1 137 ? -4.82 -27.031 -20.359 1 95.12 137 LEU B CA 1
ATOM 2730 C C . LEU B 1 137 ? -5.508 -27.859 -19.266 1 95.12 137 LEU B C 1
ATOM 2732 O O . LEU B 1 137 ? -6.676 -27.625 -18.969 1 95.12 137 LEU B O 1
ATOM 2736 N N . GLU B 1 138 ? -4.766 -28.703 -18.719 1 92.56 138 GLU B N 1
ATOM 2737 C CA . GLU B 1 138 ? -5.301 -29.594 -17.688 1 92.56 138 GLU B CA 1
ATOM 2738 C C . GLU B 1 138 ? -5.637 -28.812 -16.422 1 92.56 138 GLU B C 1
ATOM 2740 O O . GLU B 1 138 ? -6.688 -29.031 -15.812 1 92.56 138 GLU B O 1
ATOM 2745 N N . ILE B 1 139 ? -4.812 -27.891 -16.016 1 88.38 139 ILE B N 1
ATOM 2746 C CA . ILE B 1 139 ? -5 -27.234 -14.734 1 88.38 139 ILE B CA 1
ATOM 2747 C C . ILE B 1 139 ? -6.109 -26.188 -14.852 1 88.38 139 ILE B C 1
ATOM 2749 O O . ILE B 1 139 ? -6.727 -25.812 -13.852 1 88.38 139 ILE B O 1
ATOM 2753 N N . SER B 1 140 ? -6.402 -25.688 -15.977 1 91.69 140 SER B N 1
ATOM 2754 C CA . SER B 1 140 ? -7.355 -24.609 -16.172 1 91.69 140 SER B CA 1
ATOM 2755 C C . SER B 1 140 ? -8.75 -25.141 -16.5 1 91.69 140 SER B C 1
ATOM 2757 O O . SER B 1 140 ? -9.703 -24.359 -16.625 1 91.69 140 SER B O 1
ATOM 2759 N N . LYS B 1 141 ? -8.961 -26.438 -16.641 1 88.56 141 LYS B N 1
ATOM 2760 C CA . LYS B 1 141 ? -10.164 -27.031 -17.219 1 88.56 141 LYS B CA 1
ATOM 2761 C C . LYS B 1 141 ? -11.352 -26.891 -16.281 1 88.56 141 LYS B C 1
ATOM 2763 O O . LYS B 1 141 ? -12.484 -26.688 -16.719 1 88.56 141 LYS B O 1
ATOM 2768 N N . ASP B 1 142 ? -11.164 -26.969 -15.016 1 83.56 142 ASP B N 1
ATOM 2769 C CA . ASP B 1 142 ? -12.312 -27.078 -14.125 1 83.56 142 ASP B CA 1
ATOM 2770 C C . ASP B 1 142 ? -12.547 -25.766 -13.375 1 83.56 142 ASP B C 1
ATOM 2772 O O . ASP B 1 142 ? -13.414 -25.688 -12.5 1 83.56 142 ASP B O 1
ATOM 2776 N N . ASP B 1 143 ? -11.93 -24.766 -13.641 1 82.62 143 ASP B N 1
ATOM 2777 C CA . ASP B 1 143 ? -12.109 -23.5 -12.938 1 82.62 143 ASP B CA 1
ATOM 2778 C C . ASP B 1 143 ? -12.695 -22.438 -13.867 1 82.62 143 ASP B C 1
ATOM 2780 O O . ASP B 1 143 ? -12.023 -21.969 -14.789 1 82.62 143 ASP B O 1
ATOM 2784 N N . PRO B 1 144 ? -13.891 -22.109 -13.617 1 84 144 PRO B N 1
ATOM 2785 C CA . PRO B 1 144 ? -14.516 -21.109 -14.477 1 84 144 PRO B CA 1
ATOM 2786 C C . PRO B 1 144 ? -13.75 -19.781 -14.5 1 84 144 PRO B C 1
ATOM 2788 O O . PRO B 1 144 ? -13.805 -19.047 -15.492 1 84 144 PRO B O 1
ATOM 2791 N N . ARG B 1 145 ? -13.016 -19.531 -13.477 1 80.06 145 ARG B N 1
ATOM 2792 C CA . ARG B 1 145 ? -12.242 -18.297 -13.406 1 80.06 145 ARG B CA 1
ATOM 2793 C C . ARG B 1 145 ? -11.055 -18.328 -14.359 1 80.06 145 ARG B C 1
ATOM 2795 O O . ARG B 1 145 ? -10.445 -17.297 -14.641 1 80.06 145 ARG B O 1
ATOM 2802 N N . GLU B 1 146 ? -10.891 -19.453 -14.867 1 88 146 GLU B N 1
ATOM 2803 C CA . GLU B 1 146 ? -9.719 -19.625 -15.727 1 88 146 GLU B CA 1
ATOM 2804 C C . GLU B 1 146 ? -10.125 -19.922 -17.172 1 88 146 GLU B C 1
ATOM 2806 O O . GLU B 1 146 ? -9.398 -20.594 -17.906 1 88 146 GLU B O 1
ATOM 2811 N N . LYS B 1 147 ? -11.258 -19.469 -17.516 1 91.06 147 LYS B N 1
ATOM 2812 C CA . LYS B 1 147 ? -11.758 -19.719 -18.875 1 91.06 147 LYS B CA 1
ATOM 2813 C C . LYS B 1 147 ? -10.789 -19.188 -19.922 1 91.06 147 LYS B C 1
ATOM 2815 O O . LYS B 1 147 ? -10.508 -19.859 -20.906 1 91.06 147 LYS B O 1
ATOM 2820 N N . THR B 1 148 ? -10.328 -18.047 -19.656 1 90.38 148 THR B N 1
ATOM 2821 C CA . THR B 1 148 ? -9.422 -17.422 -20.609 1 90.38 148 THR B CA 1
ATOM 2822 C C . THR B 1 148 ? -8.141 -18.234 -20.766 1 90.38 148 THR B C 1
ATOM 2824 O O . THR B 1 148 ? -7.68 -18.469 -21.875 1 90.38 148 THR B O 1
AT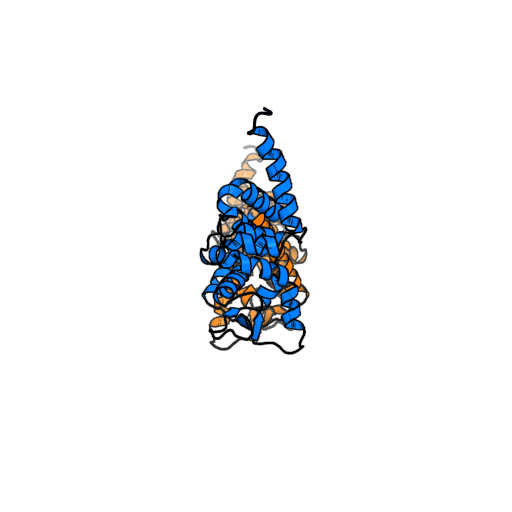OM 2827 N N . LEU B 1 149 ? -7.57 -18.578 -19.688 1 93.94 149 LEU B N 1
ATOM 2828 C CA . LEU B 1 149 ? -6.359 -19.391 -19.719 1 93.94 149 LEU B CA 1
ATOM 2829 C C . LEU B 1 149 ? -6.617 -20.734 -20.391 1 93.94 149 LEU B C 1
ATOM 2831 O O . LEU B 1 149 ? -5.805 -21.203 -21.203 1 93.94 149 LEU B O 1
ATOM 2835 N N . HIS B 1 150 ? -7.738 -21.297 -20.078 1 94.94 150 HIS B N 1
ATOM 2836 C CA . HIS B 1 150 ? -8.125 -22.562 -20.672 1 94.94 150 HIS B CA 1
ATOM 2837 C C . HIS B 1 150 ? -8.258 -22.453 -22.188 1 94.94 150 HIS B C 1
ATOM 2839 O O . HIS B 1 150 ? -7.742 -23.281 -22.938 1 94.94 150 HIS B O 1
ATOM 2845 N N . ASP B 1 151 ? -8.938 -21.438 -22.594 1 94.5 151 ASP B N 1
ATOM 2846 C CA . ASP B 1 151 ? -9.164 -21.219 -24.031 1 94.5 151 ASP B CA 1
ATOM 2847 C C . ASP B 1 151 ? -7.84 -21 -24.766 1 94.5 151 ASP B C 1
ATOM 2849 O O . ASP B 1 151 ? -7.645 -21.531 -25.859 1 94.5 151 ASP B O 1
ATOM 2853 N N . GLU B 1 152 ? -7.055 -20.266 -24.172 1 95.12 152 GLU B N 1
ATOM 2854 C CA . GLU B 1 152 ? -5.762 -20 -24.797 1 95.12 152 GLU B CA 1
ATOM 2855 C C . GLU B 1 152 ? -4.93 -21.266 -24.906 1 95.12 152 GLU B C 1
ATOM 2857 O O . GLU B 1 152 ? -4.293 -21.516 -25.922 1 95.12 152 GLU B O 1
ATOM 2862 N N . ALA B 1 153 ? -4.902 -22.016 -23.906 1 96.31 153 ALA B N 1
ATOM 2863 C CA . ALA B 1 153 ? -4.168 -23.281 -23.906 1 96.31 153 ALA B CA 1
ATOM 2864 C C . ALA B 1 153 ? -4.77 -24.266 -24.906 1 96.31 153 ALA B C 1
ATOM 2866 O O . ALA B 1 153 ? -4.039 -24.922 -25.641 1 96.31 153 ALA B O 1
ATOM 2867 N N . ARG B 1 154 ? -6.047 -24.297 -24.875 1 95.25 154 ARG B N 1
ATOM 2868 C CA . ARG B 1 154 ? -6.762 -25.156 -25.828 1 95.25 154 ARG B CA 1
ATOM 2869 C C . ARG B 1 154 ? -6.41 -24.797 -27.266 1 95.25 154 ARG B C 1
ATOM 2871 O O . ARG B 1 154 ? -6.086 -25.688 -28.062 1 95.25 154 ARG B O 1
ATOM 2878 N N . CYS B 1 155 ? -6.477 -23.562 -27.594 1 95.19 155 CYS B N 1
ATOM 2879 C CA . CYS B 1 155 ? -6.152 -23.094 -28.938 1 95.19 155 CYS B CA 1
ATOM 2880 C C . CYS B 1 155 ? -4.707 -23.422 -29.297 1 95.19 155 CYS B C 1
ATOM 2882 O O . CYS B 1 155 ? -4.426 -23.859 -30.406 1 95.19 155 CYS B O 1
ATOM 2884 N N . TYR B 1 156 ? -3.896 -23.219 -28.391 1 96.44 156 TYR B N 1
ATOM 2885 C CA . TYR B 1 156 ? -2.49 -23.516 -28.625 1 96.44 156 TYR B CA 1
ATOM 2886 C C . TYR B 1 156 ? -2.293 -25 -28.938 1 96.44 156 TYR B C 1
ATOM 2888 O O . TYR B 1 156 ? -1.566 -25.359 -29.859 1 96.44 156 TYR B O 1
ATOM 2896 N N . VAL B 1 157 ? -2.908 -25.828 -28.141 1 96.12 157 VAL B N 1
ATOM 2897 C CA . VAL B 1 157 ? -2.787 -27.281 -28.297 1 96.12 157 VAL B CA 1
ATOM 2898 C C . VAL B 1 157 ? -3.316 -27.688 -29.672 1 96.12 157 VAL B C 1
ATOM 2900 O O . VAL B 1 157 ? -2.682 -28.469 -30.375 1 96.12 157 VAL B O 1
ATOM 2903 N N . ILE B 1 158 ? -4.387 -27.078 -30.016 1 94.5 158 ILE B N 1
ATOM 2904 C CA . ILE B 1 158 ? -4.988 -27.406 -31.312 1 94.5 158 ILE B CA 1
ATOM 2905 C C . ILE B 1 158 ? -4.055 -26.953 -32.438 1 94.5 158 ILE B C 1
ATOM 2907 O O . ILE B 1 158 ? -3.797 -27.719 -33.375 1 94.5 158 ILE B O 1
ATOM 2911 N N . ARG B 1 159 ? -3.562 -25.812 -32.25 1 94.12 159 ARG B N 1
ATOM 2912 C CA . ARG B 1 159 ? -2.715 -25.219 -33.281 1 94.12 159 ARG B CA 1
ATOM 2913 C C . ARG B 1 159 ? -1.414 -26 -33.438 1 94.12 159 ARG B C 1
ATOM 2915 O O . ARG B 1 159 ? -0.873 -26.094 -34.531 1 94.12 159 ARG B O 1
ATOM 2922 N N . HIS B 1 160 ? -0.974 -26.641 -32.469 1 95.31 160 HIS B N 1
ATOM 2923 C CA . HIS B 1 160 ? 0.323 -27.312 -32.5 1 95.31 160 HIS B CA 1
ATOM 2924 C C . HIS B 1 160 ? 0.182 -28.812 -32.25 1 95.31 160 HIS B C 1
ATOM 2926 O O . HIS B 1 160 ? 1.106 -29.453 -31.75 1 95.31 160 HIS B O 1
ATOM 2932 N N . MET B 1 161 ? -0.892 -29.312 -32.594 1 94.19 161 MET B N 1
ATOM 2933 C CA . MET B 1 161 ? -1.21 -30.703 -32.312 1 94.19 161 MET B CA 1
ATOM 2934 C C . MET B 1 161 ? -0.234 -31.641 -33.031 1 94.19 161 MET B C 1
ATOM 2936 O O . MET B 1 161 ? 0.137 -32.688 -32.469 1 94.19 161 MET B O 1
ATOM 2940 N N . LYS B 1 162 ? 0.216 -31.188 -34.156 1 92.44 162 LYS B N 1
ATOM 2941 C CA . LYS B 1 162 ? 1.136 -32.031 -34.906 1 92.44 162 LYS B CA 1
ATOM 2942 C C . LYS B 1 162 ? 2.4 -32.312 -34.125 1 92.44 162 LYS B C 1
ATOM 2944 O O . LYS B 1 162 ? 2.955 -33.406 -34.219 1 92.44 162 LYS B O 1
ATOM 2949 N N . GLU B 1 163 ? 2.799 -31.438 -33.375 1 95.56 163 GLU B N 1
ATOM 2950 C CA . GLU B 1 163 ? 3.998 -31.609 -32.562 1 95.56 163 GLU B CA 1
ATOM 2951 C C . GLU B 1 163 ? 3.656 -32.188 -31.203 1 95.56 163 GLU B C 1
ATOM 2953 O O . GLU B 1 163 ? 4.355 -33.094 -30.703 1 95.56 163 GLU B O 1
ATOM 2958 N N . ILE B 1 164 ? 2.561 -31.812 -30.594 1 95.81 164 ILE B N 1
ATOM 2959 C CA . ILE B 1 164 ? 2.17 -32.156 -29.234 1 95.81 164 ILE B CA 1
ATOM 2960 C C . ILE B 1 164 ? 1.79 -33.656 -29.172 1 95.81 164 ILE B C 1
ATOM 2962 O O . ILE B 1 164 ? 2.092 -34.312 -28.188 1 95.81 164 ILE B O 1
ATOM 2966 N N . ALA B 1 165 ? 1.212 -34.156 -30.219 1 92.81 165 ALA B N 1
ATOM 2967 C CA . ALA B 1 165 ? 0.743 -35.531 -30.25 1 92.81 165 ALA B CA 1
ATOM 2968 C C . ALA B 1 165 ? 1.91 -36.531 -30.172 1 92.81 165 ALA B C 1
ATOM 2970 O O . ALA B 1 165 ? 1.728 -37.688 -29.781 1 92.81 165 ALA B O 1
ATOM 2971 N N . PHE B 1 166 ? 3.084 -36.062 -30.438 1 93.25 166 PHE B N 1
ATOM 2972 C CA . PHE B 1 166 ? 4.234 -36.969 -30.484 1 93.25 166 PHE B CA 1
ATOM 2973 C C . PHE B 1 166 ? 5.117 -36.75 -29.25 1 93.25 166 PHE B C 1
ATOM 2975 O O . PHE B 1 166 ? 6.184 -37.375 -29.141 1 93.25 166 PHE B O 1
ATOM 2982 N N . THR B 1 167 ? 4.688 -36 -28.375 1 93.38 167 THR B N 1
ATOM 2983 C CA . THR B 1 167 ? 5.391 -35.812 -27.109 1 93.38 167 THR B CA 1
ATOM 2984 C C . THR B 1 167 ? 5.074 -36.969 -26.156 1 93.38 167 THR B C 1
ATOM 2986 O O . THR B 1 167 ? 4.047 -37.625 -26.297 1 93.38 167 THR B O 1
ATOM 2989 N N . ARG B 1 168 ? 5.988 -37.188 -25.234 1 92.56 168 ARG B N 1
ATOM 2990 C CA . ARG B 1 168 ? 5.801 -38.25 -24.234 1 92.56 168 ARG B CA 1
ATOM 2991 C C . ARG B 1 168 ? 4.641 -37.906 -23.312 1 92.56 168 ARG B C 1
ATOM 2993 O O . ARG B 1 168 ? 3.934 -38.812 -22.844 1 92.56 168 ARG B O 1
ATOM 3000 N N . GLU B 1 169 ? 4.336 -36.688 -23.094 1 92.81 169 GLU B N 1
ATOM 3001 C CA . GLU B 1 169 ? 3.328 -36.219 -22.141 1 92.81 169 GLU B CA 1
ATOM 3002 C C . GLU B 1 169 ? 1.92 -36.406 -22.703 1 92.81 169 GLU B C 1
ATOM 3004 O O . GLU B 1 169 ? 0.954 -36.5 -21.938 1 92.81 169 GLU B O 1
ATOM 3009 N N . PHE B 1 170 ? 1.88 -36.562 -23.984 1 94.69 170 PHE B N 1
ATOM 3010 C CA . PHE B 1 170 ? 0.569 -36.625 -24.609 1 94.69 170 PHE B CA 1
ATOM 3011 C C . PHE B 1 170 ? -0.186 -37.875 -24.219 1 94.69 170 PHE B C 1
ATOM 3013 O O . PHE B 1 170 ? -1.384 -37.812 -23.938 1 94.69 170 PHE B O 1
ATOM 3020 N N . ASN B 1 171 ? 0.545 -38.938 -24.188 1 93.69 171 ASN B N 1
ATOM 3021 C CA . ASN B 1 171 ? -0.094 -40.188 -23.828 1 93.69 171 ASN B CA 1
ATOM 3022 C C . ASN B 1 171 ? -0.682 -40.156 -22.422 1 93.69 171 ASN B C 1
ATOM 3024 O O . ASN B 1 171 ? -1.81 -40.594 -22.188 1 93.69 171 ASN B O 1
ATOM 3028 N N . SER B 1 172 ? 0.113 -39.656 -21.562 1 94.88 172 SER B N 1
ATOM 3029 C CA . SER B 1 172 ? -0.353 -39.5 -20.188 1 94.88 172 SER B CA 1
ATOM 3030 C C . SER B 1 172 ? -1.521 -38.531 -20.094 1 94.88 172 SER B C 1
ATOM 3032 O O . SER B 1 172 ? -2.459 -38.75 -19.328 1 94.88 172 SER B O 1
ATOM 3034 N N . PHE B 1 173 ? -1.459 -37.562 -20.797 1 95.62 173 PHE B N 1
ATOM 3035 C CA . PHE B 1 173 ? -2.518 -36.562 -20.812 1 95.62 173 PHE B CA 1
ATOM 3036 C C . PHE B 1 173 ? -3.834 -37.188 -21.281 1 95.62 173 PHE B C 1
ATOM 3038 O O . PHE B 1 173 ? -4.883 -36.938 -20.688 1 95.62 173 PHE B O 1
ATOM 3045 N N . VAL B 1 174 ? -3.787 -37.938 -22.297 1 94.75 174 VAL B N 1
ATOM 3046 C CA . VAL B 1 174 ? -4.969 -38.562 -22.875 1 94.75 174 VAL B CA 1
ATOM 3047 C C . VAL B 1 174 ? -5.613 -39.5 -21.844 1 94.75 174 VAL B C 1
ATOM 3049 O O . VAL B 1 174 ? -6.836 -39.5 -21.688 1 94.75 174 VAL B O 1
ATOM 3052 N N . LYS B 1 175 ? -4.773 -40.188 -21.141 1 95.25 175 LYS B N 1
ATOM 3053 C CA . LYS B 1 175 ? -5.266 -41.125 -20.141 1 95.25 175 LYS B CA 1
ATOM 3054 C C . LYS B 1 175 ? -5.988 -40.406 -19 1 95.25 175 LYS B C 1
ATOM 3056 O O . LYS B 1 175 ? -6.988 -40.906 -18.484 1 95.25 175 LYS B O 1
ATOM 3061 N N . ARG B 1 176 ? -5.578 -39.25 -18.719 1 94.12 176 ARG B N 1
ATOM 3062 C CA . ARG B 1 176 ? -6.105 -38.531 -17.562 1 94.12 176 ARG B CA 1
ATOM 3063 C C . ARG B 1 176 ? -7.254 -37.625 -17.984 1 94.12 176 ARG B C 1
ATOM 3065 O O . ARG B 1 176 ? -8.047 -37.219 -17.141 1 94.12 176 ARG B O 1
ATOM 3072 N N . ASN B 1 177 ? -7.301 -37.312 -19.25 1 95 177 ASN B N 1
ATOM 3073 C CA . ASN B 1 177 ? -8.266 -36.312 -19.719 1 95 177 ASN B CA 1
ATOM 3074 C C . ASN B 1 177 ? -8.992 -36.812 -20.969 1 95 177 ASN B C 1
ATOM 3076 O O . ASN B 1 177 ? -8.977 -36.125 -22 1 95 177 ASN B O 1
ATOM 3080 N N . THR B 1 178 ? -9.703 -37.875 -20.781 1 94 178 THR B N 1
ATOM 3081 C CA . THR B 1 178 ? -10.352 -38.531 -21.906 1 94 178 THR B CA 1
ATOM 3082 C C . THR B 1 178 ? -11.383 -37.625 -22.547 1 94 178 THR B C 1
ATOM 3084 O O . THR B 1 178 ? -11.43 -37.469 -23.781 1 94 178 THR B O 1
ATOM 3087 N N . SER B 1 179 ? -12.195 -37 -21.766 1 93.31 179 SER B N 1
ATOM 3088 C CA . SER B 1 179 ? -13.25 -36.125 -22.297 1 93.31 179 SER B CA 1
ATOM 3089 C C . SER B 1 179 ? -12.664 -34.938 -23.031 1 93.31 179 SER B C 1
ATOM 3091 O O . SER B 1 179 ? -13.125 -34.562 -24.109 1 93.31 179 SER B O 1
ATOM 3093 N N . LEU B 1 180 ? -11.664 -34.406 -22.469 1 93.12 180 LEU B N 1
ATOM 3094 C CA . LEU B 1 180 ? -11.016 -33.219 -23.078 1 93.12 180 LEU B CA 1
ATOM 3095 C C . LEU B 1 180 ? -10.32 -33.625 -24.375 1 93.12 180 LEU B C 1
ATOM 3097 O O . LEU B 1 180 ? -10.328 -32.844 -25.344 1 93.12 180 LEU B O 1
ATOM 3101 N N . THR B 1 181 ? -9.766 -34.781 -24.406 1 93.06 181 THR B N 1
ATOM 3102 C CA . THR B 1 181 ? -9.086 -35.281 -25.594 1 93.06 181 THR B CA 1
ATOM 3103 C C . THR B 1 181 ? -10.078 -35.469 -26.734 1 93.06 181 THR B C 1
ATOM 3105 O O . THR B 1 181 ? -9.789 -35.125 -27.875 1 93.06 181 THR B O 1
ATOM 3108 N N . VAL B 1 182 ? -11.219 -35.969 -26.391 1 91.81 182 VAL B N 1
ATOM 3109 C CA . VAL B 1 182 ? -12.258 -36.188 -27.391 1 91.81 182 VAL B CA 1
ATOM 3110 C C . VAL B 1 182 ? -12.672 -34.844 -28 1 91.81 182 VAL B C 1
ATOM 3112 O O . VAL B 1 182 ? -12.797 -34.75 -29.219 1 91.81 182 VAL B O 1
ATOM 3115 N N . GLU B 1 183 ? -12.828 -33.938 -27.219 1 91.19 183 GLU B N 1
ATOM 3116 C CA . GLU B 1 183 ? -13.195 -32.625 -27.703 1 91.19 183 GLU B CA 1
ATOM 3117 C C . GLU B 1 183 ? -12.133 -32.031 -28.625 1 91.19 183 GLU B C 1
ATOM 3119 O O . GLU B 1 183 ? -12.453 -31.453 -29.656 1 91.19 183 GLU B O 1
ATOM 3124 N N . LEU B 1 184 ? -10.898 -32.188 -28.266 1 92.12 184 LEU B N 1
ATOM 3125 C CA . LEU B 1 184 ? -9.797 -31.703 -29.078 1 92.12 184 LEU B CA 1
ATOM 3126 C C . LEU B 1 184 ? -9.789 -32.375 -30.438 1 92.12 184 LEU B C 1
ATOM 3128 O O . LEU B 1 184 ? -9.609 -31.719 -31.469 1 92.12 184 LEU B O 1
ATOM 3132 N N . ILE B 1 185 ? -10.047 -33.656 -30.422 1 88 185 ILE B N 1
ATOM 3133 C CA . ILE B 1 185 ? -10.047 -34.438 -31.656 1 88 185 ILE B CA 1
ATOM 3134 C C . ILE B 1 185 ? -11.211 -34.031 -32.531 1 88 185 ILE B C 1
ATOM 3136 O O . ILE B 1 185 ? -11.07 -33.906 -33.75 1 88 185 ILE B O 1
ATOM 3140 N N . ARG B 1 186 ? -12.297 -33.75 -31.938 1 89.25 186 ARG B N 1
ATOM 3141 C CA . ARG B 1 186 ? -13.461 -33.312 -32.688 1 89.25 186 ARG B CA 1
ATOM 3142 C C . ARG B 1 186 ? -13.188 -31.984 -33.406 1 89.25 186 ARG B C 1
ATOM 3144 O O . ARG B 1 186 ? -13.555 -31.812 -34.562 1 89.25 186 ARG B O 1
ATOM 3151 N N . VAL B 1 187 ? -12.586 -31.125 -32.812 1 89.94 187 VAL B N 1
ATOM 3152 C CA . VAL B 1 187 ? -12.273 -29.828 -33.375 1 89.94 187 VAL B CA 1
ATOM 3153 C C . VAL B 1 187 ? -11.25 -30 -34.5 1 89.94 187 VAL B C 1
ATOM 3155 O O . VAL B 1 187 ? -11.367 -29.375 -35.562 1 89.94 187 VAL B O 1
ATOM 3158 N N . LEU B 1 188 ? -10.312 -30.875 -34.344 1 89.31 188 LEU B N 1
ATOM 3159 C CA . LEU B 1 188 ? -9.289 -31.125 -35.344 1 89.31 188 LEU B CA 1
ATOM 3160 C C . LEU B 1 188 ? -9.883 -31.797 -36.562 1 89.31 188 LEU B C 1
ATOM 3162 O O . LEU B 1 188 ? -9.484 -31.484 -37.688 1 89.31 188 LEU B O 1
ATOM 3166 N N . ALA B 1 189 ? -10.797 -32.625 -36.25 1 87.56 189 ALA B N 1
ATOM 3167 C CA . ALA B 1 189 ? -11.461 -33.344 -37.344 1 87.56 189 ALA B CA 1
ATOM 3168 C C . ALA B 1 189 ? -12.258 -32.375 -38.219 1 87.56 189 ALA B C 1
ATOM 3170 O O . ALA B 1 189 ? -12.32 -32.531 -39.438 1 87.56 189 ALA B O 1
ATOM 3171 N N . ILE B 1 190 ? -12.82 -31.453 -37.625 1 84.81 190 ILE B N 1
ATOM 3172 C CA . ILE B 1 190 ? -13.617 -30.469 -38.375 1 84.81 190 ILE B CA 1
ATOM 3173 C C . ILE B 1 190 ? -12.703 -29.547 -39.156 1 84.81 190 ILE B C 1
ATOM 3175 O O . ILE B 1 190 ? -12.977 -29.234 -40.312 1 84.81 190 ILE B O 1
ATOM 3179 N N . ARG B 1 191 ? -11.594 -29.188 -38.656 1 77.31 191 ARG B N 1
ATOM 3180 C CA . ARG B 1 191 ? -10.641 -28.297 -39.312 1 77.31 191 ARG B CA 1
ATOM 3181 C C . ARG B 1 191 ? -9.891 -29.016 -40.438 1 77.31 191 ARG B C 1
ATOM 3183 O O . ARG B 1 191 ? -9.531 -28.406 -41.438 1 77.31 191 ARG B O 1
ATOM 3190 N N . GLY B 1 192 ? -9.312 -30.219 -40.25 1 66.75 192 GLY B N 1
ATOM 3191 C CA . GLY B 1 192 ? -8.633 -31.031 -41.25 1 66.75 192 GLY B CA 1
ATOM 3192 C C . GLY B 1 192 ? -9.492 -31.344 -42.438 1 66.75 192 GLY B C 1
ATOM 3193 O O . GLY B 1 192 ? -8.977 -31.531 -43.562 1 66.75 192 GLY B O 1
ATOM 3194 N N . ASP B 1 193 ? -10.773 -31.578 -42.281 1 57.97 193 ASP B N 1
ATOM 3195 C CA . ASP B 1 193 ? -11.641 -31.828 -43.406 1 57.97 193 ASP B CA 1
ATOM 3196 C C . ASP B 1 193 ? -11.562 -30.688 -44.438 1 57.97 193 ASP B C 1
ATOM 3198 O O . ASP B 1 193 ? -11.734 -30.906 -45.625 1 57.97 193 ASP B O 1
ATOM 3202 N N . ARG B 1 194 ? -11.086 -29.547 -44.125 1 49.59 194 ARG B N 1
ATOM 3203 C CA . ARG B 1 194 ? -10.953 -28.531 -45.156 1 49.59 194 ARG B CA 1
ATOM 3204 C C . ARG B 1 194 ? -9.75 -28.812 -46.031 1 49.59 194 ARG B C 1
ATOM 3206 O O . ARG B 1 194 ? -9.625 -28.234 -47.125 1 49.59 194 ARG B O 1
ATOM 3213 N N . THR B 1 195 ? -8.75 -29.5 -45.562 1 44.22 195 THR B N 1
ATOM 3214 C CA . THR B 1 195 ? -7.578 -29.75 -46.406 1 44.22 195 THR B CA 1
ATOM 3215 C C . THR B 1 195 ? -7.742 -31.047 -47.188 1 44.22 195 THR B C 1
ATOM 3217 O O . THR B 1 195 ? -6.914 -31.375 -48.031 1 44.22 195 THR B O 1
ATOM 3220 N N . TYR B 1 196 ? -8.586 -32.062 -46.844 1 41.16 196 TYR B N 1
ATOM 3221 C CA . TYR B 1 196 ? -8.711 -33.281 -47.656 1 41.16 196 TYR B CA 1
ATOM 3222 C C . TYR B 1 196 ? -9.82 -33.125 -48.688 1 41.16 196 TYR B C 1
ATOM 3224 O O . TYR B 1 196 ? -10.961 -32.812 -48.344 1 41.16 196 TYR B O 1
ATOM 3232 N N . PRO B 1 197 ? -9.539 -32.75 -50 1 41.19 197 PRO B N 1
ATOM 3233 C CA . PRO B 1 197 ? -10.5 -32.719 -51.094 1 41.19 197 PRO B CA 1
ATOM 3234 C C . PRO B 1 197 ? -11.359 -34 -51.188 1 41.19 197 PRO B C 1
ATOM 3236 O O . PRO B 1 197 ? -10.914 -35.062 -50.781 1 41.19 197 PRO B O 1
ATOM 3239 N N . LYS B 1 198 ? -12.703 -33.938 -50.844 1 44.91 198 LYS B N 1
ATOM 3240 C CA . LYS B 1 198 ? -13.578 -35.031 -51.281 1 44.91 198 LYS B CA 1
ATOM 3241 C C . LYS B 1 198 ? -13.086 -35.656 -52.562 1 44.91 198 LYS B C 1
ATOM 3243 O O . LYS B 1 198 ? -12.828 -34.938 -53.531 1 44.91 198 LYS B O 1
ATOM 3248 N N . ARG B 1 199 ? -12.617 -36.938 -52.531 1 35.12 199 ARG B N 1
ATOM 3249 C CA . ARG B 1 199 ? -12.508 -37.625 -53.812 1 35.12 199 ARG B CA 1
ATOM 3250 C C . ARG B 1 199 ? -13.852 -37.688 -54.531 1 35.12 199 ARG B C 1
ATOM 3252 O O . ARG B 1 199 ? -14.898 -37.812 -53.875 1 35.12 199 ARG B O 1
#

Radius of gyration: 30.03 Å; Cα contacts (8 Å, |Δi|>4): 465; chains: 2; bounding box: 33×107×83 Å

Sequence (398 aa):
MADHQRNMDLFHDGLAKIFTEQWHPDVLCLAGEDDHEDPIPANKVILGARSDELRELFDGDGKEKETIILYGMNHEALEVFIEFMYVGNSIQYSEKLKKHARSLYFAANLYSIPLLRDLCRYQLMSSLNIGNALDILEISKDDPREKTLHDEARCYVIRHMKEIAFTREFNSFVKRNTSLTVELIRVLAIRGDRTYPKRMADHQRNMDLFHDGLAKIFTEQWHPDVLCLAGEDDHEDPIPANKVILGARSDELRELFDGDGKEKETIILYGMNHEALEVFIEFMYVGNSIQYSEKLKKHARSLYFAANLYSIPLLRDLCRYQLMSSLNIGNALDILEISKDDPREKTLHDEARCYVIRHMKEIAFTREFNSFVKRNTSLTVELIRVLAIRGDRTYPKR